Protein AF-0000000070907812 (afdb_homodi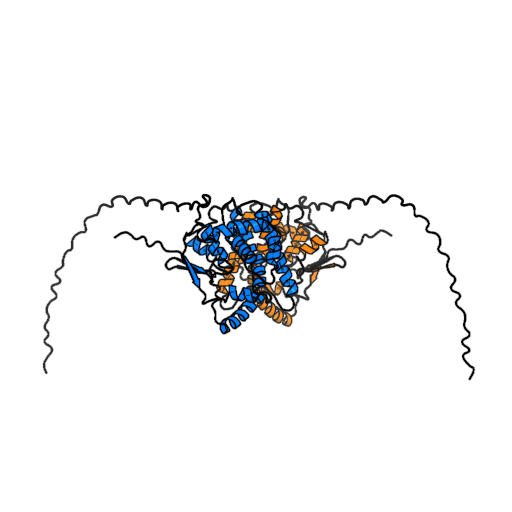mer)

Sequence (586 aa):
MESSGDSVDLVLVTRPAGFGMPTVCPACLPVYLYLRLAAVSFREQVSAVEPDSVDLPCVEYGENVGFSSENGGVIEFLRKEKIADLDADLSDSEKAELETCKAMMESWVADASAFEVWTRDNDRQCKVVYFSELPWGLVQALDWKQRLAVMQRLGITPENTVARSEELFRKASNAYSALSVLLSDRKFFFNNRPTSLDALVLGHLIFHLRVPFEISTLKGEILKYQNLVDYAESWGKQLLDKQAILANPAFRPKAPPSPPLRPTKLGSNEREEPAKKARRYEVDDEDLDVDDDMESSGDSVDLVLVTRPAGFGMPTVCPACLPVYLYLRLAAVSFREQVSAVEPDSVDLPCVEYGENVGFSSENGGVIEFLRKEKIADLDADLSDSEKAELETCKAMMESWVADASAFEVWTRDNDRQCKVVYFSELPWGLVQALDWKQRLAVMQRLGITPENTVARSEELFRKASNAYSALSVLLSDRKFFFNNRPTSLDALVLGHLIFHLRVPFEISTLKGEILKYQNLVDYAESWGKQLLDKQAILANPAFRPKAPPSPPLRPTKLGSNEREEPAKKARRYEVDDEDLDVDDD

Foldseek 3Di:
DPCPVPPFAKEKEAAPDDLLFRALALVRQLVLLQCLLLLAGHHYHYDQPCLPDQFPGWMDTPPDIFTQPDDPGRQVVCVVVVNGAQCVPPDPVRVVVLVVLVVLLVPLVVLLVLCQLLPPQQVVLVCVNRHVPHDPVVSVVVSVVVSVVSCVVLVHDPVCNVVSNVVSLVSNLVSLVVVLVQCPQALDNPPNGHHSSLSSLLSSLLSLCRRDGSDDSNNVSNVVRVSSVCSNVVVVVQSRPPPNNPPPVVSPNPDPPDPPPPPDPDDPDPPDDPDDPPPPPPPDPDDPPPDDD/DPPPVPPFAKEKEAAPDDLLFRALALVRQLVLLQCLLLQAGHHYHYDQPCLPDQFPGWMDTPPDIFTQPDDPGRQVVCVVVVNGAQCVPPDPVRVVVLVVLVVLLVPLVVLLVLCQLLPPQQVVLVCVNRHVPHDPVVSVVVSVVVSVVSCVVLVHDPVCNVVSNVVSLVSNLVSLVVVLVQCPQALDNPPNGHHSSLSSLLSSLLSLCRRDGPDDSNNVSNVVRVSSVCSNVVVVVQSRPPPNRPPPVSSPNPPPPDPPPPPPPPDPDPPCPDDPDPPPPDPPPDDPPPDDD

Solvent-accessible surface area (backbone atoms only — not comparable to full-atom values): 33520 Å² total; per-residue (Å²): 128,79,79,70,74,77,73,69,64,35,33,40,36,27,39,54,57,42,80,91,32,82,34,47,26,76,67,29,32,19,54,53,43,38,37,52,69,59,69,52,81,65,46,81,42,71,54,62,84,60,58,80,43,64,39,56,26,30,35,37,46,76,91,43,72,28,33,33,68,42,88,72,18,39,65,41,39,32,40,76,71,66,72,49,61,60,59,70,85,51,50,70,62,53,47,25,52,48,49,22,44,46,34,21,47,69,34,40,40,41,51,30,49,50,51,52,43,60,32,76,77,18,44,71,58,35,40,54,45,50,38,68,79,48,56,68,75,59,38,55,54,49,50,53,53,50,41,51,51,52,34,39,36,70,64,46,42,94,89,40,40,69,65,48,50,51,50,31,48,47,44,27,46,52,47,51,54,22,48,42,54,61,31,51,92,51,91,28,73,49,92,70,36,69,34,64,61,49,16,48,51,41,27,52,49,41,49,52,70,50,51,84,56,76,64,54,70,63,43,58,54,49,66,74,36,60,59,51,48,50,51,27,53,56,48,44,58,48,66,66,37,84,81,52,67,83,71,54,73,92,57,58,69,71,68,70,76,69,70,73,73,70,74,74,78,71,82,76,79,79,76,79,73,81,79,78,83,78,80,81,80,80,80,80,80,85,83,79,80,78,84,87,126,129,80,79,70,73,77,73,68,62,36,33,40,37,27,40,54,58,43,80,89,33,81,36,45,24,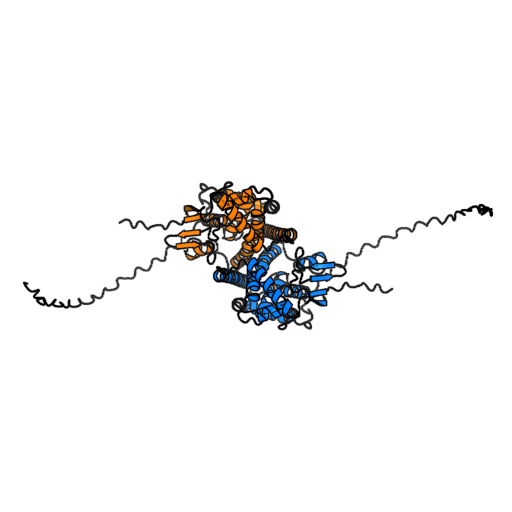76,69,28,32,20,55,54,42,38,36,51,70,58,67,53,78,66,45,80,40,71,54,63,83,62,58,80,44,65,39,57,24,29,36,37,47,76,92,44,71,28,35,34,68,42,86,72,17,40,64,40,40,32,39,76,69,68,73,47,61,58,59,70,86,52,50,69,63,54,47,24,52,48,50,23,44,45,35,20,46,70,34,40,38,41,51,30,50,51,50,50,44,61,31,77,78,20,44,72,59,35,40,56,44,51,37,67,77,49,58,69,73,57,37,56,54,50,50,52,53,50,42,52,51,52,34,40,37,69,66,47,43,94,89,39,39,69,66,47,49,50,49,31,49,48,46,27,44,52,47,52,53,23,48,43,54,63,32,51,92,51,91,29,72,49,93,69,37,69,32,62,61,50,16,48,51,41,25,51,49,42,46,52,70,50,50,84,54,77,63,55,69,62,41,58,55,49,66,74,36,61,59,51,48,50,51,28,52,57,49,44,57,46,65,65,36,82,80,52,67,81,71,56,72,91,57,56,66,73,69,72,75,69,69,72,73,68,73,74,76,69,82,73,77,77,74,79,73,77,80,79,82,81,77,77,80,80,80,78,75,84,79,82,79,82,82,85,128

InterPro domains:
  IPR012336 Thioredoxin-like fold [PF17172] (26-121)
  IPR033468 Metaxin, glutathione S-transferase domain [PF17171] (172-233)
  IPR036282 Glutathione S-transferase, C-terminal domain superfamily [SSF47616] (149-234)
  IPR050931 Mitochondrial Protein Transport Metaxin [PTHR12289] (11-273)

Radius of gyration: 33.55 Å; Cα contacts (8 Å, |Δi|>4): 717; chains: 2; bounding box: 131×90×133 Å

Nearest PDB structures (foldseek):
  3tou-assembly1_B  TM=7.194E-01  e=6.700E-05  Ralstonia solanacearum
  4jed-assembly1_A-2  TM=6.997E-01  e=9.230E-05  Methylobacterium radiotolerans JCM 2831
  4l5l-assembly1_B  TM=6.137E-01  e=8.751E-05  Clonorchis sinensis
  4qq7-assembly1_B  TM=5.730E-01  e=5.412E-05  Burkholderia cenocepacia J2315
  3c8e-assembly1_B  TM=5.508E-01  e=9.105E-03  Escherichia coli

Organism: Physcomitrium patens (NCBI:txid3218)

Secondary structure (DSSP, 8-state):
---------EEEEEPPPBTTBS---TTHHHHHHHHHHTT---EEEE--S-TT-TT-SEEEETTEEEETTSTTHHHHHHHHTTS--TTTT--HHHHHHHHHHHHHIIIIIHHHHHHHHHSGGGHHHHHHHHHTTS-HHHHHHHHHHHHHHHHHHTT--TTTHHHHHHHHHHHHHHHHHHHHHHHTT-SSSBTTB--HHHHHHHHHHHHHHHS--SS-HHHHHHTT-HHHHHHHHHHHHHHH-TTS----TTS------------------------------------------/---------EEEEEPPPBTTBS---TTHHHHHHHHHHTT---EEEE--S-TT-TT-SEEEETTEEEETTSTTHHHHHHHHTTS--TTTT--HHHHHHHHHHHHHIIIIIHHHHHHHHHSGGGHHHHHHHHHTTS-HHHHHHHHHHHHHHHHHHTT--TTTHHHHHHHHHHHHHHHHHHHHHHHTT-SSSBTTB--HHHHHHHHHHHHHHHS--SS-HHHHHHTT-HHHHHHHHHHHHHHH-TTS----TTS------------------------------------------

pLDDT: mean 80.12, std 25.23, range [20.62, 98.81]

Structure (mmCIF, N/CA/C/O backbone):
data_AF-0000000070907812-model_v1
#
loop_
_entity.id
_entity.type
_entity.pdbx_description
1 polymer Metaxin
#
loop_
_atom_site.group_PDB
_atom_site.id
_atom_site.type_symbol
_atom_site.label_atom_id
_atom_site.label_alt_id
_atom_site.label_comp_id
_atom_site.label_asym_id
_atom_site.label_entity_id
_atom_site.label_seq_id
_atom_site.pdbx_PDB_ins_code
_atom_site.Cartn_x
_atom_site.Cartn_y
_atom_site.Cartn_z
_atom_site.occupancy
_atom_site.B_iso_or_equiv
_atom_site.auth_seq_id
_atom_site.auth_comp_id
_atom_site.auth_asym_id
_atom_site.auth_atom_id
_atom_site.pdbx_PDB_model_num
ATOM 1 N N . MET A 1 1 ? -28.078 -40.219 -25.391 1 27.67 1 MET A N 1
ATOM 2 C CA . MET A 1 1 ? -27.172 -39.094 -25.516 1 27.67 1 MET A CA 1
ATOM 3 C C . MET A 1 1 ? -26.625 -38.688 -24.156 1 27.67 1 MET A C 1
ATOM 5 O O . MET A 1 1 ? -27.391 -38.312 -23.25 1 27.67 1 MET A O 1
ATOM 9 N N . GLU A 1 2 ? -25.75 -39.406 -23.547 1 34.62 2 GLU A N 1
ATOM 10 C CA . GLU A 1 2 ? -25.125 -39.188 -22.266 1 34.62 2 GLU A CA 1
ATOM 11 C C . GLU A 1 2 ? -24.766 -37.719 -22.078 1 34.62 2 GLU A C 1
ATOM 13 O O . GLU A 1 2 ? -24.203 -37.094 -22.984 1 34.62 2 GLU A O 1
ATOM 18 N N . SER A 1 3 ? -25.672 -36.906 -21.578 1 35.47 3 SER A N 1
ATOM 19 C CA . SER A 1 3 ? -25.453 -35.5 -21.234 1 35.47 3 SER A CA 1
ATOM 20 C C . SER A 1 3 ? -24.031 -35.281 -20.75 1 35.47 3 SER A C 1
ATOM 22 O O . SER A 1 3 ? -23.672 -35.719 -19.656 1 35.47 3 SER A O 1
ATOM 24 N N . SER A 1 4 ? -23.047 -35.625 -21.5 1 37.47 4 SER A N 1
ATOM 25 C CA . SER A 1 4 ? -21.625 -35.312 -21.328 1 37.47 4 SER A CA 1
ATOM 26 C C . SER A 1 4 ? -21.438 -33.906 -20.734 1 37.47 4 SER A C 1
ATOM 28 O O . SER A 1 4 ? -21.562 -32.906 -21.438 1 37.47 4 SER A O 1
ATOM 30 N N . GLY A 1 5 ? -22.141 -33.531 -19.719 1 39.31 5 GLY A N 1
ATOM 31 C CA . GLY A 1 5 ? -22.016 -32.25 -19.016 1 39.31 5 GLY A CA 1
ATOM 32 C C . GLY A 1 5 ? -20.625 -31.641 -19.156 1 39.31 5 GLY A C 1
ATOM 33 O O . GLY A 1 5 ? -19.641 -32.219 -18.688 1 39.31 5 GLY A O 1
ATOM 34 N N . ASP A 1 6 ? -20.203 -31.062 -20.234 1 42.69 6 ASP A N 1
ATOM 35 C CA . ASP A 1 6 ? -19.016 -30.359 -20.703 1 42.69 6 ASP A CA 1
ATOM 36 C C . ASP A 1 6 ? -18.312 -29.656 -19.547 1 42.69 6 ASP A C 1
ATOM 38 O O . ASP A 1 6 ? -18.781 -28.625 -19.062 1 42.69 6 ASP A O 1
ATOM 42 N N . SER A 1 7 ? -17.938 -30.25 -18.469 1 53.25 7 SER A N 1
ATOM 43 C CA . SER A 1 7 ? -17.188 -29.781 -17.297 1 53.25 7 SER A CA 1
ATOM 44 C C . SER A 1 7 ? -16.156 -28.734 -17.703 1 53.25 7 SER A C 1
ATOM 46 O O . SER A 1 7 ? -15.273 -29 -18.516 1 53.25 7 SER A O 1
ATOM 48 N N . VAL A 1 8 ? -16.484 -27.453 -17.906 1 64.12 8 VAL A N 1
ATOM 49 C CA . VAL A 1 8 ? -15.617 -26.344 -18.281 1 64.12 8 VAL A CA 1
ATOM 50 C C . VAL A 1 8 ? -14.328 -26.391 -17.469 1 64.12 8 VAL A C 1
ATOM 52 O O . VAL A 1 8 ? -14.367 -26.344 -16.234 1 64.12 8 VAL A O 1
ATOM 55 N N . ASP A 1 9 ? -13.297 -26.859 -18.125 1 86.81 9 ASP A N 1
ATOM 56 C CA . ASP A 1 9 ? -11.961 -26.984 -17.547 1 86.81 9 ASP A CA 1
ATOM 57 C C . ASP A 1 9 ? -11.344 -25.609 -17.297 1 86.81 9 ASP A C 1
ATOM 59 O O . ASP A 1 9 ? -11.391 -24.734 -18.172 1 86.81 9 ASP A O 1
ATOM 63 N N . LEU A 1 10 ? -11.086 -25.266 -16.078 1 94.12 10 LEU A N 1
ATOM 64 C CA . LEU A 1 10 ? -10.359 -24.062 -15.711 1 94.12 10 LEU A CA 1
ATOM 65 C C . LEU A 1 10 ? -8.891 -24.156 -16.094 1 94.12 10 LEU A C 1
ATOM 67 O O . LEU A 1 10 ? -8.227 -25.156 -15.789 1 94.12 10 LEU A O 1
ATOM 71 N N . VAL A 1 11 ? -8.453 -23.156 -16.938 1 95.56 11 VAL A N 1
ATOM 72 C CA . VAL A 1 11 ? -7.055 -23.141 -17.344 1 95.56 11 VAL A CA 1
ATOM 73 C C . VAL A 1 11 ? -6.359 -21.922 -16.75 1 95.56 11 VAL A C 1
ATOM 75 O O . VAL A 1 11 ? -6.84 -20.797 -16.875 1 95.56 11 VAL A O 1
ATOM 78 N N . LEU A 1 12 ? -5.305 -22.141 -16.031 1 95.44 12 LEU A N 1
ATOM 79 C CA . LEU A 1 12 ? -4.457 -21.062 -15.516 1 95.44 12 LEU A CA 1
ATOM 80 C C . LEU A 1 12 ? -3.246 -20.844 -16.422 1 95.44 12 LEU A C 1
ATOM 82 O O . LEU A 1 12 ? -2.451 -21.766 -16.625 1 95.44 12 LEU A O 1
ATOM 86 N N . VAL A 1 13 ? -3.158 -19.672 -16.984 1 92.81 13 VAL A N 1
ATOM 87 C CA . VAL A 1 13 ? -2.033 -19.328 -17.844 1 92.81 13 VAL A CA 1
ATOM 88 C C . VAL A 1 13 ? -0.997 -18.531 -17.047 1 92.81 13 VAL A C 1
ATOM 90 O O . VAL A 1 13 ? -1.307 -17.484 -16.484 1 92.81 13 VAL A O 1
ATOM 93 N N . THR A 1 14 ? 0.211 -19.094 -16.938 1 92.81 14 THR A N 1
ATOM 94 C CA . THR A 1 14 ? 1.266 -18.453 -16.156 1 92.81 14 THR A CA 1
ATOM 95 C C . THR A 1 14 ? 2.568 -18.391 -16.953 1 92.81 14 THR A C 1
ATOM 97 O O . THR A 1 14 ? 2.648 -18.922 -18.062 1 92.81 14 THR A O 1
ATOM 100 N N . ARG A 1 15 ? 3.529 -17.719 -16.406 1 90.12 15 ARG A N 1
ATOM 101 C CA . ARG A 1 15 ? 4.895 -17.766 -16.938 1 90.12 15 ARG A CA 1
ATOM 102 C C . ARG A 1 15 ? 5.555 -19.109 -16.609 1 90.12 15 ARG A C 1
ATOM 104 O O . ARG A 1 15 ? 5.027 -19.891 -15.812 1 90.12 15 ARG A O 1
ATOM 111 N N . PRO A 1 16 ? 6.668 -19.391 -17.234 1 89.44 16 PRO A N 1
ATOM 112 C CA . PRO A 1 16 ? 7.273 -20.719 -17.109 1 89.44 16 PRO A CA 1
ATOM 113 C C . PRO A 1 16 ? 7.703 -21.047 -15.68 1 89.44 16 PRO A C 1
ATOM 115 O O . PRO A 1 16 ? 7.848 -20.141 -14.859 1 89.44 16 PRO A O 1
ATOM 118 N N . ALA A 1 17 ? 7.938 -22.328 -15.492 1 90.81 17 ALA A N 1
ATOM 119 C CA . ALA A 1 17 ? 8.414 -22.859 -14.219 1 90.81 17 ALA A CA 1
ATOM 120 C C . ALA A 1 17 ? 9.906 -22.594 -14.039 1 90.81 17 ALA A C 1
ATOM 122 O O . ALA A 1 17 ? 10.602 -22.25 -15 1 90.81 17 ALA A O 1
ATOM 123 N N . GLY A 1 18 ? 10.312 -22.672 -12.766 1 90.06 18 GLY A N 1
ATOM 124 C CA . GLY A 1 18 ? 11.711 -22.516 -12.414 1 90.06 18 GLY A CA 1
ATOM 125 C C . GLY A 1 18 ? 11.969 -22.547 -10.922 1 90.06 18 GLY A C 1
ATOM 126 O O . GLY A 1 18 ? 11.039 -22.359 -10.125 1 90.06 18 GLY A O 1
ATOM 127 N N . PHE A 1 19 ? 13.164 -22.906 -10.539 1 92.31 19 PHE A N 1
ATOM 128 C CA . PHE A 1 19 ? 13.625 -22.891 -9.156 1 92.31 19 PHE A CA 1
ATOM 129 C C . PHE A 1 19 ? 12.727 -23.766 -8.289 1 92.31 19 PHE A C 1
ATOM 131 O O . PHE A 1 19 ? 12.422 -23.406 -7.148 1 92.31 19 PHE A O 1
ATOM 138 N N . GLY A 1 20 ? 12.141 -24.781 -8.898 1 89.25 20 GLY A N 1
ATOM 139 C CA . GLY A 1 20 ? 11.336 -25.734 -8.148 1 89.25 20 GLY A CA 1
ATOM 140 C C . GLY A 1 20 ? 9.898 -25.281 -7.98 1 89.25 20 GLY A C 1
ATOM 141 O O . GLY A 1 20 ? 9.164 -25.844 -7.164 1 89.25 20 GLY A O 1
ATOM 142 N N . MET A 1 21 ? 9.516 -24.281 -8.664 1 93.62 21 MET A N 1
ATOM 143 C CA . MET A 1 21 ? 8.148 -23.781 -8.586 1 93.62 21 MET A CA 1
ATOM 144 C C . MET A 1 21 ? 7.43 -23.938 -9.922 1 93.62 21 MET A C 1
ATOM 146 O O . MET A 1 21 ? 8.07 -23.938 -10.977 1 93.62 21 MET A O 1
ATOM 150 N N . PRO A 1 22 ? 6.145 -24.156 -9.828 1 92.88 22 PRO A N 1
ATOM 151 C CA . PRO A 1 22 ? 5.391 -24.328 -11.078 1 92.88 22 PRO A CA 1
ATOM 152 C C . PRO A 1 22 ? 5.434 -23.078 -11.961 1 92.88 22 PRO A C 1
ATOM 154 O O . PRO A 1 22 ? 5.234 -23.172 -13.172 1 92.88 22 PRO A O 1
ATOM 157 N N . THR A 1 23 ? 5.605 -21.938 -11.383 1 92.06 23 THR A N 1
ATOM 158 C CA . THR A 1 23 ? 5.859 -20.672 -12.07 1 92.06 23 THR A CA 1
ATOM 159 C C . THR A 1 23 ? 6.805 -19.797 -11.25 1 92.06 23 THR A C 1
ATOM 161 O O . THR A 1 23 ? 6.711 -19.766 -10.016 1 92.06 23 THR A O 1
ATOM 164 N N . VAL A 1 24 ? 7.664 -19.125 -11.953 1 90.19 24 VAL A N 1
ATOM 165 C CA . VAL A 1 24 ? 8.609 -18.266 -11.25 1 90.19 24 VAL A CA 1
ATOM 166 C C . VAL A 1 24 ? 8.109 -16.828 -11.297 1 90.19 24 VAL A C 1
ATOM 168 O O . VAL A 1 24 ? 8.836 -15.898 -10.914 1 90.19 24 VAL A O 1
ATOM 171 N N . CYS A 1 25 ? 6.953 -16.594 -11.758 1 89.94 25 CYS A N 1
ATOM 172 C CA . CYS A 1 25 ? 6.32 -15.289 -11.852 1 89.94 25 CYS A CA 1
ATOM 173 C C . CYS A 1 25 ? 5.711 -14.883 -10.516 1 89.94 25 CYS A C 1
ATOM 175 O O . CYS A 1 25 ? 4.793 -15.539 -10.016 1 89.94 25 CYS A O 1
ATOM 177 N N . PRO A 1 26 ? 6.195 -13.758 -9.984 1 93.25 26 PRO A N 1
ATOM 178 C CA . PRO A 1 26 ? 5.699 -13.344 -8.672 1 93.25 26 PRO A CA 1
ATOM 179 C C . PRO A 1 26 ? 4.199 -13.055 -8.672 1 93.25 26 PRO A C 1
ATOM 181 O O . PRO A 1 26 ? 3.529 -13.234 -7.652 1 93.25 26 PRO A O 1
ATOM 184 N N . ALA A 1 27 ? 3.674 -12.656 -9.766 1 92.44 27 ALA A N 1
ATOM 185 C CA . ALA A 1 27 ? 2.25 -12.344 -9.852 1 92.44 27 ALA A CA 1
ATOM 186 C C . ALA A 1 27 ? 1.426 -13.602 -10.094 1 92.44 27 ALA A C 1
ATOM 188 O O . ALA A 1 27 ? 0.235 -13.648 -9.773 1 92.44 27 ALA A O 1
ATOM 189 N N . CYS A 1 28 ? 2.012 -14.617 -10.648 1 94.75 28 CYS A N 1
ATOM 190 C CA . CYS A 1 28 ? 1.291 -15.828 -11.016 1 94.75 28 CYS A CA 1
ATOM 191 C C . CYS A 1 28 ? 1.205 -16.797 -9.836 1 94.75 28 CYS A C 1
ATOM 193 O O . CYS A 1 28 ? 0.198 -17.484 -9.664 1 94.75 28 CYS A O 1
ATOM 195 N N . LEU A 1 29 ? 2.234 -16.781 -9.062 1 96.12 29 LEU A N 1
ATOM 196 C CA . LEU A 1 29 ? 2.359 -17.781 -8 1 96.12 29 LEU A CA 1
ATOM 197 C C . LEU A 1 29 ? 1.226 -17.641 -6.992 1 96.12 29 LEU A C 1
ATOM 199 O O . LEU A 1 29 ? 0.616 -18.641 -6.602 1 96.12 29 LEU A O 1
ATOM 203 N N . PRO A 1 30 ? 0.837 -16.438 -6.57 1 97 30 PRO A N 1
ATOM 204 C CA . PRO A 1 30 ? -0.287 -16.312 -5.641 1 97 30 PRO A CA 1
ATOM 205 C C . PRO A 1 30 ? -1.59 -16.875 -6.207 1 97 30 PRO A C 1
ATOM 207 O O . PRO A 1 30 ? -2.387 -17.453 -5.469 1 97 30 PRO A O 1
ATOM 210 N N . VAL A 1 31 ? -1.771 -16.734 -7.465 1 96.44 31 VAL A N 1
ATOM 211 C CA . VAL A 1 31 ? -2.996 -17.234 -8.086 1 96.44 31 VAL A CA 1
ATOM 212 C C . VAL A 1 31 ? -2.969 -18.766 -8.125 1 96.44 31 VAL A C 1
ATOM 214 O O . VAL A 1 31 ? -3.98 -19.422 -7.855 1 96.44 31 VAL A O 1
ATOM 217 N N . TYR A 1 32 ? -1.85 -19.25 -8.469 1 96.44 32 TYR A N 1
ATOM 218 C CA . TYR A 1 32 ? -1.666 -20.703 -8.422 1 96.44 32 TYR A CA 1
ATOM 219 C C . TYR A 1 32 ? -1.977 -21.25 -7.035 1 96.44 32 TYR A C 1
ATOM 221 O O . TYR A 1 32 ? -2.742 -22.203 -6.898 1 96.44 32 TYR A O 1
ATOM 229 N N . LEU A 1 33 ? -1.439 -20.625 -6.059 1 97.25 33 LEU A N 1
ATOM 230 C CA . LEU A 1 33 ? -1.62 -21.062 -4.68 1 97.25 33 LEU A CA 1
ATOM 231 C C . LEU A 1 33 ? -3.066 -20.875 -4.234 1 97.25 33 LEU A C 1
ATOM 233 O O . LEU A 1 33 ? -3.592 -21.672 -3.459 1 97.25 33 LEU A O 1
ATOM 237 N N . TYR A 1 34 ? -3.689 -19.812 -4.699 1 97.25 34 TYR A N 1
ATOM 238 C CA . TYR A 1 34 ? -5.098 -19.578 -4.398 1 97.25 34 TYR A CA 1
ATOM 239 C C . TYR A 1 34 ? -5.961 -20.734 -4.875 1 97.25 34 TYR A C 1
ATOM 241 O O . TYR A 1 34 ? -6.824 -21.219 -4.141 1 97.25 34 TYR A O 1
ATOM 249 N N . LEU A 1 35 ? -5.719 -21.188 -6.062 1 96.62 35 LEU A N 1
ATOM 250 C CA . LEU A 1 35 ? -6.484 -22.281 -6.641 1 96.62 35 LEU A CA 1
ATOM 251 C C . LEU A 1 35 ? -6.215 -23.578 -5.898 1 96.62 35 LEU A C 1
ATOM 253 O O . LEU A 1 35 ? -7.133 -24.375 -5.668 1 96.62 35 LEU A O 1
ATOM 257 N N . ARG A 1 36 ? -5.012 -23.75 -5.477 1 96.19 36 ARG A N 1
ATOM 258 C CA . ARG A 1 36 ? -4.648 -24.938 -4.715 1 96.19 36 ARG A CA 1
ATOM 259 C C . ARG A 1 36 ? -5.297 -24.922 -3.334 1 96.19 36 ARG A C 1
ATOM 261 O O . ARG A 1 36 ? -5.824 -25.938 -2.879 1 96.19 36 ARG A O 1
ATOM 268 N N . LEU A 1 37 ? -5.234 -23.797 -2.727 1 96.25 37 LEU A N 1
ATOM 269 C CA . LEU A 1 37 ? -5.844 -23.641 -1.408 1 96.25 37 LEU A CA 1
ATOM 270 C C . LEU A 1 37 ? -7.352 -23.859 -1.478 1 96.25 37 LEU A C 1
ATOM 272 O O . LEU A 1 37 ? -7.953 -24.375 -0.528 1 96.25 37 LEU A O 1
ATOM 276 N N . ALA A 1 38 ? -7.918 -23.469 -2.592 1 95.56 38 ALA A N 1
ATOM 277 C CA . ALA A 1 38 ? -9.359 -23.594 -2.789 1 95.56 38 ALA A CA 1
ATOM 278 C C . ALA A 1 38 ? -9.727 -25.016 -3.244 1 95.56 38 ALA A C 1
ATOM 280 O O . ALA A 1 38 ? -10.898 -25.328 -3.416 1 95.56 38 ALA A O 1
ATOM 281 N N . ALA A 1 39 ? -8.773 -25.844 -3.533 1 93.06 39 ALA A N 1
ATOM 282 C CA . ALA A 1 39 ? -8.961 -27.219 -3.998 1 93.06 39 ALA A CA 1
ATOM 283 C C . ALA A 1 39 ? -9.727 -27.25 -5.316 1 93.06 39 ALA A C 1
ATOM 285 O O . ALA A 1 39 ? -10.633 -28.078 -5.496 1 93.06 39 ALA A O 1
ATOM 286 N N . VAL A 1 40 ? -9.414 -26.328 -6.121 1 93.62 40 VAL A N 1
ATOM 287 C CA . VAL A 1 40 ? -10.016 -26.266 -7.453 1 93.62 40 VAL A CA 1
ATOM 288 C C . VAL A 1 40 ? -9.109 -26.984 -8.453 1 93.62 40 VAL A C 1
ATOM 290 O O . VAL A 1 40 ? -7.895 -26.781 -8.453 1 93.62 40 VAL A O 1
ATOM 293 N N . SER A 1 41 ? -9.75 -27.844 -9.227 1 92.25 41 SER A N 1
ATOM 294 C CA . SER A 1 41 ? -9.008 -28.484 -10.305 1 92.25 41 SER A CA 1
ATOM 295 C C . SER A 1 41 ? -8.805 -27.531 -11.477 1 92.25 41 SER A C 1
ATOM 297 O O . SER A 1 41 ? -9.727 -26.828 -11.883 1 92.25 41 SER A O 1
ATOM 299 N N . PHE A 1 42 ? -7.535 -27.453 -11.914 1 94.12 42 PHE A N 1
ATOM 300 C CA . PHE A 1 42 ? -7.23 -26.594 -13.047 1 94.12 42 PHE A CA 1
ATOM 301 C C . PHE A 1 42 ? -6.062 -27.141 -13.852 1 94.12 42 PHE A C 1
ATOM 303 O O . PHE A 1 42 ? -5.258 -27.922 -13.336 1 94.12 42 PHE A O 1
ATOM 310 N N . ARG A 1 43 ? -6.094 -26.781 -15.117 1 93.88 43 ARG A N 1
ATOM 311 C CA . ARG A 1 43 ? -4.961 -27.094 -15.992 1 93.88 43 ARG A CA 1
ATOM 312 C C . ARG A 1 43 ? -4.016 -25.906 -16.094 1 93.88 43 ARG A C 1
ATOM 314 O O . ARG A 1 43 ? -4.457 -24.75 -16.156 1 93.88 43 ARG A O 1
ATOM 321 N N . GLU A 1 44 ? -2.742 -26.156 -16.141 1 92.94 44 GLU A N 1
ATOM 322 C CA . GLU A 1 44 ? -1.731 -25.109 -16.266 1 92.94 44 GLU A CA 1
ATOM 323 C C . GLU A 1 44 ? -1.279 -24.938 -17.703 1 92.94 44 GLU A C 1
ATOM 325 O O . GLU A 1 44 ? -1.073 -25.938 -18.406 1 92.94 44 GLU A O 1
ATOM 330 N N . GLN A 1 45 ? -1.24 -23.781 -18.156 1 91.44 45 GLN A N 1
ATOM 331 C CA . GLN A 1 45 ? -0.69 -23.438 -19.453 1 91.44 45 GLN A CA 1
ATOM 332 C C . GLN A 1 45 ? 0.381 -22.359 -19.344 1 91.44 45 GLN A C 1
ATOM 334 O O . GLN A 1 45 ? 0.235 -21.422 -18.562 1 91.44 45 GLN A O 1
ATOM 339 N N . VAL A 1 46 ? 1.465 -22.562 -20 1 88.88 46 VAL A N 1
ATOM 340 C CA . VAL A 1 46 ? 2.576 -21.625 -19.938 1 88.88 46 VAL A CA 1
ATOM 341 C C . VAL A 1 46 ? 2.539 -20.688 -21.156 1 88.88 46 VAL A C 1
ATOM 343 O O . VAL A 1 46 ? 2.322 -21.141 -22.281 1 88.88 46 VAL A O 1
ATOM 346 N N . SER A 1 47 ? 2.516 -19.438 -20.891 1 81.38 47 SER A N 1
ATOM 347 C CA . SER A 1 47 ? 2.641 -18.438 -21.953 1 81.38 47 SER A CA 1
ATOM 348 C C . SER A 1 47 ? 3.951 -17.672 -21.828 1 81.38 47 SER A C 1
ATOM 350 O O . SER A 1 47 ? 4.207 -17.016 -20.812 1 81.38 47 SER A O 1
ATOM 352 N N . ALA A 1 48 ? 4.836 -17.859 -22.844 1 65.25 48 ALA A N 1
ATOM 353 C CA . ALA A 1 48 ? 6.129 -17.172 -22.844 1 65.25 48 ALA A CA 1
ATOM 354 C C . ALA A 1 48 ? 6.137 -16 -23.828 1 65.25 48 ALA A C 1
ATOM 356 O O . ALA A 1 48 ? 7.082 -15.211 -23.844 1 65.25 48 ALA A O 1
ATOM 357 N N . VAL A 1 49 ? 5.094 -15.789 -24.609 1 59.41 49 VAL A N 1
ATOM 358 C CA . VAL A 1 49 ? 5.172 -14.93 -25.781 1 59.41 49 VAL A CA 1
ATOM 359 C C . VAL A 1 49 ? 5.043 -13.469 -25.359 1 59.41 49 VAL A C 1
ATOM 361 O O . VAL A 1 49 ? 5.641 -12.578 -25.984 1 59.41 49 VAL A O 1
ATOM 364 N N . GLU A 1 50 ? 4.203 -13.227 -24.375 1 64.06 50 GLU A N 1
ATOM 365 C CA . GLU A 1 50 ? 4.098 -11.812 -24.047 1 64.06 50 GLU A CA 1
ATOM 366 C C . GLU A 1 50 ? 4.594 -11.547 -22.625 1 64.06 50 GLU A C 1
ATOM 368 O O . GLU A 1 50 ? 3.793 -11.352 -21.703 1 64.06 50 GLU A O 1
ATOM 373 N N . PRO A 1 51 ? 6.012 -11.531 -22.578 1 53.09 51 PRO A N 1
ATOM 374 C CA . PRO A 1 51 ? 6.625 -11.461 -21.25 1 53.09 51 PRO A CA 1
ATOM 375 C C . PRO A 1 51 ? 6.23 -10.195 -20.484 1 53.09 51 PRO A C 1
ATOM 377 O O . PRO A 1 51 ? 6.258 -10.188 -19.25 1 53.09 51 PRO A O 1
ATOM 380 N N . ASP A 1 52 ? 5.859 -9.227 -21.266 1 56.84 52 ASP A N 1
ATOM 381 C CA . ASP A 1 52 ? 5.582 -7.949 -20.609 1 56.84 52 ASP A CA 1
ATOM 382 C C . ASP A 1 52 ? 4.086 -7.773 -20.375 1 56.84 52 ASP A C 1
ATOM 384 O O . ASP A 1 52 ? 3.631 -6.68 -20.031 1 56.84 52 ASP A O 1
ATOM 388 N N . SER A 1 53 ? 3.576 -8.852 -20.547 1 63.94 53 SER A N 1
ATOM 389 C CA . SER A 1 53 ? 2.127 -8.695 -20.484 1 63.94 53 SER A CA 1
ATOM 390 C C . SER A 1 53 ? 1.663 -8.43 -19.062 1 63.94 53 SER A C 1
ATOM 392 O O . SER A 1 53 ? 1.995 -9.188 -18.141 1 63.94 53 SER A O 1
ATOM 394 N N . VAL A 1 54 ? 1.057 -7.316 -18.891 1 66.25 54 VAL A N 1
ATOM 395 C CA . VAL A 1 54 ? 0.432 -6.98 -17.609 1 66.25 54 VAL A CA 1
ATOM 396 C C . VAL A 1 54 ? -0.823 -7.828 -17.406 1 66.25 54 VAL A C 1
ATOM 398 O O . VAL A 1 54 ? -1.414 -7.824 -16.328 1 66.25 54 VAL A O 1
ATOM 401 N N . ASP A 1 55 ? -0.918 -8.711 -18.328 1 78.5 55 ASP A N 1
ATOM 402 C CA . ASP A 1 55 ? -2.16 -9.477 -18.312 1 78.5 55 ASP A CA 1
ATOM 403 C C . ASP A 1 55 ? -1.977 -10.82 -17.625 1 78.5 55 ASP A C 1
ATOM 405 O O . ASP A 1 55 ? -2.955 -11.484 -17.266 1 78.5 55 ASP A O 1
ATOM 409 N N . LEU A 1 56 ? -0.765 -11.141 -17.422 1 86.25 56 LEU A N 1
ATOM 410 C CA . LEU A 1 56 ? -0.536 -12.406 -16.734 1 86.25 56 LEU A CA 1
ATOM 411 C C . LEU A 1 56 ? -0.44 -12.188 -15.227 1 86.25 56 LEU A C 1
ATOM 413 O O . LEU A 1 56 ? 0.055 -11.156 -14.773 1 86.25 56 LEU A O 1
ATOM 417 N N . PRO A 1 57 ? -0.945 -13.164 -14.477 1 91.75 57 PRO A N 1
ATOM 418 C CA . PRO A 1 57 ? -1.621 -14.406 -14.852 1 91.75 57 PRO A CA 1
ATOM 419 C C . PRO A 1 57 ? -3.025 -14.172 -15.398 1 91.75 57 PRO A C 1
ATOM 421 O O . PRO A 1 57 ? -3.605 -13.109 -15.188 1 91.75 57 PRO A O 1
ATOM 424 N N . CYS A 1 58 ? -3.514 -15.117 -16.172 1 92.81 58 CYS A N 1
ATOM 425 C CA . CYS A 1 58 ? -4.906 -15.086 -16.594 1 92.81 58 CYS A CA 1
ATOM 426 C C . CYS A 1 58 ? -5.535 -16.469 -16.5 1 92.81 58 CYS A C 1
ATOM 428 O O . CYS A 1 58 ? -4.828 -17.469 -16.406 1 92.81 58 CYS A O 1
ATOM 430 N N . VAL A 1 59 ? -6.816 -16.453 -16.391 1 93.94 59 VAL A N 1
ATOM 431 C CA . VAL A 1 59 ? -7.566 -17.703 -16.312 1 93.94 59 VAL A CA 1
ATOM 432 C C . VAL A 1 59 ? -8.578 -17.781 -17.453 1 93.94 59 VAL A C 1
ATOM 434 O O . VAL A 1 59 ? -9.195 -16.781 -17.812 1 93.94 59 VAL A O 1
ATOM 437 N N . GLU A 1 60 ? -8.617 -18.938 -18.016 1 93.44 60 GLU A N 1
ATOM 438 C CA . GLU A 1 60 ? -9.602 -19.219 -19.047 1 93.44 60 GLU A CA 1
ATOM 439 C C . GLU A 1 60 ? -10.656 -20.203 -18.547 1 93.44 60 GLU A C 1
ATOM 441 O O . GLU A 1 60 ? -10.328 -21.234 -17.969 1 93.44 60 GLU A O 1
ATOM 446 N N . TYR A 1 61 ? -11.812 -19.781 -18.719 1 93.88 61 TYR A N 1
ATOM 447 C CA . TYR A 1 61 ? -12.961 -20.578 -18.328 1 93.88 61 TYR A CA 1
ATOM 448 C C . TYR A 1 61 ? -14.055 -20.547 -19.391 1 93.88 61 TYR A C 1
ATOM 450 O O . TYR A 1 61 ? -14.852 -19.594 -19.438 1 93.88 61 TYR A O 1
ATOM 458 N N . GLY A 1 62 ? -14.125 -21.641 -20.156 1 89.25 62 GLY A N 1
ATOM 459 C CA . GLY A 1 62 ? -15.023 -21.594 -21.297 1 89.25 62 GLY A CA 1
ATOM 460 C C . GLY A 1 62 ? -14.672 -20.5 -22.297 1 89.25 62 GLY A C 1
ATOM 461 O O . GLY A 1 62 ? -13.547 -20.469 -22.797 1 89.25 62 GLY A O 1
ATOM 462 N N . GLU A 1 63 ? -15.617 -19.609 -22.5 1 89.25 63 GLU A N 1
ATOM 463 C CA . GLU A 1 63 ? -15.406 -18.516 -23.438 1 89.25 63 GLU A CA 1
ATOM 464 C C . GLU A 1 63 ? -14.922 -17.25 -22.734 1 89.25 63 GLU A C 1
ATOM 466 O O . GLU A 1 63 ? -14.555 -16.281 -23.391 1 89.25 63 GLU A O 1
ATOM 471 N N . ASN A 1 64 ? -14.805 -17.391 -21.516 1 91.31 64 ASN A N 1
ATOM 472 C CA . ASN A 1 64 ? -14.43 -16.203 -20.734 1 91.31 64 ASN A CA 1
ATOM 473 C C . ASN A 1 64 ? -12.969 -16.281 -20.297 1 91.31 64 ASN A C 1
ATOM 475 O O . ASN A 1 64 ? -12.445 -17.359 -20.016 1 91.31 64 ASN A O 1
ATOM 479 N N . VAL A 1 65 ? -12.359 -15.102 -20.328 1 91.62 65 VAL A N 1
ATOM 480 C CA . VAL A 1 65 ? -10.984 -14.992 -19.859 1 91.62 65 VAL A CA 1
ATOM 481 C C . VAL A 1 65 ? -10.875 -13.906 -18.797 1 91.62 65 VAL A C 1
ATOM 483 O O . VAL A 1 65 ? -11.406 -12.805 -18.969 1 91.62 65 VAL A O 1
ATOM 486 N N . GLY A 1 66 ? -10.328 -14.266 -17.688 1 91.12 66 GLY A N 1
ATOM 487 C CA . GLY A 1 66 ? -10.039 -13.297 -16.641 1 91.12 66 GLY A CA 1
ATOM 488 C C . GLY A 1 66 ? -8.578 -12.891 -16.594 1 91.12 66 GLY A C 1
ATOM 489 O O . GLY A 1 66 ? -7.707 -13.695 -16.25 1 91.12 66 GLY A O 1
ATOM 490 N N . PHE A 1 67 ? -8.352 -11.602 -16.844 1 88.25 67 PHE A N 1
ATOM 491 C CA . PHE A 1 67 ? -6.984 -11.094 -16.875 1 88.25 67 PHE A CA 1
ATOM 492 C C . PHE A 1 67 ? -6.617 -10.422 -15.555 1 88.25 67 PHE A C 1
ATOM 494 O O . PHE A 1 67 ? -7.484 -9.867 -14.875 1 88.25 67 PHE A O 1
ATOM 501 N N . SER A 1 68 ? -5.32 -10.453 -15.242 1 87.06 68 SER A N 1
ATOM 502 C CA . SER A 1 68 ? -4.812 -9.812 -14.031 1 87.06 68 SER A CA 1
ATOM 503 C C . SER A 1 68 ? -4.992 -8.297 -14.094 1 87.06 68 SER A C 1
ATOM 505 O O . SER A 1 68 ? -5.148 -7.648 -13.062 1 87.06 68 SER A O 1
ATOM 507 N N . SER A 1 69 ? -5.023 -7.762 -15.242 1 79.38 69 SER A N 1
ATOM 508 C CA . SER A 1 69 ? -5.082 -6.316 -15.445 1 79.38 69 SER A CA 1
ATOM 509 C C . SER A 1 69 ? -6.512 -5.797 -15.336 1 79.38 69 SER A C 1
ATOM 511 O O . SER A 1 69 ? -6.734 -4.59 -15.266 1 79.38 69 SER A O 1
ATOM 513 N N . GLU A 1 70 ? -7.375 -6.703 -15.305 1 79.31 70 GLU A N 1
ATOM 514 C CA . GLU A 1 70 ? -8.773 -6.293 -15.273 1 79.31 70 GLU A CA 1
ATOM 515 C C . GLU A 1 70 ? -9.234 -6.008 -13.844 1 79.31 70 GLU A C 1
ATOM 517 O O . GLU A 1 70 ? -8.469 -6.195 -12.898 1 79.31 70 GLU A O 1
ATOM 522 N N . ASN A 1 71 ? -10.461 -5.562 -13.75 1 74.56 71 ASN A N 1
ATOM 523 C CA . ASN A 1 71 ? -11.016 -5.109 -12.484 1 74.56 71 ASN A CA 1
ATOM 524 C C . ASN A 1 71 ? -10.977 -6.207 -11.43 1 74.56 71 ASN A C 1
ATOM 526 O O . ASN A 1 71 ? -11.688 -7.207 -11.539 1 74.56 71 ASN A O 1
ATOM 530 N N . GLY A 1 72 ? -10.133 -6.039 -10.43 1 79.5 72 GLY A N 1
ATOM 531 C CA . GLY A 1 72 ? -10.047 -6.961 -9.312 1 79.5 72 GLY A CA 1
ATOM 532 C C . GLY A 1 72 ? -9.133 -8.141 -9.578 1 79.5 72 GLY A C 1
ATOM 533 O O . GLY A 1 72 ? -8.914 -8.977 -8.695 1 79.5 72 GLY A O 1
ATOM 534 N N . GLY A 1 73 ? -8.688 -8.266 -10.805 1 87.75 73 GLY A N 1
ATOM 535 C CA . GLY A 1 73 ? -7.719 -9.297 -11.141 1 87.75 73 GLY A CA 1
ATOM 536 C C . GLY A 1 73 ? -8.344 -10.672 -11.305 1 87.75 73 GLY A C 1
ATOM 537 O O . GLY A 1 73 ? -9.562 -10.789 -11.445 1 87.75 73 GLY A O 1
ATOM 538 N N . VAL A 1 74 ? -7.535 -11.656 -11.289 1 93.06 74 VAL A N 1
ATOM 539 C CA . VAL A 1 74 ? -7.926 -13.039 -11.531 1 93.06 74 VAL A CA 1
ATOM 540 C C . VAL A 1 74 ? -8.797 -13.539 -10.383 1 93.06 74 VAL A C 1
ATOM 542 O O . VAL A 1 74 ? -9.773 -14.258 -10.602 1 93.06 74 VAL A O 1
ATOM 545 N N . ILE A 1 75 ? -8.484 -13.148 -9.203 1 93.56 75 ILE A N 1
ATOM 546 C CA . ILE A 1 75 ? -9.211 -13.625 -8.031 1 93.56 75 ILE A CA 1
ATOM 547 C C . ILE A 1 75 ? -10.656 -13.133 -8.086 1 93.56 75 ILE A C 1
ATOM 549 O O . ILE A 1 75 ? -11.578 -13.875 -7.758 1 93.56 75 ILE A O 1
ATOM 553 N N . GLU A 1 76 ? -10.82 -11.961 -8.492 1 91.88 76 GLU A N 1
ATOM 554 C CA . GLU A 1 76 ? -12.18 -11.43 -8.641 1 91.88 76 GLU A CA 1
ATOM 555 C C . GLU A 1 76 ? -12.945 -12.164 -9.734 1 91.88 76 GLU A C 1
ATOM 557 O O . GLU A 1 76 ? -14.141 -12.422 -9.594 1 91.88 76 GLU A O 1
ATOM 562 N N . PHE A 1 77 ? -12.273 -12.453 -10.789 1 93.38 77 PHE A N 1
ATOM 563 C CA . PHE A 1 77 ? -12.875 -13.227 -11.867 1 93.38 77 PHE A CA 1
ATOM 564 C C . PHE A 1 77 ? -13.367 -14.578 -11.359 1 93.38 77 PHE A C 1
ATOM 566 O O . PHE A 1 77 ? -14.484 -14.992 -11.656 1 93.38 77 PHE A O 1
ATOM 573 N N . LEU A 1 78 ? -12.531 -15.195 -10.586 1 95.75 78 LEU A N 1
ATOM 574 C CA . LEU A 1 78 ? -12.875 -16.5 -10.039 1 95.75 78 LEU A CA 1
ATOM 575 C C . LEU A 1 78 ? -14.102 -16.406 -9.141 1 95.75 78 LEU A C 1
ATOM 577 O O . LEU A 1 78 ? -14.953 -17.297 -9.148 1 95.75 78 LEU A O 1
ATOM 581 N N . ARG A 1 79 ? -14.156 -15.367 -8.398 1 94.25 79 ARG A N 1
ATOM 582 C CA . ARG A 1 79 ? -15.305 -15.141 -7.52 1 94.25 79 ARG A CA 1
ATOM 583 C C . ARG A 1 79 ? -16.578 -14.891 -8.328 1 94.25 79 ARG A C 1
ATOM 585 O O . ARG A 1 79 ? -17.625 -15.484 -8.047 1 94.25 79 ARG A O 1
ATOM 592 N N . LYS A 1 80 ? -16.5 -14.062 -9.328 1 92.56 80 LYS A N 1
ATOM 593 C CA . LYS A 1 80 ? -17.656 -13.688 -10.148 1 92.56 80 LYS A CA 1
ATOM 594 C C . LYS A 1 80 ? -18.219 -14.898 -10.883 1 92.56 80 LYS A C 1
ATOM 596 O O . LYS A 1 80 ? -19.438 -15.031 -11.023 1 92.56 80 LYS A O 1
ATOM 601 N N . GLU A 1 81 ? -17.328 -15.734 -11.328 1 92.88 81 GLU A N 1
ATOM 602 C CA . GLU A 1 81 ? -17.734 -16.938 -12.055 1 92.88 81 GLU A CA 1
ATOM 603 C C . GLU A 1 81 ? -18.109 -18.062 -11.102 1 92.88 81 GLU A C 1
ATOM 605 O O . GLU A 1 81 ? -18.391 -19.188 -11.531 1 92.88 81 GLU A O 1
ATOM 610 N N . LYS A 1 82 ? -18.031 -17.797 -9.758 1 93.25 82 LYS A N 1
ATOM 611 C CA . LYS A 1 82 ? -18.422 -18.719 -8.703 1 93.25 82 LYS A CA 1
ATOM 612 C C . LYS A 1 82 ? -17.578 -20 -8.75 1 93.25 82 LYS A C 1
ATOM 614 O O . LYS A 1 82 ? -18.094 -21.094 -8.523 1 93.25 82 LYS A O 1
ATOM 619 N N . ILE A 1 83 ? -16.406 -19.766 -9.117 1 93.88 83 ILE A N 1
ATOM 620 C CA . ILE A 1 83 ? -15.477 -20.906 -9.172 1 93.88 83 ILE A CA 1
ATOM 621 C C . ILE A 1 83 ? -14.867 -21.125 -7.785 1 93.88 83 ILE A C 1
ATOM 623 O O . ILE A 1 83 ? -14.773 -22.266 -7.32 1 93.88 83 ILE A O 1
ATOM 627 N N . ALA A 1 84 ? -14.43 -20.078 -7.176 1 95.25 84 ALA A N 1
ATOM 628 C CA . ALA A 1 84 ? -13.82 -20.172 -5.852 1 95.25 84 ALA A CA 1
ATOM 629 C C . ALA A 1 84 ? -13.883 -18.828 -5.133 1 95.25 84 ALA A C 1
ATOM 631 O O . ALA A 1 84 ? -13.719 -17.766 -5.75 1 95.25 84 ALA A O 1
ATOM 632 N N . ASP A 1 85 ? -14.148 -18.859 -3.891 1 96.38 85 ASP A N 1
ATOM 633 C CA . ASP A 1 85 ? -14.109 -17.688 -3.018 1 96.38 85 ASP A CA 1
ATOM 634 C C . ASP A 1 85 ? -13.641 -18.062 -1.613 1 96.38 85 ASP A C 1
ATOM 636 O O . ASP A 1 85 ? -14.461 -18.375 -0.742 1 96.38 85 ASP A O 1
ATOM 640 N N . LEU A 1 86 ? -12.406 -17.875 -1.413 1 96.69 86 LEU A N 1
ATOM 641 C CA . LEU A 1 86 ? -11.805 -18.281 -0.146 1 96.69 86 LEU A CA 1
ATOM 642 C C . LEU A 1 86 ? -12.203 -17.328 0.974 1 96.69 86 LEU A C 1
ATOM 644 O O . LEU A 1 86 ? -12.039 -17.641 2.154 1 96.69 86 LEU A O 1
ATOM 648 N N . ASP A 1 87 ? -12.742 -16.172 0.587 1 96.5 87 ASP A N 1
ATOM 649 C CA . ASP A 1 87 ? -13.039 -15.148 1.584 1 96.5 87 ASP A CA 1
ATOM 650 C C . ASP A 1 87 ? -14.539 -15.102 1.896 1 96.5 87 ASP A C 1
ATOM 652 O O . ASP A 1 87 ? -15 -14.195 2.596 1 96.5 87 ASP A O 1
ATOM 656 N N . ALA A 1 88 ? -15.305 -15.992 1.424 1 94.31 88 ALA A N 1
ATOM 657 C CA . ALA A 1 88 ? -16.766 -15.938 1.464 1 94.31 88 ALA A CA 1
ATOM 658 C C . ALA A 1 88 ? -17.281 -15.977 2.9 1 94.31 88 ALA A C 1
ATOM 660 O O . ALA A 1 88 ? -18.234 -15.273 3.248 1 94.31 88 ALA A O 1
ATOM 661 N N . ASP A 1 89 ? -16.703 -16.688 3.783 1 93.38 89 ASP A N 1
ATOM 662 C CA . ASP A 1 89 ? -17.25 -16.953 5.109 1 93.38 89 ASP A CA 1
ATOM 663 C C . ASP A 1 89 ? -16.656 -16.016 6.148 1 93.38 89 ASP A C 1
ATOM 665 O O . ASP A 1 89 ? -16.906 -16.156 7.348 1 93.38 89 ASP A O 1
ATOM 669 N N . LEU A 1 90 ? -15.953 -15.094 5.711 1 95.88 90 LEU A N 1
ATOM 670 C CA . LEU A 1 90 ? -15.359 -14.141 6.645 1 95.88 90 LEU A CA 1
ATOM 671 C C . LEU A 1 90 ? -16.406 -13.141 7.137 1 95.88 90 LEU A C 1
ATOM 673 O O . LEU A 1 90 ? -17.281 -12.734 6.383 1 95.88 90 LEU A O 1
ATOM 677 N N . SER A 1 91 ? -16.312 -12.781 8.398 1 96.38 91 SER A N 1
ATOM 678 C CA . SER A 1 91 ? -17.125 -11.688 8.93 1 96.38 91 SER A CA 1
ATOM 679 C C . SER A 1 91 ? -16.75 -10.359 8.297 1 96.38 91 SER A C 1
ATOM 681 O O . SER A 1 91 ? -15.695 -10.25 7.66 1 96.38 91 SER A O 1
ATOM 683 N N . ASP A 1 92 ? -17.594 -9.383 8.445 1 96.31 92 ASP A N 1
ATOM 684 C CA . ASP A 1 92 ? -17.297 -8.055 7.906 1 96.31 92 ASP A CA 1
ATOM 685 C C . ASP A 1 92 ? -16 -7.5 8.484 1 96.31 92 ASP A C 1
ATOM 687 O O . ASP A 1 92 ? -15.203 -6.887 7.766 1 96.31 92 ASP A O 1
ATOM 691 N N . SER A 1 93 ? -15.82 -7.738 9.727 1 95.88 93 SER A N 1
ATOM 692 C CA . SER A 1 93 ? -14.609 -7.262 10.383 1 95.88 93 SER A CA 1
ATOM 693 C C . SER A 1 93 ? -13.375 -7.973 9.836 1 95.88 93 SER A C 1
ATOM 695 O O . SER A 1 93 ? -12.336 -7.344 9.609 1 95.88 93 SER A O 1
ATOM 697 N N . GLU A 1 94 ? -13.5 -9.266 9.641 1 96.62 94 GLU A N 1
ATOM 698 C CA . GLU A 1 94 ? -12.391 -10.031 9.094 1 96.62 94 GLU A CA 1
ATOM 699 C C . GLU A 1 94 ? -12.078 -9.609 7.66 1 96.62 94 GLU A C 1
ATOM 701 O O . GLU A 1 94 ? -10.914 -9.547 7.262 1 96.62 94 GLU A O 1
ATOM 706 N N . LYS A 1 95 ? -13.094 -9.359 6.922 1 97.31 95 LYS A N 1
ATOM 707 C CA . LYS A 1 95 ? -12.906 -8.898 5.551 1 97.31 95 LYS A CA 1
ATOM 708 C C . LYS A 1 95 ? -12.211 -7.539 5.52 1 97.31 95 LYS A C 1
ATOM 710 O O . LYS A 1 95 ? -11.383 -7.281 4.645 1 97.31 95 LYS A O 1
ATOM 715 N N . ALA A 1 96 ? -12.602 -6.684 6.414 1 97.94 96 ALA A N 1
ATOM 716 C CA . ALA A 1 96 ? -11.953 -5.379 6.504 1 97.94 96 ALA A CA 1
ATOM 717 C C . ALA A 1 96 ? -10.469 -5.527 6.824 1 97.94 96 ALA A C 1
ATOM 719 O O . ALA A 1 96 ? -9.625 -4.852 6.223 1 97.94 96 ALA A O 1
ATOM 720 N N . GLU A 1 97 ? -10.18 -6.402 7.738 1 97.25 97 GLU A N 1
ATOM 721 C CA . GLU A 1 97 ? -8.789 -6.664 8.094 1 97.25 97 GLU A CA 1
ATOM 722 C C . GLU A 1 97 ? -8.023 -7.258 6.918 1 97.25 97 GLU A C 1
ATOM 724 O O . GLU A 1 97 ? -6.871 -6.898 6.672 1 97.25 97 GLU A O 1
ATOM 729 N N . LEU A 1 98 ? -8.656 -8.156 6.258 1 97.88 98 LEU A N 1
ATOM 730 C CA . LEU A 1 98 ? -8.055 -8.766 5.074 1 97.88 98 LEU A CA 1
ATOM 731 C C . LEU A 1 98 ? -7.703 -7.703 4.035 1 97.88 98 LEU A C 1
ATOM 733 O O . LEU A 1 98 ? -6.629 -7.75 3.432 1 97.88 98 LEU A O 1
ATOM 737 N N . GLU A 1 99 ? -8.562 -6.723 3.863 1 97.88 99 GLU A N 1
ATOM 738 C CA . GLU A 1 99 ? -8.336 -5.668 2.881 1 97.88 99 GLU A CA 1
ATOM 739 C C . GLU A 1 99 ? -7.105 -4.836 3.232 1 97.88 99 GLU A C 1
ATOM 741 O O . GLU A 1 99 ? -6.344 -4.441 2.346 1 97.88 99 GLU A O 1
ATOM 746 N N . THR A 1 100 ? -6.941 -4.52 4.492 1 98.5 100 THR A N 1
ATOM 747 C CA . THR A 1 100 ? -5.781 -3.73 4.895 1 98.5 100 THR A CA 1
ATOM 748 C C . THR A 1 100 ? -4.492 -4.512 4.672 1 98.5 100 THR A C 1
ATOM 750 O O . THR A 1 100 ? -3.496 -3.959 4.199 1 98.5 100 THR A O 1
ATOM 753 N N . CYS A 1 101 ? -4.512 -5.797 4.953 1 98.56 101 CYS A N 1
ATOM 754 C CA . CYS A 1 101 ? -3.352 -6.645 4.715 1 98.56 101 CYS A CA 1
ATOM 755 C C . CYS A 1 101 ? -3.049 -6.75 3.227 1 98.56 101 CYS A C 1
ATOM 757 O O . CYS A 1 101 ? -1.885 -6.711 2.82 1 98.56 101 CYS A O 1
ATOM 759 N N . LYS A 1 102 ? -4.109 -6.902 2.541 1 98 102 LYS A N 1
ATOM 760 C CA . LYS A 1 102 ? -3.963 -6.988 1.091 1 98 102 LYS A CA 1
ATOM 761 C C . LYS A 1 102 ? -3.305 -5.73 0.53 1 98 102 LYS A C 1
ATOM 763 O O . LYS A 1 102 ? -2.43 -5.812 -0.334 1 98 102 LYS A O 1
ATOM 768 N N . ALA A 1 103 ? -3.723 -4.625 0.984 1 98.25 103 ALA A N 1
ATOM 769 C CA . ALA A 1 103 ? -3.135 -3.359 0.552 1 98.25 103 ALA A CA 1
ATOM 770 C C . ALA A 1 103 ? -1.644 -3.312 0.868 1 98.25 103 ALA A C 1
ATOM 772 O O . ALA A 1 103 ? -0.843 -2.857 0.047 1 98.25 103 ALA A O 1
ATOM 773 N N . MET A 1 104 ? -1.321 -3.762 2 1 98.62 104 MET A N 1
ATOM 774 C CA . MET A 1 104 ? 0.079 -3.789 2.412 1 98.62 104 MET A CA 1
ATOM 775 C C . MET A 1 104 ? 0.895 -4.711 1.512 1 98.62 104 MET A C 1
ATOM 777 O O . MET A 1 104 ? 1.974 -4.336 1.049 1 98.62 104 MET A O 1
ATOM 781 N N . MET A 1 105 ? 0.349 -5.82 1.229 1 98.56 105 MET A N 1
ATOM 782 C CA . MET A 1 105 ? 1.031 -6.793 0.379 1 98.56 105 MET A CA 1
ATOM 783 C C . MET A 1 105 ? 1.196 -6.258 -1.038 1 98.56 105 MET A C 1
ATOM 785 O O . MET A 1 105 ? 2.27 -6.375 -1.632 1 98.56 105 MET A O 1
ATOM 789 N 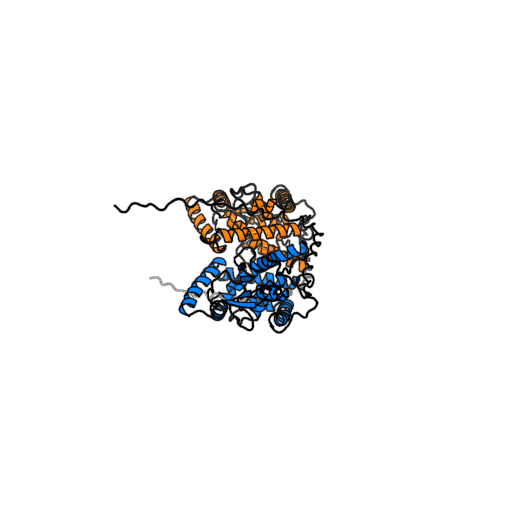N . GLU A 1 106 ? 0.177 -5.637 -1.507 1 96.81 106 GLU A N 1
ATOM 790 C CA . GLU A 1 106 ? 0.138 -5.211 -2.902 1 96.81 106 GLU A CA 1
ATOM 791 C C . GLU A 1 106 ? 0.903 -3.906 -3.105 1 96.81 106 GLU A C 1
ATOM 793 O O . GLU A 1 106 ? 1.104 -3.467 -4.238 1 96.81 106 GLU A O 1
ATOM 798 N N . SER A 1 107 ? 1.327 -3.324 -1.994 1 97.31 107 SER A N 1
ATOM 799 C CA . SER A 1 107 ? 2.008 -2.039 -2.113 1 97.31 107 SER A CA 1
ATOM 800 C C . SER A 1 107 ? 3.408 -2.098 -1.51 1 97.31 107 SER A C 1
ATOM 802 O O . SER A 1 107 ? 4.383 -2.373 -2.213 1 97.31 107 SER A O 1
ATOM 804 N N . TRP A 1 108 ? 3.479 -2.158 -0.168 1 98 108 TRP A N 1
ATOM 805 C CA . TRP A 1 108 ? 4.773 -2.127 0.499 1 98 108 TRP A CA 1
ATOM 806 C C . TRP A 1 108 ? 5.625 -3.326 0.092 1 98 108 TRP A C 1
ATOM 808 O O . TRP A 1 108 ? 6.762 -3.164 -0.359 1 98 108 TRP A O 1
ATOM 818 N N . VAL A 1 109 ? 5.043 -4.461 0.196 1 98.69 109 VAL A N 1
ATOM 819 C CA . VAL A 1 109 ? 5.781 -5.695 -0.046 1 98.69 109 VAL A CA 1
ATOM 820 C C . VAL A 1 109 ? 6.035 -5.863 -1.543 1 98.69 109 VAL A C 1
ATOM 822 O O . VAL A 1 109 ? 7.152 -6.191 -1.957 1 98.69 109 VAL A O 1
ATOM 825 N N . ALA A 1 110 ? 5.043 -5.605 -2.309 1 97.69 110 ALA A N 1
ATOM 826 C CA . ALA A 1 110 ? 5.164 -5.75 -3.756 1 97.69 110 ALA A CA 1
ATOM 827 C C . ALA A 1 110 ? 6.203 -4.785 -4.32 1 97.69 110 ALA A C 1
ATOM 829 O O . ALA A 1 110 ? 6.969 -5.141 -5.219 1 97.69 110 ALA A O 1
ATOM 830 N N . ASP A 1 111 ? 6.215 -3.564 -3.846 1 97.69 111 ASP A N 1
ATOM 831 C CA . ASP A 1 111 ? 7.16 -2.564 -4.328 1 97.69 111 ASP A CA 1
ATOM 832 C C . ASP A 1 111 ? 8.602 -2.973 -4.016 1 97.69 111 ASP A C 1
ATOM 834 O O . ASP A 1 111 ? 9.484 -2.863 -4.867 1 97.69 111 ASP A O 1
ATOM 838 N N . ALA A 1 112 ? 8.805 -3.396 -2.807 1 98.06 112 ALA A N 1
ATOM 839 C CA . ALA A 1 112 ? 10.148 -3.832 -2.424 1 98.06 112 ALA A CA 1
ATOM 840 C C . ALA A 1 112 ? 10.586 -5.039 -3.246 1 98.06 112 ALA A C 1
ATOM 842 O O . ALA A 1 112 ? 11.742 -5.125 -3.668 1 98.06 112 ALA A O 1
ATOM 843 N N . SER A 1 113 ? 9.719 -5.957 -3.451 1 97.62 113 SER A N 1
ATOM 844 C CA . SER A 1 113 ? 9.984 -7.137 -4.266 1 97.62 113 SER A CA 1
ATOM 845 C C . SER A 1 113 ? 10.359 -6.75 -5.695 1 97.62 113 SER A C 1
ATOM 847 O O . SER A 1 113 ? 11.336 -7.262 -6.246 1 97.62 113 SER A O 1
ATOM 849 N N . ALA A 1 114 ? 9.57 -5.863 -6.273 1 95.88 114 ALA A N 1
ATOM 850 C CA . ALA A 1 114 ? 9.852 -5.406 -7.633 1 95.88 114 ALA A CA 1
ATOM 851 C C . ALA A 1 114 ? 11.242 -4.781 -7.727 1 95.88 114 ALA A C 1
ATOM 853 O O . ALA A 1 114 ? 12 -5.074 -8.656 1 95.88 114 ALA A O 1
ATOM 854 N N . PHE A 1 115 ? 11.531 -3.91 -6.75 1 96.88 115 PHE A N 1
ATOM 855 C CA . PHE A 1 115 ? 12.844 -3.271 -6.754 1 96.88 115 PHE A CA 1
ATOM 856 C C . PHE A 1 115 ? 13.953 -4.312 -6.711 1 96.88 115 PHE A C 1
ATOM 858 O O . PHE A 1 115 ? 14.922 -4.23 -7.469 1 96.88 115 PHE A O 1
ATOM 865 N N . GLU A 1 116 ? 13.82 -5.285 -5.859 1 96.25 116 GLU A N 1
ATOM 866 C CA . GLU A 1 116 ? 14.859 -6.293 -5.68 1 96.25 116 GLU A CA 1
ATOM 867 C C . GLU A 1 116 ? 15.031 -7.137 -6.941 1 96.25 116 GLU A C 1
ATOM 869 O O . GLU A 1 116 ? 16.156 -7.438 -7.344 1 96.25 116 GLU A O 1
ATOM 874 N N . VAL A 1 117 ? 13.961 -7.52 -7.578 1 95.12 117 VAL A N 1
ATOM 875 C CA . VAL A 1 117 ? 14 -8.367 -8.766 1 95.12 117 VAL A CA 1
ATOM 876 C C . VAL A 1 117 ? 14.641 -7.605 -9.922 1 95.12 117 VAL A C 1
ATOM 878 O O . VAL A 1 117 ? 15.461 -8.156 -10.656 1 95.12 117 VAL A O 1
ATOM 881 N N . TRP A 1 118 ? 14.352 -6.312 -10.008 1 93.81 118 TRP A N 1
ATOM 882 C CA . TRP A 1 118 ? 14.719 -5.578 -11.211 1 93.81 118 TRP A CA 1
ATOM 883 C C . TRP A 1 118 ? 16.016 -4.789 -10.992 1 93.81 118 TRP A C 1
ATOM 885 O O . TRP A 1 118 ? 16.5 -4.121 -11.906 1 93.81 118 TRP A O 1
ATOM 895 N N . THR A 1 119 ? 16.516 -4.875 -9.773 1 91.5 119 THR A N 1
ATOM 896 C CA . THR A 1 119 ? 17.828 -4.27 -9.562 1 91.5 119 THR A CA 1
ATOM 897 C C . THR A 1 119 ? 18.891 -4.992 -10.375 1 91.5 119 THR A C 1
ATOM 899 O O . THR A 1 119 ? 18.797 -6.199 -10.609 1 91.5 119 THR A O 1
ATOM 902 N N . ARG A 1 120 ? 19.969 -4.297 -10.719 1 87.56 120 ARG A N 1
ATOM 903 C CA . ARG A 1 120 ? 20.969 -4.816 -11.648 1 87.56 120 ARG A CA 1
ATOM 904 C C . ARG A 1 120 ? 21.781 -5.934 -11 1 87.56 120 ARG A C 1
ATOM 906 O O . ARG A 1 120 ? 22.25 -6.848 -11.688 1 87.56 120 ARG A O 1
ATOM 913 N N . ASP A 1 121 ? 21.844 -5.938 -9.703 1 90.5 121 ASP A N 1
ATOM 914 C CA . ASP A 1 121 ? 22.578 -6.98 -9 1 90.5 121 ASP A CA 1
ATOM 915 C C . ASP A 1 121 ? 21.922 -8.344 -9.195 1 90.5 121 ASP A C 1
ATOM 917 O O . ASP A 1 121 ? 22.578 -9.383 -9.055 1 90.5 121 ASP A O 1
ATOM 921 N N . ASN A 1 122 ? 20.656 -8.367 -9.555 1 93.62 122 ASN A N 1
ATOM 922 C CA . ASN A 1 122 ? 19.922 -9.609 -9.711 1 93.62 122 ASN A CA 1
ATOM 923 C C . ASN A 1 122 ? 19.469 -9.812 -11.156 1 93.62 122 ASN A C 1
ATOM 925 O O . ASN A 1 122 ? 18.406 -10.391 -11.398 1 93.62 122 ASN A O 1
ATOM 929 N N . ASP A 1 123 ? 20.266 -9.422 -12.07 1 91.56 123 ASP A N 1
ATOM 930 C CA . ASP A 1 123 ? 19.938 -9.406 -13.492 1 91.56 123 ASP A CA 1
ATOM 931 C C . ASP A 1 123 ? 19.703 -10.82 -14.008 1 91.56 123 ASP A C 1
ATOM 933 O O . ASP A 1 123 ? 18.766 -11.055 -14.781 1 91.56 123 ASP A O 1
ATOM 937 N N . ARG A 1 124 ? 20.516 -11.734 -13.695 1 90.62 124 ARG A N 1
ATOM 938 C CA . ARG A 1 124 ? 20.391 -13.109 -14.172 1 90.62 124 ARG A CA 1
ATOM 939 C C . ARG A 1 124 ? 19.047 -13.719 -13.758 1 90.62 124 ARG A C 1
ATOM 941 O O . ARG A 1 124 ? 18.344 -14.305 -14.578 1 90.62 124 ARG A O 1
ATOM 948 N N . GLN A 1 125 ? 18.703 -13.586 -12.508 1 91.38 125 GLN A N 1
ATOM 949 C CA . GLN A 1 125 ? 17.453 -14.125 -12 1 91.38 125 GLN A CA 1
ATOM 950 C C . GLN A 1 125 ? 16.25 -13.422 -12.625 1 91.38 125 GLN A C 1
ATOM 952 O O . GLN A 1 125 ? 15.25 -14.062 -12.938 1 91.38 125 GLN A O 1
ATOM 957 N N . CYS A 1 126 ? 16.375 -12.148 -12.773 1 90.81 126 CYS A N 1
ATOM 958 C CA . CYS A 1 126 ? 15.297 -11.375 -13.398 1 90.81 126 CYS A CA 1
ATOM 959 C C . CYS A 1 126 ? 15 -11.898 -14.805 1 90.81 126 CYS A C 1
ATOM 961 O O . CYS A 1 126 ? 13.836 -12.039 -15.18 1 90.81 126 CYS A O 1
ATOM 963 N N . LYS A 1 127 ? 16.047 -12.195 -15.539 1 88.94 127 LYS A N 1
ATOM 964 C CA . LYS A 1 127 ? 15.875 -12.68 -16.906 1 88.94 127 LYS A CA 1
ATOM 965 C C . LYS A 1 127 ? 15.219 -14.062 -16.922 1 88.94 127 LYS A C 1
ATOM 967 O O . LYS A 1 127 ? 14.438 -14.375 -17.812 1 88.94 127 LYS A O 1
ATOM 972 N N . VAL A 1 128 ? 15.477 -14.852 -15.984 1 86.44 128 VAL A N 1
ATOM 973 C CA . VAL A 1 128 ? 14.844 -16.156 -15.875 1 86.44 128 VAL A CA 1
ATOM 974 C C . VAL A 1 128 ? 13.367 -16 -15.531 1 86.44 128 VAL A C 1
ATOM 976 O O . VAL A 1 128 ? 12.516 -16.703 -16.078 1 86.44 128 VAL A O 1
ATOM 979 N N . VAL A 1 129 ? 13.047 -15.07 -14.742 1 85.25 129 VAL A N 1
ATOM 980 C CA . VAL A 1 129 ? 11.695 -14.859 -14.242 1 85.25 129 VAL A CA 1
ATOM 981 C C . VAL A 1 129 ? 10.812 -14.305 -15.359 1 85.25 129 VAL A C 1
ATOM 983 O O . VAL A 1 129 ? 9.672 -14.742 -15.531 1 85.25 129 VAL A O 1
ATOM 986 N N . TYR A 1 130 ? 11.398 -13.453 -16.219 1 86.25 130 TYR A N 1
ATOM 987 C CA . TYR A 1 130 ? 10.5 -12.695 -17.078 1 86.25 130 TYR A CA 1
ATOM 988 C C . TYR A 1 130 ? 10.773 -13 -18.547 1 86.25 130 TYR A C 1
ATOM 990 O O . TYR A 1 130 ? 9.906 -12.812 -19.391 1 86.25 130 TYR A O 1
ATOM 998 N N . PHE A 1 131 ? 12.008 -13.547 -18.875 1 84.31 131 PHE A N 1
ATOM 999 C CA . PHE A 1 131 ? 12.359 -13.57 -20.281 1 84.31 131 PHE A CA 1
ATOM 1000 C C . PHE A 1 131 ? 12.93 -14.93 -20.672 1 84.31 131 PHE A C 1
ATOM 1002 O O . PHE A 1 131 ? 13.641 -15.039 -21.672 1 84.31 131 PHE A O 1
ATOM 1009 N N . SER A 1 132 ? 12.781 -15.945 -19.953 1 78.88 132 SER A N 1
ATOM 1010 C CA . SER A 1 132 ? 13.469 -17.219 -20.109 1 78.88 132 SER A CA 1
ATOM 1011 C C . SER A 1 132 ? 13.25 -17.797 -21.516 1 78.88 132 SER A C 1
ATOM 1013 O O . SER A 1 132 ? 14.102 -18.516 -22.031 1 78.88 132 SER A O 1
ATOM 1015 N N . GLU A 1 133 ? 12.234 -17.484 -22.172 1 78.69 133 GLU A N 1
ATOM 1016 C CA . GLU A 1 133 ? 11.961 -18.156 -23.438 1 78.69 133 GLU A CA 1
ATOM 1017 C C . GLU A 1 133 ? 12.031 -17.172 -24.609 1 78.69 133 GLU A C 1
ATOM 1019 O O . GLU A 1 133 ? 11.586 -17.484 -25.719 1 78.69 133 GLU A O 1
ATOM 1024 N N . LEU A 1 134 ? 12.711 -16.109 -24.422 1 82 134 LEU A N 1
ATOM 1025 C CA . LEU A 1 134 ? 12.75 -15.109 -25.469 1 82 134 LEU A CA 1
ATOM 1026 C C . LEU A 1 134 ? 14.148 -15.008 -26.078 1 82 134 LEU A C 1
ATOM 1028 O O . LEU A 1 134 ? 15.141 -15.266 -25.391 1 82 134 LEU A O 1
ATOM 1032 N N . PRO A 1 135 ? 14.148 -14.734 -27.359 1 84.81 135 PRO A N 1
ATOM 1033 C CA . PRO A 1 135 ? 15.461 -14.523 -27.984 1 84.81 135 PRO A CA 1
ATOM 1034 C C . PRO A 1 135 ? 16.219 -13.352 -27.359 1 84.81 135 PRO A C 1
ATOM 1036 O O . PRO A 1 135 ? 15.602 -12.406 -26.859 1 84.81 135 PRO A O 1
ATOM 1039 N N . TRP A 1 136 ? 17.562 -13.438 -27.516 1 84.06 136 TRP A N 1
ATOM 1040 C CA . TRP A 1 136 ? 18.453 -12.531 -26.812 1 84.06 136 TRP A CA 1
ATOM 1041 C C . TRP A 1 136 ? 18.188 -11.086 -27.203 1 84.06 136 TRP A C 1
ATOM 1043 O O . TRP A 1 136 ? 18.141 -10.203 -26.344 1 84.06 136 TRP A O 1
AT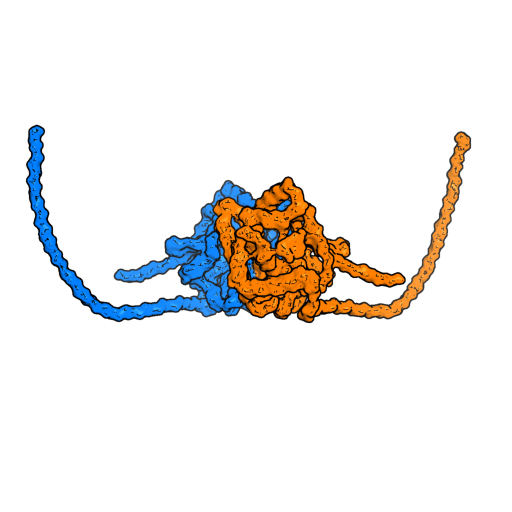OM 1053 N N . GLY A 1 137 ? 18.031 -10.789 -28.484 1 84.25 137 GLY A N 1
ATOM 1054 C CA . GLY A 1 137 ? 17.75 -9.43 -28.922 1 84.25 137 GLY A CA 1
ATOM 1055 C C . GLY A 1 137 ? 16.5 -8.844 -28.328 1 84.25 137 GLY A C 1
ATOM 1056 O O . GLY A 1 137 ? 16.484 -7.688 -27.891 1 84.25 137 GLY A O 1
ATOM 1057 N N . LEU A 1 138 ? 15.5 -9.617 -28.188 1 84.69 138 LEU A N 1
ATOM 1058 C CA . LEU A 1 138 ? 14.234 -9.18 -27.609 1 84.69 138 LEU A CA 1
ATOM 1059 C C . LEU A 1 138 ? 14.352 -9.016 -26.094 1 84.69 138 LEU A C 1
ATOM 1061 O O . LEU A 1 138 ? 13.773 -8.094 -25.516 1 84.69 138 LEU A O 1
ATOM 1065 N N . VAL A 1 139 ? 15.156 -9.891 -25.531 1 86 139 VAL A N 1
ATOM 1066 C CA . VAL A 1 139 ? 15.359 -9.852 -24.094 1 86 139 VAL A CA 1
ATOM 1067 C C . VAL A 1 139 ? 16.016 -8.523 -23.703 1 86 139 VAL A C 1
ATOM 1069 O O . VAL A 1 139 ? 15.578 -7.871 -22.75 1 86 139 VAL A O 1
ATOM 1072 N N . GLN A 1 140 ? 16.953 -8.117 -24.484 1 88.12 140 GLN A N 1
ATOM 1073 C CA . GLN A 1 140 ? 17.688 -6.895 -24.156 1 88.12 140 GLN A CA 1
ATOM 1074 C C . GLN A 1 140 ? 16.781 -5.676 -24.219 1 88.12 140 GLN A C 1
ATOM 1076 O O . GLN A 1 140 ? 16.797 -4.828 -23.328 1 88.12 140 GLN A O 1
ATOM 1081 N N . ALA A 1 141 ? 15.969 -5.648 -25.203 1 87.62 141 ALA A N 1
ATOM 1082 C CA . ALA A 1 141 ? 15.062 -4.516 -25.391 1 87.62 141 ALA A CA 1
ATOM 1083 C C . ALA A 1 141 ? 13.992 -4.488 -24.312 1 87.62 141 ALA A C 1
ATOM 1085 O O . ALA A 1 141 ? 13.727 -3.438 -23.719 1 87.62 141 ALA A O 1
ATOM 1086 N N . LEU A 1 142 ? 13.477 -5.613 -24.047 1 87.06 142 LEU A N 1
ATOM 1087 C CA . LEU A 1 142 ? 12.375 -5.699 -23.094 1 87.06 142 LEU A CA 1
ATOM 1088 C C . LEU A 1 142 ? 12.883 -5.484 -21.672 1 87.06 142 LEU A C 1
ATOM 1090 O O . LEU A 1 142 ? 12.195 -4.875 -20.844 1 87.06 142 LEU A O 1
ATOM 1094 N N . ASP A 1 143 ? 14.023 -6.035 -21.453 1 89.31 143 ASP A N 1
ATOM 1095 C CA . ASP A 1 143 ? 14.641 -5.855 -20.156 1 89.31 143 ASP A CA 1
ATOM 1096 C C . ASP A 1 143 ? 14.836 -4.375 -19.828 1 89.31 143 ASP A C 1
ATOM 1098 O O . ASP A 1 143 ? 14.492 -3.918 -18.734 1 89.31 143 ASP A O 1
ATOM 1102 N N . TRP A 1 144 ? 15.352 -3.666 -20.781 1 89.56 144 TRP A N 1
ATOM 1103 C CA . TRP A 1 144 ? 15.594 -2.238 -20.609 1 89.56 144 TRP A CA 1
ATOM 1104 C C . TRP A 1 144 ? 14.289 -1.485 -20.375 1 89.56 144 TRP A C 1
ATOM 1106 O O . TRP A 1 144 ? 14.18 -0.702 -19.438 1 89.56 144 TRP A O 1
ATOM 1116 N N . LYS A 1 145 ? 13.375 -1.741 -21.156 1 88.88 145 LYS A N 1
ATOM 1117 C CA . LYS A 1 145 ? 12.094 -1.048 -21.094 1 88.88 145 LYS A CA 1
ATOM 1118 C C . LYS A 1 145 ? 11.383 -1.312 -19.766 1 88.88 145 LYS A C 1
ATOM 1120 O O . LYS A 1 145 ? 10.898 -0.381 -19.125 1 88.88 145 LYS A O 1
ATOM 1125 N N . GLN A 1 146 ? 11.336 -2.521 -19.391 1 89.31 146 GLN A N 1
ATOM 1126 C CA . GLN A 1 146 ? 10.617 -2.896 -18.172 1 89.31 146 GLN A CA 1
ATOM 1127 C C . GLN A 1 146 ? 11.336 -2.383 -16.922 1 89.31 146 GLN A C 1
ATOM 1129 O O . GLN A 1 146 ? 10.703 -1.952 -15.969 1 89.31 146 GLN A O 1
ATOM 1134 N N . ARG A 1 147 ? 12.594 -2.469 -16.969 1 91.38 147 ARG A N 1
ATOM 1135 C CA . ARG A 1 147 ? 13.367 -1.948 -15.852 1 91.38 147 ARG A CA 1
ATOM 1136 C C . ARG A 1 147 ? 13.117 -0.457 -15.656 1 91.38 147 ARG A C 1
ATOM 1138 O O . ARG A 1 147 ? 12.914 0.004 -14.531 1 91.38 147 ARG A O 1
ATOM 1145 N N . LEU A 1 148 ? 13.141 0.226 -16.734 1 89.38 148 LEU A N 1
ATOM 1146 C CA . LEU A 1 148 ? 12.859 1.658 -16.672 1 89.38 148 LEU A CA 1
ATOM 1147 C C . LEU A 1 148 ? 11.461 1.919 -16.125 1 89.38 148 LEU A C 1
ATOM 1149 O O . LEU A 1 148 ? 11.273 2.785 -15.266 1 89.38 148 LEU A O 1
ATOM 1153 N N . ALA A 1 149 ? 10.547 1.189 -16.594 1 88.25 149 ALA A N 1
ATOM 1154 C CA . ALA A 1 149 ? 9.164 1.358 -16.172 1 88.25 149 ALA A CA 1
ATOM 1155 C C . ALA A 1 149 ? 9 1.075 -14.68 1 88.25 149 ALA A C 1
ATOM 1157 O O . ALA A 1 149 ? 8.305 1.807 -13.969 1 88.25 149 ALA A O 1
ATOM 1158 N N . VAL A 1 150 ? 9.633 0.033 -14.227 1 91.88 150 VAL A N 1
ATOM 1159 C CA . VAL A 1 150 ? 9.547 -0.359 -12.828 1 91.88 150 VAL A CA 1
ATOM 1160 C C . VAL A 1 150 ? 10.188 0.712 -11.945 1 91.88 150 VAL A C 1
ATOM 1162 O O . VAL A 1 150 ? 9.609 1.129 -10.945 1 91.88 150 VAL A O 1
ATOM 1165 N N . MET A 1 151 ? 11.344 1.204 -12.328 1 93.06 151 MET A N 1
ATOM 1166 C CA . MET A 1 151 ? 12.047 2.217 -11.547 1 93.06 151 MET A CA 1
ATOM 1167 C C . MET A 1 151 ? 11.242 3.514 -11.492 1 93.06 151 MET A C 1
ATOM 1169 O O . MET A 1 151 ? 11.148 4.148 -10.445 1 93.06 151 MET A O 1
ATOM 1173 N N . GLN A 1 152 ? 10.633 3.834 -12.555 1 89.88 152 GLN A N 1
ATOM 1174 C CA . GLN A 1 152 ? 9.797 5.031 -12.594 1 89.88 152 GLN A CA 1
ATOM 1175 C C . GLN A 1 152 ? 8.578 4.879 -11.695 1 89.88 152 GLN A C 1
ATOM 1177 O O . GLN A 1 152 ? 8.234 5.801 -10.945 1 89.88 152 GLN A O 1
ATOM 1182 N N . ARG A 1 153 ? 8.016 3.785 -11.781 1 91.5 153 ARG A N 1
ATOM 1183 C CA . ARG A 1 153 ? 6.832 3.523 -10.969 1 91.5 153 ARG A CA 1
ATOM 1184 C C . ARG A 1 153 ? 7.168 3.568 -9.484 1 91.5 153 ARG A C 1
ATOM 1186 O O . ARG A 1 153 ? 6.363 4.031 -8.672 1 91.5 153 ARG A O 1
ATOM 1193 N N . LEU A 1 154 ? 8.336 3.139 -9.172 1 94.38 154 LEU A N 1
ATOM 1194 C CA . LEU A 1 154 ? 8.766 3.092 -7.777 1 94.38 154 LEU A CA 1
ATOM 1195 C C . LEU A 1 154 ? 9.32 4.441 -7.336 1 94.38 154 LEU A C 1
ATOM 1197 O O . LEU A 1 154 ? 9.672 4.621 -6.168 1 94.38 154 LEU A O 1
ATOM 1201 N N . GLY A 1 155 ? 9.422 5.359 -8.227 1 89.5 155 GLY A N 1
ATOM 1202 C CA . GLY A 1 155 ? 9.945 6.68 -7.914 1 89.5 155 GLY A CA 1
ATOM 1203 C C . GLY A 1 155 ? 11.445 6.695 -7.691 1 89.5 155 GLY A C 1
ATOM 1204 O O . GLY A 1 155 ? 11.953 7.492 -6.902 1 89.5 155 GLY A O 1
ATOM 1205 N N . ILE A 1 156 ? 12.07 5.824 -8.281 1 90.81 156 ILE A N 1
ATOM 1206 C CA . ILE A 1 156 ? 13.516 5.719 -8.117 1 90.81 156 ILE A CA 1
ATOM 1207 C C . ILE A 1 156 ? 14.219 6.512 -9.219 1 90.81 156 ILE A C 1
ATOM 1209 O O . ILE A 1 156 ? 13.922 6.34 -10.406 1 90.81 156 ILE A O 1
ATOM 1213 N N . THR A 1 157 ? 15.07 7.383 -8.805 1 86.88 157 THR A N 1
ATOM 1214 C CA . THR A 1 157 ? 15.953 8.148 -9.68 1 86.88 157 THR A CA 1
ATOM 1215 C C . THR A 1 157 ? 17.422 7.938 -9.289 1 86.88 157 THR A C 1
ATOM 1217 O O . THR A 1 157 ? 17.703 7.445 -8.195 1 86.88 157 THR A O 1
ATOM 1220 N N . PRO A 1 158 ? 18.312 8.258 -10.242 1 86.94 158 PRO A N 1
ATOM 1221 C CA . PRO A 1 158 ? 19.734 8.109 -9.914 1 86.94 158 PRO A CA 1
ATOM 1222 C C . PRO A 1 158 ? 20.125 8.883 -8.664 1 86.94 158 PRO A C 1
ATOM 1224 O O . PRO A 1 158 ? 21 8.445 -7.91 1 86.94 158 PRO A O 1
ATOM 1227 N N . GLU A 1 159 ? 19.453 9.977 -8.344 1 85 159 GLU A N 1
ATOM 1228 C CA . GLU A 1 159 ? 19.828 10.852 -7.234 1 85 159 GLU A CA 1
ATOM 1229 C C . GLU A 1 159 ? 19.266 10.344 -5.91 1 85 159 GLU A C 1
ATOM 1231 O O . GLU A 1 159 ? 19.812 10.641 -4.844 1 85 159 GLU A O 1
ATOM 1236 N N . ASN A 1 160 ? 18.219 9.531 -6.004 1 87.56 160 ASN A N 1
ATOM 1237 C CA . ASN A 1 160 ? 17.578 9.18 -4.746 1 87.56 160 ASN A CA 1
ATOM 1238 C C . ASN A 1 160 ? 17.516 7.664 -4.555 1 87.56 160 ASN A C 1
ATOM 1240 O O . ASN A 1 160 ? 16.75 7.172 -3.723 1 87.56 160 ASN A O 1
ATOM 1244 N N . THR A 1 161 ? 18.266 6.973 -5.293 1 89.38 161 THR A N 1
ATOM 1245 C CA . THR A 1 161 ? 18.188 5.516 -5.328 1 89.38 161 THR A CA 1
ATOM 1246 C C . THR A 1 161 ? 18.438 4.93 -3.939 1 89.38 161 THR A C 1
ATOM 1248 O O . THR A 1 161 ? 17.703 4.051 -3.49 1 89.38 161 THR A O 1
ATOM 1251 N N . VAL A 1 162 ? 19.422 5.398 -3.26 1 89 162 VAL A N 1
ATOM 1252 C CA . VAL A 1 162 ? 19.797 4.855 -1.956 1 89 162 VAL A CA 1
ATOM 1253 C C . VAL A 1 162 ? 18.688 5.141 -0.944 1 89 162 VAL A C 1
ATOM 1255 O O . VAL A 1 162 ? 18.188 4.227 -0.291 1 89 162 VAL A O 1
ATOM 1258 N N . ALA A 1 163 ? 18.25 6.352 -0.853 1 88.25 163 ALA A N 1
ATOM 1259 C CA . ALA A 1 163 ? 17.219 6.75 0.105 1 88.25 163 ALA A CA 1
ATOM 1260 C C . ALA A 1 163 ? 15.898 6.035 -0.179 1 88.25 163 ALA A C 1
ATOM 1262 O O . ALA A 1 163 ? 15.242 5.543 0.741 1 88.25 163 ALA A O 1
ATOM 1263 N N . ARG A 1 164 ? 15.539 5.93 -1.426 1 91.5 164 ARG A N 1
ATOM 1264 C CA . ARG A 1 164 ? 14.266 5.312 -1.806 1 91.5 164 ARG A CA 1
ATOM 1265 C C . ARG A 1 164 ? 14.305 3.803 -1.588 1 91.5 164 ARG A C 1
ATOM 1267 O O . ARG A 1 164 ? 13.328 3.213 -1.126 1 91.5 164 ARG A O 1
ATOM 1274 N N . SER A 1 165 ? 15.414 3.189 -1.946 1 93.12 165 SER A N 1
ATOM 1275 C CA . SER A 1 165 ? 15.516 1.75 -1.729 1 93.12 165 SER A CA 1
ATOM 1276 C C . SER A 1 165 ? 15.453 1.409 -0.245 1 93.12 165 SER A C 1
ATOM 1278 O O . SER A 1 165 ? 14.844 0.415 0.145 1 93.12 165 SER A O 1
ATOM 1280 N N . GLU A 1 166 ? 16.062 2.229 0.546 1 93.06 166 GLU A N 1
ATOM 1281 C CA . GLU A 1 166 ? 16.016 2.02 1.99 1 93.06 166 GLU A CA 1
ATOM 1282 C C . GLU A 1 166 ? 14.586 2.131 2.516 1 93.06 166 GLU A C 1
ATOM 1284 O O . GLU A 1 166 ? 14.18 1.36 3.387 1 93.06 166 GLU A O 1
ATOM 1289 N N . GLU A 1 167 ? 13.906 3.045 2.012 1 93.62 167 GLU A N 1
ATOM 1290 C CA . GLU A 1 167 ? 12.516 3.217 2.402 1 93.62 167 GLU A CA 1
ATOM 1291 C C . GLU A 1 167 ? 11.672 2.01 1.998 1 93.62 167 GLU A C 1
ATOM 1293 O O . GLU A 1 167 ? 10.844 1.531 2.779 1 93.62 167 GLU A O 1
ATOM 1298 N N . LEU A 1 168 ? 11.883 1.567 0.781 1 96.12 168 LEU A N 1
ATOM 1299 C CA . LEU A 1 168 ? 11.148 0.411 0.281 1 96.12 168 LEU A CA 1
ATOM 1300 C C . LEU A 1 168 ? 11.391 -0.81 1.162 1 96.12 168 LEU A C 1
ATOM 1302 O O . LEU A 1 168 ? 10.445 -1.491 1.561 1 96.12 168 LEU A O 1
ATOM 1306 N N . PHE A 1 169 ? 12.625 -1.061 1.539 1 96.88 169 PHE A N 1
ATOM 1307 C CA . PHE A 1 169 ? 12.961 -2.24 2.328 1 96.88 169 PHE A CA 1
ATOM 1308 C C . PHE A 1 169 ? 12.508 -2.074 3.771 1 96.88 169 PHE A C 1
ATOM 1310 O O . PHE A 1 169 ? 12.125 -3.047 4.422 1 96.88 169 PHE A O 1
ATOM 1317 N N . ARG A 1 170 ? 12.508 -0.882 4.246 1 95.81 170 ARG A N 1
ATOM 1318 C CA . ARG A 1 170 ? 12 -0.628 5.59 1 95.81 170 ARG A CA 1
ATOM 1319 C C . ARG A 1 170 ? 10.508 -0.932 5.672 1 95.81 170 ARG A C 1
ATOM 1321 O O . ARG A 1 170 ? 10.047 -1.566 6.625 1 95.81 170 ARG A O 1
ATOM 1328 N N . LYS A 1 171 ? 9.812 -0.45 4.719 1 97.06 171 LYS A N 1
ATOM 1329 C CA . LYS A 1 171 ? 8.375 -0.711 4.68 1 97.06 171 LYS A CA 1
ATOM 1330 C C . LYS A 1 171 ? 8.094 -2.209 4.582 1 97.06 171 LYS A C 1
ATOM 1332 O O . LYS A 1 171 ? 7.184 -2.715 5.242 1 97.06 171 LYS A O 1
ATOM 1337 N N . ALA A 1 172 ? 8.859 -2.91 3.791 1 98.38 172 ALA A N 1
ATOM 1338 C CA . ALA A 1 172 ? 8.703 -4.359 3.695 1 98.38 172 ALA A CA 1
ATOM 1339 C C . ALA A 1 172 ? 9.031 -5.035 5.023 1 98.38 172 ALA A C 1
ATOM 1341 O O . ALA A 1 172 ? 8.344 -5.977 5.434 1 98.38 172 ALA A O 1
ATOM 1342 N N . SER A 1 173 ? 10.062 -4.555 5.637 1 98.06 173 SER A N 1
ATOM 1343 C CA . SER A 1 173 ? 10.43 -5.094 6.941 1 98.06 173 SER A CA 1
ATOM 1344 C C . SER A 1 173 ? 9.312 -4.906 7.957 1 98.06 173 SER A C 1
ATOM 1346 O O . SER A 1 173 ? 9 -5.816 8.734 1 98.06 173 SER A O 1
ATOM 1348 N N . ASN A 1 174 ? 8.758 -3.721 7.953 1 97.38 174 ASN A N 1
ATOM 1349 C CA . ASN A 1 174 ? 7.609 -3.461 8.812 1 97.38 174 ASN A CA 1
ATOM 1350 C C . ASN A 1 174 ? 6.453 -4.41 8.508 1 97.38 174 ASN A C 1
ATOM 1352 O O . ASN A 1 174 ? 5.766 -4.875 9.414 1 97.38 174 ASN A O 1
ATOM 1356 N N . ALA A 1 175 ? 6.27 -4.656 7.266 1 98.75 175 ALA A N 1
ATOM 1357 C CA . ALA A 1 175 ? 5.199 -5.559 6.84 1 98.75 175 ALA A CA 1
ATOM 1358 C C . ALA A 1 175 ? 5.445 -6.977 7.348 1 98.75 175 ALA A C 1
ATOM 1360 O O . ALA A 1 175 ? 4.527 -7.629 7.848 1 98.75 175 ALA A O 1
ATOM 1361 N N . TYR A 1 176 ? 6.691 -7.465 7.227 1 98.81 176 TYR A N 1
ATOM 1362 C CA . TYR A 1 176 ? 7.012 -8.805 7.699 1 98.81 176 TYR A CA 1
ATOM 1363 C C . TYR A 1 176 ? 6.812 -8.914 9.203 1 98.81 176 TYR A C 1
ATOM 1365 O O . TYR A 1 176 ? 6.309 -9.93 9.695 1 98.81 176 TYR A O 1
ATOM 1373 N N . SER A 1 177 ? 7.215 -7.879 9.867 1 98.62 177 SER A N 1
ATOM 1374 C CA . SER A 1 177 ? 6.996 -7.855 11.312 1 98.62 177 SER A CA 1
ATOM 1375 C C . SER A 1 177 ? 5.508 -7.941 11.641 1 98.62 177 SER A C 1
ATOM 1377 O O . SER A 1 177 ? 5.105 -8.711 12.516 1 98.62 177 SER A O 1
ATOM 1379 N N . ALA A 1 178 ? 4.75 -7.184 10.969 1 98.62 178 ALA A N 1
ATOM 1380 C CA . ALA A 1 178 ? 3.305 -7.195 11.188 1 98.62 178 ALA A CA 1
ATOM 1381 C C . ALA A 1 178 ? 2.711 -8.562 10.859 1 98.62 178 ALA A C 1
ATOM 1383 O O . ALA A 1 178 ? 1.902 -9.094 11.617 1 98.62 178 ALA A O 1
ATOM 1384 N N . LEU A 1 179 ? 3.115 -9.133 9.75 1 98.75 179 LEU A N 1
ATOM 1385 C CA . LEU A 1 179 ? 2.602 -10.43 9.328 1 98.75 179 LEU A CA 1
ATOM 1386 C C . LEU A 1 179 ? 2.947 -11.508 10.344 1 98.75 179 LEU A C 1
ATOM 1388 O O . LEU A 1 179 ? 2.131 -12.391 10.625 1 98.75 179 LEU A O 1
ATOM 1392 N N . SER A 1 180 ? 4.172 -11.414 10.828 1 98.75 180 SER A N 1
ATOM 1393 C CA . SER A 1 180 ? 4.609 -12.383 11.828 1 98.75 180 SER A CA 1
ATOM 1394 C C . SER A 1 180 ? 3.717 -12.344 13.062 1 98.75 180 SER A C 1
ATOM 1396 O O . SER A 1 180 ? 3.307 -13.391 13.562 1 98.75 180 SER A O 1
ATOM 1398 N N . VAL A 1 181 ? 3.383 -11.188 13.531 1 98.44 181 VAL A N 1
ATOM 1399 C CA . VAL A 1 181 ? 2.551 -11.016 14.719 1 98.44 181 VAL A CA 1
ATOM 1400 C C . VAL A 1 181 ? 1.127 -11.484 14.422 1 98.44 181 VAL A C 1
ATOM 1402 O O . VAL A 1 181 ? 0.516 -12.18 15.234 1 98.44 181 VAL A O 1
ATOM 1405 N N . LEU A 1 182 ? 0.622 -11.18 13.273 1 97.5 182 LEU A N 1
ATOM 1406 C CA . LEU A 1 182 ? -0.752 -11.516 12.914 1 97.5 182 LEU A CA 1
ATOM 1407 C C . LEU A 1 182 ? -0.913 -13.023 12.719 1 97.5 182 LEU A C 1
ATOM 1409 O O . LEU A 1 182 ? -1.957 -13.586 13.055 1 97.5 182 LEU A O 1
ATOM 1413 N N . LEU A 1 183 ? 0.083 -13.586 12.102 1 97.5 183 LEU A N 1
ATOM 1414 C CA . LEU A 1 183 ? 0.037 -15.031 11.906 1 97.5 183 LEU A CA 1
ATOM 1415 C C . LEU A 1 183 ? 0.194 -15.766 13.234 1 97.5 183 LEU A C 1
ATOM 1417 O O . LEU A 1 183 ? -0.496 -16.75 13.492 1 97.5 183 LEU A O 1
ATOM 1421 N N . SER A 1 184 ? 1.156 -15.219 14.047 1 96.12 184 SER A N 1
ATOM 1422 C CA . SER A 1 184 ? 1.451 -15.82 15.344 1 96.12 184 SER A CA 1
ATOM 1423 C C . SER A 1 184 ? 1.778 -17.297 15.203 1 96.12 184 SER A C 1
ATOM 1425 O O . SER A 1 184 ? 2.656 -17.672 14.422 1 96.12 184 SER A O 1
ATOM 1427 N N . ASP A 1 185 ? 0.992 -18.219 15.859 1 93.38 185 ASP A N 1
ATOM 1428 C CA . ASP A 1 185 ? 1.236 -19.656 15.789 1 93.38 185 ASP A CA 1
ATOM 1429 C C . ASP A 1 185 ? 0.124 -20.359 15.023 1 93.38 185 ASP A C 1
ATOM 1431 O O . ASP A 1 185 ? -0.007 -21.578 15.094 1 93.38 185 ASP A O 1
ATOM 1435 N N . ARG A 1 186 ? -0.563 -19.609 14.242 1 94.31 186 ARG A N 1
ATOM 1436 C CA . ARG A 1 186 ? -1.705 -20.156 13.523 1 94.31 186 ARG A CA 1
ATOM 1437 C C . ARG A 1 186 ? -1.272 -20.75 12.188 1 94.31 186 ARG A C 1
ATOM 1439 O O . ARG A 1 186 ? -0.217 -20.406 11.656 1 94.31 186 ARG A O 1
ATOM 1446 N N . LYS A 1 187 ? -2.148 -21.578 11.68 1 94.69 187 LYS A N 1
ATOM 1447 C CA . LYS A 1 187 ? -1.893 -22.188 10.383 1 94.69 187 LYS A CA 1
ATOM 1448 C C . LYS A 1 187 ? -2.209 -21.219 9.242 1 94.69 187 LYS A C 1
ATOM 1450 O O . LYS A 1 187 ? -1.59 -21.281 8.18 1 94.69 187 LYS A O 1
ATOM 1455 N N . PHE A 1 188 ? -3.248 -20.469 9.477 1 96.94 188 PHE A N 1
ATOM 1456 C CA . PHE A 1 188 ? -3.678 -19.453 8.531 1 96.94 188 PHE A CA 1
ATOM 1457 C C . PHE A 1 188 ? -3.969 -18.141 9.25 1 96.94 188 PHE A C 1
ATOM 1459 O O . PHE A 1 188 ? -4.031 -18.094 10.484 1 96.94 188 PHE A O 1
ATOM 1466 N N . PHE A 1 189 ? -4.078 -17.078 8.508 1 96.81 189 PHE A N 1
ATOM 1467 C CA . PHE A 1 189 ? -4.219 -15.75 9.086 1 96.81 189 PHE A CA 1
ATOM 1468 C C . PHE A 1 189 ? -5.594 -15.586 9.734 1 96.81 189 PHE A C 1
ATOM 1470 O O . PHE A 1 189 ? -5.742 -14.852 10.711 1 96.81 189 PHE A O 1
ATOM 1477 N N . PHE A 1 190 ? -6.582 -16.25 9.062 1 93.69 190 PHE A N 1
ATOM 1478 C CA . PHE A 1 190 ? -7.93 -16.078 9.594 1 93.69 190 PHE A CA 1
ATOM 1479 C C . PHE A 1 190 ? -8.555 -17.422 9.93 1 93.69 190 PHE A C 1
ATOM 1481 O O . PHE A 1 190 ? -8.773 -18.25 9.039 1 93.69 190 PHE A O 1
ATOM 1488 N N . ASN A 1 191 ? -9.039 -17.625 11.133 1 83.81 191 ASN A N 1
ATOM 1489 C CA . ASN A 1 191 ? -9.875 -18.703 11.664 1 83.81 191 ASN A CA 1
ATOM 1490 C C . ASN A 1 191 ? -9.391 -20.078 11.195 1 83.81 191 ASN A C 1
ATOM 1492 O O . ASN A 1 191 ? -10.195 -20.938 10.867 1 83.81 191 ASN A O 1
ATOM 1496 N N . ASN A 1 192 ? -8.164 -20.219 10.969 1 82.5 192 ASN A N 1
ATOM 1497 C CA . ASN A 1 192 ? -7.559 -21.484 10.562 1 82.5 192 ASN A CA 1
ATOM 1498 C C . ASN A 1 192 ? -8.094 -21.953 9.211 1 82.5 192 ASN A C 1
ATOM 1500 O O . ASN A 1 192 ? -8.234 -23.156 8.984 1 82.5 192 ASN A O 1
ATOM 1504 N N . ARG A 1 193 ? -8.609 -21.062 8.5 1 92.25 193 ARG A N 1
ATOM 1505 C CA . ARG A 1 193 ? -8.977 -21.344 7.113 1 92.25 193 ARG A CA 1
ATOM 1506 C C . ARG A 1 193 ? -8.148 -20.5 6.148 1 92.25 193 ARG A C 1
ATOM 1508 O O . ARG A 1 193 ? -7.836 -19.344 6.441 1 92.25 193 ARG A O 1
ATOM 1515 N N . PRO A 1 194 ? -7.91 -21.141 5.039 1 96.31 194 PRO A N 1
ATOM 1516 C CA . PRO A 1 194 ? -7.145 -20.359 4.051 1 96.31 194 PRO A CA 1
ATOM 1517 C C . PRO A 1 194 ? -7.965 -19.25 3.418 1 96.31 194 PRO A C 1
ATOM 1519 O O . PRO A 1 194 ? -9.156 -19.406 3.166 1 96.31 194 PRO A O 1
ATOM 1522 N N . THR A 1 195 ? -7.422 -18.172 3.193 1 97.69 195 THR A N 1
ATOM 1523 C CA . THR A 1 195 ? -8.031 -17.016 2.545 1 97.69 195 THR A CA 1
ATOM 1524 C C . THR A 1 195 ? -7.148 -16.516 1.402 1 97.69 195 THR A C 1
ATOM 1526 O O . THR A 1 195 ? -6.062 -17.047 1.167 1 97.69 195 THR A O 1
ATOM 1529 N N . SER A 1 196 ? -7.648 -15.531 0.658 1 97.44 196 SER A N 1
ATOM 1530 C CA . SER A 1 196 ? -6.875 -14.922 -0.416 1 97.44 196 SER A CA 1
ATOM 1531 C C . SER A 1 196 ? -5.586 -14.297 0.117 1 97.44 196 SER A C 1
ATOM 1533 O O . SER A 1 196 ? -4.578 -14.25 -0.59 1 97.44 196 SER A O 1
ATOM 1535 N N . LEU A 1 197 ? -5.625 -13.883 1.343 1 98.06 197 LEU A N 1
ATOM 1536 C CA . LEU A 1 197 ? -4.418 -13.32 1.949 1 98.06 197 LEU A CA 1
ATOM 1537 C C . LEU A 1 197 ? -3.326 -14.375 2.064 1 98.06 197 LEU A C 1
ATOM 1539 O O . LEU A 1 197 ? -2.152 -14.094 1.816 1 98.06 197 LEU A O 1
ATOM 1543 N N . ASP A 1 198 ? -3.707 -15.5 2.482 1 98.38 198 ASP A N 1
ATOM 1544 C CA . ASP A 1 198 ? -2.734 -16.578 2.592 1 98.38 198 ASP A CA 1
ATOM 1545 C C . ASP A 1 198 ? -2.057 -16.844 1.249 1 98.38 198 ASP A C 1
ATOM 1547 O O . ASP A 1 198 ? -0.846 -17.078 1.192 1 98.38 198 ASP A O 1
ATOM 1551 N N . ALA A 1 199 ? -2.84 -16.844 0.211 1 98 199 ALA A N 1
ATOM 1552 C CA . ALA A 1 199 ? -2.285 -17.062 -1.122 1 98 199 ALA A CA 1
ATOM 1553 C C . ALA A 1 199 ? -1.27 -15.984 -1.476 1 98 199 ALA A C 1
ATOM 1555 O O . ALA A 1 199 ? -0.196 -16.281 -2.006 1 98 199 ALA A O 1
ATOM 1556 N N . LEU A 1 200 ? -1.6 -14.797 -1.152 1 98.06 200 LEU A N 1
ATOM 1557 C CA . LEU A 1 200 ? -0.739 -13.656 -1.448 1 98.06 200 LEU A CA 1
ATOM 1558 C C . LEU A 1 200 ? 0.557 -13.734 -0.647 1 98.06 200 LEU A C 1
ATOM 1560 O O . LEU A 1 200 ? 1.646 -13.562 -1.202 1 98.06 200 LEU A O 1
ATOM 1564 N N . VAL A 1 201 ? 0.428 -13.992 0.628 1 98.75 201 VAL A N 1
ATOM 1565 C CA . VAL A 1 201 ? 1.585 -14.016 1.518 1 98.75 201 VAL A CA 1
ATOM 1566 C C . VAL A 1 201 ? 2.477 -15.203 1.182 1 98.75 201 VAL A C 1
ATOM 1568 O O . VAL A 1 201 ? 3.695 -15.062 1.055 1 98.75 201 VAL A O 1
ATOM 1571 N N . LEU A 1 202 ? 1.881 -16.344 1.017 1 98.5 202 LEU A N 1
ATOM 1572 C CA . LEU A 1 202 ? 2.645 -17.531 0.679 1 98.5 202 LEU A CA 1
ATOM 1573 C C . LEU A 1 202 ? 3.381 -17.359 -0.644 1 98.5 202 LEU A C 1
ATOM 1575 O O . LEU A 1 202 ? 4.555 -17.719 -0.761 1 98.5 202 LEU A O 1
ATOM 1579 N N . GLY A 1 203 ? 2.645 -16.828 -1.629 1 98.31 203 GLY A N 1
ATOM 1580 C CA . GLY A 1 203 ? 3.287 -16.578 -2.91 1 98.31 203 GLY A CA 1
ATOM 1581 C C . GLY A 1 203 ? 4.539 -15.734 -2.801 1 98.31 203 GLY A C 1
ATOM 1582 O O . GLY A 1 203 ? 5.566 -16.047 -3.4 1 98.31 203 GLY A O 1
ATOM 1583 N N . HIS A 1 204 ? 4.469 -14.727 -2.027 1 98.62 204 HIS A N 1
ATOM 1584 C CA . HIS A 1 204 ? 5.594 -13.82 -1.844 1 98.62 204 HIS A CA 1
ATOM 1585 C C . HIS A 1 204 ? 6.73 -14.492 -1.085 1 98.62 204 HIS A C 1
ATOM 1587 O O . HIS A 1 204 ? 7.891 -14.414 -1.494 1 98.62 204 HIS A O 1
ATOM 1593 N N . LEU A 1 205 ? 6.406 -15.117 0.036 1 98.75 205 LEU A N 1
ATOM 1594 C CA . LEU A 1 205 ? 7.426 -15.727 0.886 1 98.75 205 LEU A CA 1
ATOM 1595 C C . LEU A 1 205 ? 8.156 -16.844 0.145 1 98.75 205 LEU A C 1
ATOM 1597 O O . LEU A 1 205 ? 9.383 -16.906 0.153 1 98.75 205 LEU A O 1
ATOM 1601 N N . ILE A 1 206 ? 7.418 -17.672 -0.492 1 98.19 206 ILE A N 1
ATOM 1602 C CA . ILE A 1 206 ? 8 -18.812 -1.202 1 98.19 206 ILE A CA 1
ATOM 1603 C C . ILE A 1 206 ? 8.906 -18.297 -2.326 1 98.19 206 ILE A C 1
ATOM 1605 O O . ILE A 1 206 ? 10.023 -18.781 -2.498 1 98.19 206 ILE A O 1
ATOM 1609 N N . PHE A 1 207 ? 8.461 -17.344 -3.025 1 97.94 207 PHE A N 1
ATOM 1610 C CA . PHE A 1 207 ? 9.234 -16.781 -4.129 1 97.94 207 PHE A CA 1
ATOM 1611 C C . PHE A 1 207 ? 10.594 -16.297 -3.643 1 97.94 207 PHE A C 1
ATOM 1613 O O . PHE A 1 207 ? 11.633 -16.672 -4.195 1 97.94 207 PHE A O 1
ATOM 1620 N N . HIS A 1 208 ? 10.641 -15.492 -2.619 1 98 208 HIS A N 1
ATOM 1621 C CA . HIS A 1 208 ? 11.875 -14.859 -2.176 1 98 208 HIS A CA 1
ATOM 1622 C C . HIS A 1 208 ? 12.758 -15.844 -1.412 1 98 208 HIS A C 1
ATOM 1624 O O . HIS A 1 208 ? 13.969 -15.656 -1.32 1 98 208 HIS A O 1
ATOM 1630 N N . LEU A 1 209 ? 12.18 -16.891 -0.868 1 97.56 209 LEU A N 1
ATOM 1631 C CA . LEU A 1 209 ? 12.969 -17.891 -0.16 1 97.56 209 LEU A CA 1
ATOM 1632 C C . LEU A 1 209 ? 13.586 -18.875 -1.138 1 97.56 209 LEU A C 1
ATOM 1634 O O . LEU A 1 209 ? 14.633 -19.469 -0.859 1 97.56 209 LEU A O 1
ATOM 1638 N N . ARG A 1 210 ? 12.992 -19.016 -2.291 1 95.94 210 ARG A N 1
ATOM 1639 C CA . ARG A 1 210 ? 13.43 -20.078 -3.188 1 95.94 210 ARG A CA 1
ATOM 1640 C C . ARG A 1 210 ? 14.289 -19.531 -4.32 1 95.94 210 ARG A C 1
ATOM 1642 O O . ARG A 1 210 ? 15.211 -20.188 -4.785 1 95.94 210 ARG A O 1
ATOM 1649 N N . VAL A 1 211 ? 13.938 -18.391 -4.855 1 96.25 211 VAL A N 1
ATOM 1650 C CA . VAL A 1 211 ? 14.734 -17.828 -5.938 1 96.25 211 VAL A CA 1
ATOM 1651 C C . VAL A 1 211 ? 16.125 -17.484 -5.434 1 96.25 211 VAL A C 1
ATOM 1653 O O . VAL A 1 211 ? 16.281 -16.797 -4.422 1 96.25 211 VAL A O 1
ATOM 1656 N N . PRO A 1 212 ? 17.141 -17.953 -6.098 1 96.25 212 PRO A N 1
ATOM 1657 C CA . PRO A 1 212 ? 18.5 -17.703 -5.652 1 96.25 212 PRO A CA 1
ATOM 1658 C C . PRO A 1 212 ? 19.031 -16.344 -6.098 1 96.25 212 PRO A C 1
ATOM 1660 O O . PRO A 1 212 ? 19.984 -16.266 -6.879 1 96.25 212 PRO A O 1
ATOM 1663 N N . PHE A 1 213 ? 18.562 -15.336 -5.484 1 95.38 213 PHE A N 1
ATOM 1664 C CA . PHE A 1 213 ? 19.031 -13.992 -5.793 1 95.38 213 PHE A CA 1
ATOM 1665 C C . PHE A 1 213 ? 20.484 -13.82 -5.363 1 95.38 213 PHE A C 1
ATOM 1667 O O . PHE A 1 213 ? 20.906 -14.344 -4.328 1 95.38 213 PHE A O 1
ATOM 1674 N N . GLU A 1 214 ? 21.266 -13.109 -6.148 1 93.75 214 GLU A N 1
ATOM 1675 C CA . GLU A 1 214 ? 22.641 -12.797 -5.773 1 93.75 214 GLU A CA 1
ATOM 1676 C C . GLU A 1 214 ? 22.688 -11.961 -4.496 1 93.75 214 GLU A C 1
ATOM 1678 O O . GLU A 1 214 ? 23.469 -12.25 -3.588 1 93.75 214 GLU A O 1
ATOM 1683 N N . ILE A 1 215 ? 21.922 -10.93 -4.496 1 91.81 215 ILE A N 1
ATOM 1684 C CA . ILE A 1 215 ? 21.734 -10.086 -3.318 1 91.81 215 ILE A CA 1
ATOM 1685 C C . ILE A 1 215 ? 20.234 -9.984 -2.996 1 91.81 215 ILE A C 1
ATOM 1687 O O . ILE A 1 215 ? 19.438 -9.609 -3.854 1 91.81 215 ILE A O 1
ATOM 1691 N N . SER A 1 216 ? 19.984 -10.422 -1.77 1 94.75 216 SER A N 1
ATOM 1692 C CA . SER A 1 216 ? 18.578 -10.328 -1.398 1 94.75 216 SER A CA 1
ATOM 1693 C C . SER A 1 216 ? 18.406 -9.727 -0.007 1 94.75 216 SER A C 1
ATOM 1695 O O . SER A 1 216 ? 18.719 -10.375 0.996 1 94.75 216 SER A O 1
ATOM 1697 N N . THR A 1 217 ? 17.953 -8.555 0.062 1 96.88 217 THR A N 1
ATOM 1698 C CA . THR A 1 217 ? 17.609 -7.902 1.318 1 96.88 217 THR A CA 1
ATOM 1699 C C . THR A 1 217 ? 16.328 -8.492 1.9 1 96.88 217 THR A C 1
ATOM 1701 O O . THR A 1 217 ? 16.219 -8.695 3.113 1 96.88 217 THR A O 1
ATOM 1704 N N . LEU A 1 218 ? 15.43 -8.867 1.052 1 98.31 218 LEU A N 1
ATOM 1705 C CA . LEU A 1 218 ? 14.125 -9.352 1.49 1 98.31 218 LEU A CA 1
ATOM 1706 C C . LEU A 1 218 ? 14.25 -10.727 2.133 1 98.31 218 LEU A C 1
ATOM 1708 O O . LEU A 1 218 ? 13.625 -11 3.162 1 98.31 218 LEU A O 1
ATOM 1712 N N . LYS A 1 219 ? 15.016 -11.555 1.53 1 98.19 219 LYS A N 1
ATOM 1713 C CA . LYS A 1 219 ? 15.234 -12.867 2.133 1 98.19 219 LYS A CA 1
ATOM 1714 C C . LYS A 1 219 ? 15.812 -12.742 3.539 1 98.19 219 LYS A C 1
ATOM 1716 O O . LYS A 1 219 ? 15.375 -13.43 4.461 1 98.19 219 LYS A O 1
ATOM 1721 N N . GLY A 1 220 ? 16.797 -11.891 3.639 1 98.19 220 GLY A N 1
ATOM 1722 C CA . GLY A 1 220 ? 17.359 -11.633 4.953 1 98.19 220 GLY A CA 1
ATOM 1723 C C . GLY A 1 220 ? 16.328 -11.156 5.961 1 98.19 220 GLY A C 1
ATOM 1724 O O . GLY A 1 220 ? 16.344 -11.586 7.117 1 98.19 220 GLY A O 1
ATOM 1725 N N . GLU A 1 221 ? 15.438 -10.305 5.586 1 98.56 221 GLU A N 1
ATOM 1726 C CA . GLU A 1 221 ? 14.391 -9.781 6.461 1 98.56 221 GLU A CA 1
ATOM 1727 C C . GLU A 1 221 ? 13.383 -10.867 6.832 1 98.56 221 GLU A C 1
ATOM 1729 O O . GLU A 1 221 ? 12.93 -10.93 7.977 1 98.56 221 GLU A O 1
ATOM 1734 N N . ILE A 1 222 ? 13.031 -11.711 5.871 1 98.69 222 ILE A N 1
ATOM 1735 C CA . ILE A 1 222 ? 12.07 -12.789 6.102 1 98.69 222 ILE A CA 1
ATOM 1736 C C . ILE A 1 222 ? 12.633 -13.773 7.117 1 98.69 222 ILE A C 1
ATOM 1738 O O . ILE A 1 222 ? 11.914 -14.242 8.008 1 98.69 222 ILE A O 1
ATOM 1742 N N . LEU A 1 223 ? 13.883 -14.039 7.055 1 98.56 223 LEU A N 1
ATOM 1743 C CA . LEU A 1 223 ? 14.539 -15.055 7.871 1 98.56 223 LEU A CA 1
ATOM 1744 C C . LEU A 1 223 ? 14.578 -14.633 9.336 1 98.56 223 LEU A C 1
ATOM 1746 O O . LEU A 1 223 ? 14.836 -15.453 10.219 1 98.56 223 LEU A O 1
ATOM 1750 N N . LYS A 1 224 ? 14.32 -13.367 9.594 1 98.38 224 LYS A N 1
ATOM 1751 C CA . LYS A 1 224 ? 14.266 -12.883 10.969 1 98.38 224 LYS A CA 1
ATOM 1752 C C . LYS A 1 224 ? 13.039 -13.43 11.695 1 98.38 224 LYS A C 1
ATOM 1754 O O . LYS A 1 224 ? 12.961 -13.375 12.93 1 98.38 224 LYS A O 1
ATOM 1759 N N . TYR A 1 225 ? 12.102 -13.938 10.977 1 98.62 225 TYR A N 1
ATOM 1760 C CA . TYR A 1 225 ? 10.852 -14.406 11.555 1 98.62 225 TYR A CA 1
ATOM 1761 C C . TYR A 1 225 ? 10.633 -15.883 11.266 1 98.62 225 TYR A C 1
ATOM 1763 O O . TYR A 1 225 ? 10.078 -16.25 10.227 1 98.62 225 TYR A O 1
ATOM 1771 N N . GLN A 1 226 ? 10.906 -16.688 12.203 1 98.31 226 GLN A N 1
ATOM 1772 C CA . GLN A 1 226 ? 10.883 -18.141 12.031 1 98.31 226 GLN A CA 1
ATOM 1773 C C . GLN A 1 226 ? 9.477 -18.641 11.734 1 98.31 226 GLN A C 1
ATOM 1775 O O . GLN A 1 226 ? 9.289 -19.594 10.984 1 98.31 226 GLN A O 1
ATOM 1780 N N . ASN A 1 227 ? 8.492 -18.047 12.352 1 98.12 227 ASN A N 1
ATOM 1781 C CA . ASN A 1 227 ? 7.129 -18.5 12.109 1 98.12 227 ASN A CA 1
ATOM 1782 C C . ASN A 1 227 ? 6.711 -18.281 10.656 1 98.12 227 ASN A C 1
ATOM 1784 O O . ASN A 1 227 ? 5.984 -19.109 10.094 1 98.12 227 ASN A O 1
ATOM 1788 N N . LEU A 1 228 ? 7.172 -17.234 10.047 1 98.56 228 LEU A N 1
ATOM 1789 C CA . LEU A 1 228 ? 6.891 -17 8.633 1 98.56 228 LEU A CA 1
ATOM 1790 C C . LEU A 1 228 ? 7.633 -18 7.758 1 98.56 228 LEU A C 1
ATOM 1792 O O . LEU A 1 228 ? 7.09 -18.484 6.762 1 98.56 228 LEU A O 1
ATOM 1796 N N . VAL A 1 229 ? 8.867 -18.297 8.125 1 98.56 229 VAL A N 1
ATOM 1797 C CA . VAL A 1 229 ? 9.664 -19.266 7.391 1 98.56 229 VAL A CA 1
ATOM 1798 C C . VAL A 1 229 ? 9 -20.641 7.469 1 98.56 229 VAL A C 1
ATOM 1800 O O . VAL A 1 229 ? 8.812 -21.312 6.449 1 98.56 229 VAL A O 1
ATOM 1803 N N . ASP A 1 230 ? 8.594 -21 8.633 1 98.06 230 ASP A N 1
ATOM 1804 C CA . ASP A 1 230 ? 7.922 -22.281 8.836 1 98.06 230 ASP A CA 1
ATOM 1805 C C . ASP A 1 230 ? 6.609 -22.344 8.055 1 98.06 230 ASP A C 1
ATOM 1807 O O . ASP A 1 230 ? 6.281 -23.359 7.461 1 98.06 230 ASP A O 1
ATOM 1811 N N . TYR A 1 231 ? 5.902 -21.281 8.172 1 97.69 231 TYR A N 1
ATOM 1812 C CA . TYR A 1 231 ? 4.641 -21.125 7.457 1 97.69 231 TYR A CA 1
ATOM 1813 C C . TYR A 1 231 ? 4.832 -21.359 5.961 1 97.69 231 TYR A C 1
ATOM 1815 O O . TYR A 1 231 ? 4.117 -22.156 5.352 1 97.69 231 TYR A O 1
ATOM 1823 N N . ALA A 1 232 ? 5.828 -20.734 5.34 1 98.06 232 ALA A N 1
ATOM 1824 C CA . ALA A 1 232 ? 6.121 -20.844 3.912 1 98.06 232 ALA A CA 1
ATOM 1825 C C . ALA A 1 232 ? 6.613 -22.234 3.545 1 98.06 232 ALA A C 1
ATOM 1827 O O . ALA A 1 232 ? 6.215 -22.797 2.518 1 98.06 232 ALA A O 1
ATOM 1828 N N . GLU A 1 233 ? 7.457 -22.797 4.285 1 96.38 233 GLU A N 1
ATOM 1829 C CA . GLU A 1 233 ? 8.031 -24.109 3.998 1 96.38 233 GLU A CA 1
ATOM 1830 C C . GLU A 1 233 ? 6.977 -25.203 4.113 1 96.38 233 GLU A C 1
ATOM 1832 O O . GLU A 1 233 ? 6.902 -26.094 3.264 1 96.38 233 GLU A O 1
ATOM 1837 N N . SER A 1 234 ? 6.23 -25.141 5.152 1 94.94 234 SER A N 1
ATOM 1838 C CA . SER A 1 234 ? 5.215 -26.156 5.391 1 94.94 234 SER A CA 1
ATOM 1839 C C . SER A 1 234 ? 4.176 -26.172 4.273 1 94.94 234 SER A C 1
ATOM 1841 O O . SER A 1 234 ? 3.932 -27.219 3.666 1 94.94 234 SER A O 1
ATOM 1843 N N . TRP A 1 235 ? 3.656 -25.016 3.992 1 94.5 235 TRP A N 1
ATOM 1844 C CA . TRP A 1 235 ? 2.611 -24.938 2.973 1 94.5 235 TRP A CA 1
ATOM 1845 C C . TRP A 1 235 ? 3.211 -25.031 1.574 1 94.5 235 TRP A C 1
ATOM 1847 O O . TRP A 1 235 ? 2.572 -25.547 0.652 1 94.5 235 TRP A O 1
ATOM 1857 N N . GLY A 1 236 ? 4.391 -24.547 1.431 1 94.06 236 GLY A N 1
ATOM 1858 C CA . GLY A 1 236 ? 5.074 -24.688 0.152 1 94.06 236 GLY A CA 1
ATOM 1859 C C . GLY A 1 236 ? 5.223 -26.125 -0.289 1 94.06 236 GLY A C 1
ATOM 1860 O O . GLY A 1 236 ? 4.941 -26.469 -1.44 1 94.06 236 GLY A O 1
ATOM 1861 N N . LYS A 1 237 ? 5.602 -26.922 0.546 1 90.88 237 LYS A N 1
ATOM 1862 C CA . LYS A 1 237 ? 5.77 -28.344 0.261 1 90.88 237 LYS A CA 1
ATOM 1863 C C . LYS A 1 237 ? 4.438 -29 -0.115 1 90.88 237 LYS A C 1
ATOM 1865 O O . LYS A 1 237 ? 4.375 -29.797 -1.045 1 90.88 237 LYS A O 1
ATOM 1870 N N . GLN A 1 238 ? 3.445 -28.594 0.528 1 91.44 238 GLN A N 1
ATOM 1871 C CA . GLN A 1 238 ? 2.131 -29.203 0.344 1 91.44 238 GLN A CA 1
ATOM 1872 C C . GLN A 1 238 ? 1.462 -28.688 -0.929 1 91.44 238 GLN A C 1
ATOM 1874 O O . GLN A 1 238 ? 0.824 -29.453 -1.651 1 91.44 238 GLN A O 1
ATOM 1879 N N . LEU A 1 239 ? 1.633 -27.469 -1.239 1 94.62 239 LEU A N 1
ATOM 1880 C CA . LEU A 1 239 ? 0.819 -26.844 -2.275 1 94.62 239 LEU A CA 1
ATOM 1881 C C . LEU A 1 239 ? 1.549 -26.844 -3.615 1 94.62 239 LEU A C 1
ATOM 1883 O O . LEU A 1 239 ? 0.92 -26.734 -4.668 1 94.62 239 LEU A O 1
ATOM 1887 N N . LEU A 1 240 ? 2.82 -26.953 -3.568 1 92.69 240 LEU A N 1
ATOM 1888 C CA . LEU A 1 240 ? 3.566 -26.906 -4.82 1 92.69 240 LEU A CA 1
ATOM 1889 C C . LEU A 1 240 ? 3.771 -28.312 -5.387 1 92.69 240 LEU A C 1
ATOM 1891 O O . LEU A 1 240 ? 4.082 -28.469 -6.566 1 92.69 240 LEU A O 1
ATOM 1895 N N . ASP A 1 241 ? 3.748 -29.297 -4.469 1 78.31 241 ASP A N 1
ATOM 1896 C CA . ASP A 1 241 ? 3.859 -30.672 -4.914 1 78.31 241 ASP A CA 1
ATOM 1897 C C . ASP A 1 241 ? 2.584 -31.125 -5.621 1 78.31 241 ASP A C 1
ATOM 1899 O O . ASP A 1 241 ? 1.495 -31.078 -5.047 1 78.31 241 ASP A O 1
ATOM 1903 N N . LYS A 1 242 ? 2.623 -31.234 -6.926 1 65.81 242 LYS A N 1
ATOM 1904 C CA . LYS A 1 242 ? 1.483 -31.609 -7.762 1 65.81 242 LYS A CA 1
ATOM 1905 C C . LYS A 1 242 ? 0.821 -32.875 -7.25 1 65.81 242 LYS A C 1
ATOM 1907 O O . LYS A 1 242 ? -0.397 -33.031 -7.359 1 65.81 242 LYS A O 1
ATOM 1912 N N . GLN A 1 243 ? 1.694 -33.875 -6.707 1 56.94 243 GLN A N 1
ATOM 1913 C CA . GLN A 1 243 ? 1.16 -35.125 -6.254 1 56.94 243 GLN A CA 1
ATOM 1914 C C . GLN A 1 243 ? 0.488 -35 -4.891 1 56.94 243 GLN A C 1
ATOM 1916 O O . GLN A 1 243 ? -0.239 -35.906 -4.457 1 56.94 243 GLN A O 1
ATOM 1921 N N . ALA A 1 244 ? 0.723 -34.062 -4.082 1 51.41 244 ALA A N 1
ATOM 1922 C CA . ALA A 1 244 ? 0.185 -33.906 -2.734 1 51.41 244 ALA A CA 1
ATOM 1923 C C . ALA A 1 244 ? -1.316 -33.625 -2.766 1 51.41 244 ALA A C 1
ATOM 1925 O O . ALA A 1 244 ? -1.75 -32.531 -3.104 1 51.41 244 ALA A O 1
ATOM 1926 N N . ILE A 1 245 ? -2.111 -34.438 -3.25 1 47.22 245 ILE A N 1
ATOM 1927 C CA . ILE A 1 245 ? -3.566 -34.312 -3.293 1 47.22 245 ILE A CA 1
ATOM 1928 C C . ILE A 1 245 ? -4.086 -33.844 -1.938 1 47.22 245 ILE A C 1
ATOM 1930 O O . ILE A 1 245 ? -3.615 -34.281 -0.892 1 47.22 245 ILE A O 1
ATOM 1934 N N . LEU A 1 246 ? -4.922 -32.688 -1.854 1 47.88 246 LEU A N 1
ATOM 1935 C CA . LEU A 1 246 ? -5.645 -31.891 -0.88 1 47.88 246 LEU A CA 1
ATOM 1936 C C . LEU A 1 246 ? -6.324 -32.781 0.161 1 47.88 246 LEU A C 1
ATOM 1938 O O . LEU A 1 246 ? -7.543 -32.969 0.113 1 47.88 246 LEU A O 1
ATOM 1942 N N . ALA A 1 247 ? -5.879 -33.844 0.576 1 39.94 247 ALA A N 1
ATOM 1943 C CA . ALA A 1 247 ? -6.527 -34.75 1.546 1 39.94 247 ALA A CA 1
ATOM 1944 C C . ALA A 1 247 ? -6.84 -34 2.84 1 39.94 247 ALA A C 1
ATOM 1946 O O . ALA A 1 247 ? -7.23 -34.594 3.836 1 39.94 247 ALA A O 1
ATOM 1947 N N . ASN A 1 248 ? -6.316 -32.781 3.08 1 42.28 248 ASN A N 1
ATOM 1948 C CA . ASN A 1 248 ? -6.547 -32.281 4.43 1 42.28 248 ASN A CA 1
ATOM 1949 C C . ASN A 1 248 ? -8.016 -31.938 4.656 1 42.28 248 ASN A C 1
ATOM 1951 O O . ASN A 1 248 ? -8.602 -31.156 3.904 1 42.28 248 ASN A O 1
ATOM 1955 N N . PRO A 1 249 ? -8.789 -32.625 5.492 1 43.41 249 PRO A N 1
ATOM 1956 C CA . PRO A 1 249 ? -10.203 -32.438 5.812 1 43.41 249 PRO A CA 1
ATOM 1957 C C . PRO A 1 249 ? -10.578 -30.953 5.961 1 43.41 249 PRO A C 1
ATOM 1959 O O . PRO A 1 249 ? -11.766 -30.625 6.023 1 43.41 249 PRO A O 1
ATOM 1962 N N . ALA A 1 250 ? -9.633 -30.219 6.473 1 42.22 250 ALA A N 1
ATOM 1963 C CA . ALA A 1 250 ? -10.016 -28.828 6.711 1 42.22 250 ALA A CA 1
ATOM 1964 C C . ALA A 1 250 ? -10.477 -28.156 5.418 1 42.22 250 ALA A C 1
ATOM 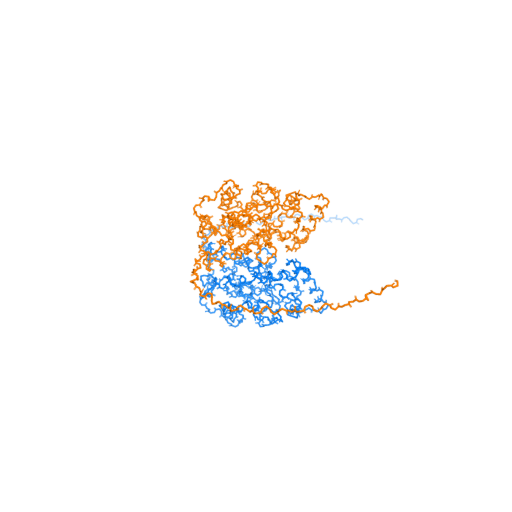1966 O O . ALA A 1 250 ? -11.047 -27.062 5.449 1 42.22 250 ALA A O 1
ATOM 1967 N N . PHE A 1 251 ? -10.016 -28.719 4.281 1 43.44 251 PHE A N 1
ATOM 1968 C CA . PHE A 1 251 ? -10.344 -28.188 2.969 1 43.44 251 PHE A CA 1
ATOM 1969 C C . PHE A 1 251 ? -11.602 -28.828 2.408 1 43.44 251 PHE A C 1
ATOM 1971 O O . PHE A 1 251 ? -11.523 -29.719 1.553 1 43.44 251 PHE A O 1
ATOM 1978 N N . ARG A 1 252 ? -12.477 -29.391 3.166 1 38 252 ARG A N 1
ATOM 1979 C CA . ARG A 1 252 ? -13.672 -30 2.582 1 38 252 ARG A CA 1
ATOM 1980 C C . ARG A 1 252 ? -14.328 -29.047 1.583 1 38 252 ARG A C 1
ATOM 1982 O O . ARG A 1 252 ? -14.727 -27.938 1.941 1 38 252 ARG A O 1
ATOM 1989 N N . PRO A 1 253 ? -14.055 -29.188 0.374 1 38.88 253 PRO A N 1
ATOM 1990 C CA . PRO A 1 253 ? -14.828 -28.391 -0.572 1 38.88 253 PRO A CA 1
ATOM 1991 C C . PRO A 1 253 ? -16.312 -28.328 -0.213 1 38.88 253 PRO A C 1
ATOM 1993 O O . PRO A 1 253 ? -16.922 -29.359 0.09 1 38.88 253 PRO A O 1
ATOM 1996 N N . LYS A 1 254 ? -16.719 -27.453 0.522 1 38.97 254 LYS A N 1
ATOM 1997 C CA . LYS A 1 254 ? -18.188 -27.484 0.647 1 38.97 254 LYS A CA 1
ATOM 1998 C C . LYS A 1 254 ? -18.844 -27.672 -0.712 1 38.97 254 LYS A C 1
ATOM 2000 O O . LYS A 1 254 ? -18.562 -26.938 -1.658 1 38.97 254 LYS A O 1
ATOM 2005 N N . ALA A 1 255 ? -19.312 -28.781 -1.036 1 37.25 255 ALA A N 1
ATOM 2006 C CA . ALA A 1 255 ? -20.109 -29.047 -2.232 1 37.25 255 ALA A CA 1
ATOM 2007 C C . ALA A 1 255 ? -21.047 -27.891 -2.525 1 37.25 255 ALA A C 1
ATOM 2009 O O . ALA A 1 255 ? -21.641 -27.312 -1.608 1 37.25 255 ALA A O 1
ATOM 2010 N N . PRO A 1 256 ? -20.906 -27.109 -3.598 1 34.47 256 PRO A N 1
ATOM 2011 C CA . PRO A 1 256 ? -21.891 -26.062 -3.879 1 34.47 256 PRO A CA 1
ATOM 2012 C C . PRO A 1 256 ? -23.312 -26.469 -3.508 1 34.47 256 PRO A C 1
ATOM 2014 O O . PRO A 1 256 ? -23.641 -27.656 -3.523 1 34.47 256 PRO A O 1
ATOM 2017 N N . PRO A 1 257 ? -23.953 -25.797 -2.58 1 35.09 257 PRO A N 1
ATOM 2018 C CA . PRO A 1 257 ? -25.312 -26.281 -2.334 1 35.09 257 PRO A CA 1
ATOM 2019 C C . PRO A 1 257 ? -26.016 -26.719 -3.611 1 35.09 257 PRO A C 1
ATOM 2021 O O . PRO A 1 257 ? -25.734 -26.203 -4.691 1 35.09 257 PRO A O 1
ATOM 2024 N N . SER A 1 258 ? -26.328 -27.969 -3.75 1 34.62 258 SER A N 1
ATOM 2025 C CA . SER A 1 258 ? -27.109 -28.469 -4.883 1 34.62 258 SER A CA 1
ATOM 2026 C C . SER A 1 258 ? -28.188 -27.469 -5.285 1 34.62 258 SER A C 1
ATOM 2028 O O . SER A 1 258 ? -28.797 -26.844 -4.43 1 34.62 258 SER A O 1
ATOM 2030 N N . PRO A 1 259 ? -28.109 -26.875 -6.457 1 34.12 259 PRO A N 1
ATOM 2031 C CA . PRO A 1 259 ? -29.156 -25.938 -6.844 1 34.12 259 PRO A CA 1
ATOM 2032 C C . PRO A 1 259 ? -30.547 -26.359 -6.344 1 34.12 259 PRO A C 1
ATOM 2034 O O . PRO A 1 259 ? -30.797 -27.562 -6.176 1 34.12 259 PRO A O 1
ATOM 2037 N N . PRO A 1 260 ? -31.125 -25.547 -5.504 1 35.53 260 PRO A N 1
ATOM 2038 C CA . PRO A 1 260 ? -32.438 -26.016 -5.07 1 35.53 260 PRO A CA 1
ATOM 2039 C C . PRO A 1 260 ? -33.219 -26.734 -6.176 1 35.53 260 PRO A C 1
ATOM 2041 O O . PRO A 1 260 ? -33 -26.469 -7.359 1 35.53 260 PRO A O 1
ATOM 2044 N N . LEU A 1 261 ? -33.469 -27.938 -6.016 1 34.38 261 LEU A N 1
ATOM 2045 C CA . LEU A 1 261 ? -34.312 -28.703 -6.949 1 34.38 261 LEU A CA 1
ATOM 2046 C C . LEU A 1 261 ? -35.438 -27.828 -7.492 1 34.38 261 LEU A C 1
ATOM 2048 O O . LEU A 1 261 ? -36.125 -27.172 -6.727 1 34.38 261 LEU A O 1
ATOM 2052 N N . ARG A 1 262 ? -35.188 -27.219 -8.633 1 31.77 262 ARG A N 1
ATOM 2053 C CA . ARG A 1 262 ? -36.312 -26.516 -9.234 1 31.77 262 ARG A CA 1
ATOM 2054 C C . ARG A 1 262 ? -37.625 -27.281 -9.008 1 31.77 262 ARG A C 1
ATOM 2056 O O . ARG A 1 262 ? -37.688 -28.5 -9.25 1 31.77 262 ARG A O 1
ATOM 2063 N N . PRO A 1 263 ? -38.5 -26.766 -8.117 1 32.88 263 PRO A N 1
ATOM 2064 C CA . PRO A 1 263 ? -39.75 -27.5 -7.992 1 32.88 263 PRO A CA 1
ATOM 2065 C C . PRO A 1 263 ? -40.281 -28 -9.336 1 32.88 263 PRO A C 1
ATOM 2067 O O . PRO A 1 263 ? -40.094 -27.344 -10.359 1 32.88 263 PRO A O 1
ATOM 2070 N N . THR A 1 264 ? -40.281 -29.25 -9.539 1 29.62 264 THR A N 1
ATOM 2071 C CA . THR A 1 264 ? -40.844 -29.891 -10.719 1 29.62 264 THR A CA 1
ATOM 2072 C C . THR A 1 264 ? -42.156 -29.234 -11.102 1 29.62 264 THR A C 1
ATOM 2074 O O . THR A 1 264 ? -43.062 -29.094 -10.266 1 29.62 264 THR A O 1
ATOM 2077 N N . LYS A 1 265 ? -42.062 -28.281 -12.125 1 27.47 265 LYS A N 1
ATOM 2078 C CA . LYS A 1 265 ? -43.312 -27.766 -12.68 1 27.47 265 LYS A CA 1
ATOM 2079 C C . LYS A 1 265 ? -44.406 -28.844 -12.688 1 27.47 265 LYS A C 1
ATOM 2081 O O . LYS A 1 265 ? -44.156 -29.984 -13.086 1 27.47 265 LYS A O 1
ATOM 2086 N N . LEU A 1 266 ? -45.312 -28.703 -11.812 1 29.73 266 LEU A N 1
ATOM 2087 C CA . LEU A 1 266 ? -46.562 -29.453 -11.906 1 29.73 266 LEU A CA 1
ATOM 2088 C C . LEU A 1 266 ? -47.031 -29.578 -13.359 1 29.73 266 LEU A C 1
ATOM 2090 O O . LEU A 1 266 ? -46.781 -28.688 -14.172 1 29.73 266 LEU A O 1
ATOM 2094 N N . GLY A 1 267 ? -47.625 -30.656 -13.867 1 25.02 267 GLY A N 1
ATOM 2095 C CA . GLY A 1 267 ? -48.156 -31.219 -15.094 1 25.02 267 GLY A CA 1
ATOM 2096 C C . GLY A 1 267 ? -48.969 -30.234 -15.898 1 25.02 267 GLY A C 1
ATOM 2097 O O . GLY A 1 267 ? -50.062 -29.844 -15.477 1 25.02 267 GLY A O 1
ATOM 2098 N N . SER A 1 268 ? -48.312 -29.078 -16.469 1 27.33 268 SER A N 1
ATOM 2099 C CA . SER A 1 268 ? -49.188 -28.344 -17.359 1 27.33 268 SER A CA 1
ATOM 2100 C C . SER A 1 268 ? -49.938 -29.266 -18.312 1 27.33 268 SER A C 1
ATOM 2102 O O . SER A 1 268 ? -49.344 -30.203 -18.859 1 27.33 268 SER A O 1
ATOM 2104 N N . ASN A 1 269 ? -51.25 -29.391 -18.219 1 26.81 269 ASN A N 1
ATOM 2105 C CA . ASN A 1 269 ? -52.25 -29.984 -19.094 1 26.81 269 ASN A CA 1
ATOM 2106 C C . ASN A 1 269 ? -52.031 -29.531 -20.547 1 26.81 269 ASN A C 1
ATOM 2108 O O . ASN A 1 269 ? -52.094 -28.344 -20.844 1 26.81 269 ASN A O 1
ATOM 2112 N N . GLU A 1 270 ? -51.312 -30.328 -21.391 1 25.91 270 GLU A N 1
ATOM 2113 C CA . GLU A 1 270 ? -51.094 -30.375 -22.844 1 25.91 270 GLU A CA 1
ATOM 2114 C C . GLU A 1 270 ? -52.344 -30 -23.609 1 25.91 270 GLU A C 1
ATOM 2116 O O . GLU A 1 270 ? -53.312 -30.781 -23.656 1 25.91 270 GLU A O 1
ATOM 2121 N N . ARG A 1 271 ? -52.906 -28.719 -23.406 1 26.28 271 ARG A N 1
ATOM 2122 C CA . ARG A 1 271 ? -54.031 -28.531 -24.312 1 26.28 271 ARG A CA 1
ATOM 2123 C C . ARG A 1 271 ? -53.625 -28.828 -25.75 1 26.28 271 ARG A C 1
ATOM 2125 O O . ARG A 1 271 ? -52.531 -28.484 -26.172 1 26.28 271 ARG A O 1
ATOM 2132 N N . GLU A 1 272 ? -54.438 -29.594 -26.5 1 24.09 272 GLU A N 1
ATOM 2133 C CA . GLU A 1 272 ? -54.594 -30.234 -27.812 1 24.09 272 GLU A CA 1
ATOM 2134 C C . GLU A 1 272 ? -54.406 -29.234 -28.938 1 24.09 272 GLU A C 1
ATOM 2136 O O . GLU A 1 272 ? -55 -28.141 -28.906 1 24.09 272 GLU A O 1
ATOM 2141 N N . GLU A 1 273 ? -53.25 -29.234 -29.688 1 24.41 273 GLU A N 1
ATOM 2142 C CA . GLU A 1 273 ? -52.781 -28.516 -30.875 1 24.41 273 GLU A CA 1
ATOM 2143 C C . GLU A 1 273 ? -53.875 -28.422 -31.938 1 24.41 273 GLU A C 1
ATOM 2145 O O . GLU A 1 273 ? -54.438 -29.438 -32.344 1 24.41 273 GLU A O 1
ATOM 2150 N N . PRO A 1 274 ? -54.75 -27.359 -31.875 1 25.03 274 PRO A N 1
ATOM 2151 C CA . PRO A 1 274 ? -55.688 -27.609 -32.969 1 25.03 274 PRO A CA 1
ATOM 2152 C C . PRO A 1 274 ? -54.938 -27.797 -34.312 1 25.03 274 PRO A C 1
ATOM 2154 O O . PRO A 1 274 ? -53.906 -27.203 -34.531 1 25.03 274 PRO A O 1
ATOM 2157 N N . ALA A 1 275 ? -55.281 -28.859 -35 1 23 275 ALA A N 1
ATOM 2158 C CA . ALA A 1 275 ? -54.781 -29.453 -36.25 1 23 275 ALA A CA 1
ATOM 2159 C C . ALA A 1 275 ? -54.719 -28.422 -37.375 1 23 275 ALA A C 1
ATOM 2161 O O . ALA A 1 275 ? -55.438 -27.406 -37.344 1 23 275 ALA A O 1
ATOM 2162 N N . LYS A 1 276 ? -54.031 -28.641 -38.5 1 21.42 276 LYS A N 1
ATOM 2163 C CA . LYS A 1 276 ? -53.312 -28.25 -39.719 1 21.42 276 LYS A CA 1
ATOM 2164 C C . LYS A 1 276 ? -54.25 -27.703 -40.781 1 21.42 276 LYS A C 1
ATOM 2166 O O . LYS A 1 276 ? -54.938 -28.484 -41.469 1 21.42 276 LYS A O 1
ATOM 2171 N N . LYS A 1 277 ? -55.25 -26.781 -40.688 1 24.7 277 LYS A N 1
ATOM 2172 C CA . LYS A 1 277 ? -56.062 -26.812 -41.906 1 24.7 277 LYS A CA 1
ATOM 2173 C C . LYS A 1 277 ? -55.219 -26.484 -43.125 1 24.7 277 LYS A C 1
ATOM 2175 O O . LYS A 1 277 ? -54.562 -25.453 -43.156 1 24.7 277 LYS A O 1
ATOM 2180 N N . ALA A 1 278 ? -54.719 -27.438 -44.094 1 20.91 278 ALA A N 1
ATOM 2181 C CA . ALA A 1 278 ? -54 -27.625 -45.344 1 20.91 278 ALA A CA 1
ATOM 2182 C C . ALA A 1 278 ? -54.531 -26.719 -46.438 1 20.91 278 ALA A C 1
ATOM 2184 O O . ALA A 1 278 ? -55.594 -26.984 -47 1 20.91 278 ALA A O 1
ATOM 2185 N N . ARG A 1 279 ? -54.625 -25.359 -46.219 1 21.73 279 ARG A N 1
ATOM 2186 C CA . ARG A 1 279 ? -55.344 -24.719 -47.344 1 21.73 279 ARG A CA 1
ATOM 2187 C C . ARG A 1 279 ? -54.594 -24.875 -48.656 1 21.73 279 ARG A C 1
ATOM 2189 O O . ARG A 1 279 ? -53.344 -24.75 -48.688 1 21.73 279 ARG A O 1
ATOM 2196 N N . ARG A 1 280 ? -55.125 -25.484 -49.75 1 21.52 280 ARG A N 1
ATOM 2197 C CA . ARG A 1 280 ? -54.969 -25.906 -51.125 1 21.52 280 ARG A CA 1
ATOM 2198 C C . ARG A 1 280 ? -54.781 -24.703 -52.031 1 21.52 280 ARG A C 1
ATOM 2200 O O . ARG A 1 280 ? -55.719 -23.938 -52.281 1 21.52 280 ARG A O 1
ATOM 2207 N N . TYR A 1 281 ? -53.594 -23.859 -51.875 1 20.8 281 TYR A N 1
ATOM 2208 C CA . TYR A 1 281 ? -53.438 -22.734 -52.781 1 20.8 281 TYR A CA 1
ATOM 2209 C C . TYR A 1 281 ? -53.375 -23.203 -54.219 1 20.8 281 TYR A C 1
ATOM 2211 O O . TYR A 1 281 ? -52.562 -24.078 -54.562 1 20.8 281 TYR A O 1
ATOM 2219 N N . GLU A 1 282 ? -54.375 -23.281 -55.062 1 20.66 282 GLU A N 1
ATOM 2220 C CA . GLU A 1 282 ? -54.594 -23.5 -56.469 1 20.66 282 GLU A CA 1
ATOM 2221 C C . GLU A 1 282 ? -53.875 -22.453 -57.312 1 20.66 282 GLU A C 1
ATOM 2223 O O . GLU A 1 282 ? -54.25 -21.281 -57.344 1 20.66 282 GLU A O 1
ATOM 2228 N N . VAL A 1 283 ? -52.5 -22.281 -57.188 1 24.45 283 VAL A N 1
ATOM 2229 C CA . VAL A 1 283 ? -51.812 -21.328 -58.062 1 24.45 283 VAL A CA 1
ATOM 2230 C C . VAL A 1 283 ? -52.125 -21.609 -59.531 1 24.45 283 VAL A C 1
ATOM 2232 O O . VAL A 1 283 ? -52 -22.75 -59.969 1 24.45 283 VAL A O 1
ATOM 2235 N N . ASP A 1 284 ? -52.844 -20.828 -60.219 1 21.47 284 ASP A N 1
ATOM 2236 C CA . ASP A 1 284 ? -53.281 -20.688 -61.625 1 21.47 284 ASP A CA 1
ATOM 2237 C C . ASP A 1 284 ? -52.094 -20.516 -62.562 1 21.47 284 ASP A C 1
ATOM 2239 O O . ASP A 1 284 ? -51.125 -19.797 -62.25 1 21.47 284 ASP A O 1
ATOM 2243 N N . ASP A 1 285 ? -51.812 -21.312 -63.656 1 21.44 285 ASP A N 1
ATOM 2244 C CA . ASP A 1 285 ? -50.938 -21.75 -64.75 1 21.44 285 ASP A CA 1
ATOM 2245 C C . ASP A 1 285 ? -50.75 -20.641 -65.812 1 21.44 285 ASP A C 1
ATOM 2247 O O . ASP A 1 285 ? -50.281 -20.906 -66.875 1 21.44 285 ASP A O 1
ATOM 2251 N N . GLU A 1 286 ? -50.875 -19.266 -65.5 1 25.33 286 GLU A N 1
ATOM 2252 C CA . GLU A 1 286 ? -51.031 -18.484 -66.75 1 25.33 286 GLU A CA 1
ATOM 2253 C C . GLU A 1 286 ? -49.781 -18.656 -67.625 1 25.33 286 GLU A C 1
ATOM 2255 O O . GLU A 1 286 ? -48.688 -18.875 -67.188 1 25.33 286 GLU A O 1
ATOM 2260 N N . ASP A 1 287 ? -49.938 -18.422 -69.062 1 24.66 287 ASP A N 1
ATOM 2261 C CA . ASP A 1 287 ? -49.531 -18.734 -70.438 1 24.66 287 ASP A CA 1
ATOM 2262 C C . ASP A 1 287 ? -48.281 -17.953 -70.875 1 24.66 287 ASP A C 1
ATOM 2264 O O . ASP A 1 287 ? -48.188 -16.766 -70.562 1 24.66 287 ASP A O 1
ATOM 2268 N N . LEU A 1 288 ? -47.094 -18.547 -71.25 1 24.14 288 LEU A N 1
ATOM 2269 C CA . LEU A 1 288 ? -45.75 -18.391 -71.75 1 24.14 288 LEU A CA 1
ATOM 2270 C C . LEU A 1 288 ? -45.75 -17.703 -73.125 1 24.14 288 LEU A C 1
ATOM 2272 O O . LEU A 1 288 ? -44.688 -17.625 -73.75 1 24.14 288 LEU A O 1
ATOM 2276 N N . ASP A 1 289 ? -46.719 -16.953 -73.688 1 24.75 289 ASP A N 1
ATOM 2277 C CA . ASP A 1 289 ? -46.625 -16.812 -75.125 1 24.75 289 ASP A CA 1
ATOM 2278 C C . ASP A 1 289 ? -45.5 -15.844 -75.5 1 24.75 289 ASP A C 1
ATOM 2280 O O . ASP A 1 289 ? -45.688 -14.633 -75.5 1 24.75 289 ASP A O 1
ATOM 2284 N N . VAL A 1 290 ? -44.312 -15.688 -74.938 1 28.53 290 VAL A N 1
ATOM 2285 C CA . VAL A 1 290 ? -43.406 -14.695 -75.5 1 28.53 290 VAL A CA 1
ATOM 2286 C C . VAL A 1 290 ? -43.188 -15.008 -77 1 28.53 290 VAL A C 1
ATOM 2288 O O . VAL A 1 290 ? -42.969 -16.156 -77.312 1 28.53 290 VAL A O 1
ATOM 2291 N N . ASP A 1 291 ? -43.531 -14.078 -77.938 1 24.25 291 ASP A N 1
ATOM 2292 C CA . ASP A 1 291 ? -43.531 -13.703 -79.375 1 24.25 291 ASP A CA 1
ATOM 2293 C C . ASP A 1 291 ? -42.156 -13.812 -79.938 1 24.25 291 ASP A C 1
ATOM 2295 O O . ASP A 1 291 ? -41.156 -13.414 -79.375 1 24.25 291 ASP A O 1
ATOM 2299 N N . ASP A 1 292 ? -41.906 -14.625 -81.062 1 27.14 292 ASP A N 1
ATOM 2300 C CA . ASP A 1 292 ? -41 -15.148 -82.125 1 27.14 292 ASP A CA 1
ATOM 2301 C C . ASP A 1 292 ? -40.5 -14.031 -83 1 27.14 292 ASP A C 1
ATOM 2303 O O . ASP A 1 292 ? -39.594 -14.234 -83.812 1 27.14 292 ASP A O 1
ATOM 2307 N N . ASP A 1 293 ? -41.031 -12.75 -83.125 1 24 293 ASP A N 1
ATOM 2308 C CA . ASP A 1 293 ? -40.656 -12.008 -84.312 1 24 293 ASP A CA 1
ATOM 2309 C C . ASP A 1 293 ? -39.25 -11.477 -84.188 1 24 293 ASP A C 1
ATOM 2311 O O . ASP A 1 293 ? -38.812 -11.016 -83.125 1 24 293 ASP A O 1
ATOM 2315 N N . MET B 1 1 ? 20.375 33.562 38.656 1 27.17 1 MET B N 1
ATOM 2316 C CA . MET B 1 1 ? 20.312 33.188 37.25 1 27.17 1 MET B CA 1
ATOM 2317 C C . MET B 1 1 ? 19.203 32.156 37 1 27.17 1 MET B C 1
ATOM 2319 O O . MET B 1 1 ? 19.234 31.062 37.562 1 27.17 1 MET B O 1
ATOM 2323 N N . GLU B 1 2 ? 17.969 32.531 37.062 1 34.66 2 GLU B N 1
ATOM 2324 C CA . GLU B 1 2 ? 16.766 31.734 36.875 1 34.66 2 GLU B CA 1
ATOM 2325 C C . GLU B 1 2 ? 16.953 30.766 35.688 1 34.66 2 GLU B C 1
ATOM 2327 O O . GLU B 1 2 ? 17.438 31.172 34.625 1 34.66 2 GLU B O 1
ATOM 2332 N N . SER B 1 3 ? 17.484 29.594 35.938 1 35.16 3 SER B N 1
ATOM 2333 C CA . SER B 1 3 ? 17.641 28.516 34.969 1 35.16 3 SER B CA 1
ATOM 2334 C C . SER B 1 3 ? 16.516 28.531 33.938 1 35.16 3 SER B C 1
ATOM 2336 O O . SER B 1 3 ? 15.359 28.25 34.281 1 35.16 3 SER B O 1
ATOM 2338 N N . SER B 1 4 ? 16.297 29.594 33.25 1 37.31 4 SER B N 1
ATOM 2339 C CA . SER B 1 4 ? 15.414 29.766 32.094 1 37.31 4 SER B CA 1
ATOM 2340 C C . SER B 1 4 ? 15.367 28.5 31.234 1 37.31 4 SER B C 1
ATOM 2342 O O . SER B 1 4 ? 16.297 28.203 30.484 1 37.31 4 SER B O 1
ATOM 2344 N N . GLY B 1 5 ? 15.219 27.328 31.797 1 39.38 5 GLY B N 1
ATOM 2345 C CA . GLY B 1 5 ? 15.078 26.047 31.109 1 39.38 5 GLY B CA 1
ATOM 2346 C C . GLY B 1 5 ? 14.555 26.188 29.703 1 39.38 5 GLY B C 1
ATOM 2347 O O . GLY B 1 5 ? 13.414 26.609 29.484 1 39.38 5 GLY B O 1
ATOM 2348 N N . ASP B 1 6 ? 15.273 26.641 28.703 1 42.41 6 ASP B N 1
ATOM 2349 C CA . ASP B 1 6 ? 15.141 26.891 27.266 1 42.41 6 ASP B CA 1
ATOM 2350 C C . ASP B 1 6 ? 14.148 25.922 26.641 1 42.41 6 ASP B C 1
ATOM 2352 O O . ASP B 1 6 ? 14.477 24.75 26.422 1 42.41 6 ASP B O 1
ATOM 2356 N N . SER B 1 7 ? 12.945 25.75 27.062 1 53.38 7 SER B N 1
ATOM 2357 C CA . SER B 1 7 ? 11.828 24.938 26.562 1 53.38 7 SER B CA 1
ATOM 2358 C C . SER B 1 7 ? 11.844 24.875 25.031 1 53.38 7 SER B C 1
ATOM 2360 O O . SER B 1 7 ? 11.781 25.906 24.359 1 53.38 7 SER B O 1
ATOM 2362 N N . VAL B 1 8 ? 12.656 24.031 24.375 1 64.06 8 VAL B N 1
ATOM 2363 C CA . VAL B 1 8 ? 12.789 23.844 22.938 1 64.06 8 VAL B CA 1
ATOM 2364 C C . VAL B 1 8 ? 11.398 23.812 22.297 1 64.06 8 VAL B C 1
ATOM 2366 O O . VAL B 1 8 ? 10.57 22.969 22.625 1 64.06 8 VAL B O 1
ATOM 2369 N N . ASP B 1 9 ? 11.062 24.938 21.688 1 86.75 9 ASP B N 1
ATOM 2370 C CA . ASP B 1 9 ? 9.797 25.109 20.984 1 86.75 9 ASP B CA 1
ATOM 2371 C C . ASP B 1 9 ? 9.734 24.25 19.719 1 86.75 9 ASP B C 1
ATOM 2373 O O . ASP B 1 9 ? 10.695 24.203 18.953 1 86.75 9 ASP B O 1
ATOM 2377 N N . LEU B 1 10 ? 8.836 23.344 19.672 1 94 10 LEU B N 1
ATOM 2378 C CA . LEU B 1 10 ? 8.57 22.547 18.469 1 94 10 LEU B CA 1
ATOM 2379 C C . LEU B 1 10 ? 7.91 23.406 17.391 1 94 10 LEU B C 1
ATOM 2381 O O . LEU B 1 10 ? 6.93 24.094 17.656 1 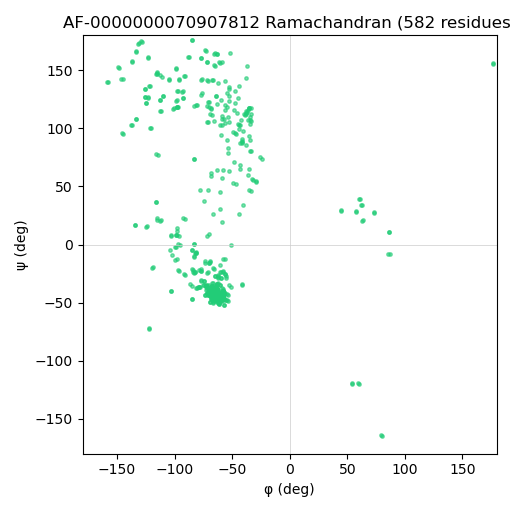94 10 LEU B O 1
ATOM 2385 N N . VAL B 1 11 ? 8.602 23.438 16.203 1 95.5 11 VAL B N 1
ATOM 2386 C CA . VAL B 1 11 ? 8.047 24.188 15.086 1 95.5 11 VAL B CA 1
ATOM 2387 C C . VAL B 1 11 ? 7.633 23.234 13.977 1 95.5 11 VAL B C 1
ATOM 2389 O O . VAL B 1 11 ? 8.422 22.391 13.539 1 95.5 11 VAL B O 1
ATOM 2392 N N . LEU B 1 12 ? 6.398 23.297 13.578 1 95.31 12 LEU B N 1
ATOM 2393 C CA . LEU B 1 12 ? 5.906 22.547 12.422 1 95.31 12 LEU B CA 1
ATOM 2394 C C . LEU B 1 12 ? 5.879 23.422 11.18 1 95.31 12 LEU B C 1
ATOM 2396 O O . LEU B 1 12 ? 5.211 24.469 11.164 1 95.31 12 LEU B O 1
ATOM 2400 N N . VAL B 1 13 ? 6.652 23.031 10.188 1 92.75 13 VAL B N 1
ATOM 2401 C CA . VAL B 1 13 ? 6.699 23.766 8.93 1 92.75 13 VAL B CA 1
ATOM 2402 C C . VAL B 1 13 ? 5.793 23.094 7.902 1 92.75 13 VAL B C 1
ATOM 2404 O O . VAL B 1 13 ? 5.965 21.922 7.59 1 92.75 13 VAL B O 1
ATOM 2407 N N . THR B 1 14 ? 4.773 23.828 7.434 1 92.69 14 THR B N 1
ATOM 2408 C CA . THR B 1 14 ? 3.805 23.281 6.496 1 92.69 14 THR B CA 1
ATOM 2409 C C . THR B 1 14 ? 3.59 24.219 5.32 1 92.69 14 THR B C 1
ATOM 2411 O O . THR B 1 14 ? 4.141 25.328 5.293 1 92.69 14 THR B O 1
ATOM 2414 N N . ARG B 1 15 ? 2.863 23.766 4.348 1 90.06 15 ARG B N 1
ATOM 2415 C CA . ARG B 1 15 ? 2.381 24.625 3.273 1 90.06 15 ARG B CA 1
ATOM 2416 C C . ARG B 1 15 ? 1.269 25.547 3.766 1 90.06 15 ARG B C 1
ATOM 2418 O O . ARG B 1 15 ? 0.743 25.359 4.867 1 90.06 15 ARG B O 1
ATOM 2425 N N . PRO B 1 16 ? 0.93 26.562 2.992 1 89.38 16 PRO B N 1
ATOM 2426 C CA . PRO B 1 16 ? -0 27.578 3.467 1 89.38 16 PRO B CA 1
ATOM 2427 C C . PRO B 1 16 ? -1.39 27.031 3.771 1 89.38 16 PRO B C 1
ATOM 2429 O O . PRO B 1 16 ? -1.737 25.938 3.305 1 89.38 16 PRO B O 1
ATOM 2432 N N . ALA B 1 17 ? -2.121 27.844 4.504 1 90.75 17 ALA B N 1
ATOM 2433 C CA . ALA B 1 17 ? -3.502 27.531 4.871 1 90.75 17 ALA B CA 1
ATOM 2434 C C . ALA B 1 17 ? -4.449 27.781 3.701 1 90.75 17 ALA B C 1
ATOM 2436 O O . ALA B 1 17 ? -4.07 28.438 2.717 1 90.75 17 ALA B O 1
ATOM 2437 N N . GLY B 1 18 ? -5.625 27.141 3.816 1 90 18 GLY B N 1
ATOM 2438 C CA . GLY B 1 18 ? -6.672 27.328 2.822 1 90 18 GLY B CA 1
ATOM 2439 C C . GLY B 1 18 ? -7.891 26.453 3.082 1 90 18 GLY B C 1
ATOM 2440 O O . GLY B 1 18 ? -7.82 25.484 3.826 1 90 18 GLY B O 1
ATOM 2441 N N . PHE B 1 19 ? -9.016 26.891 2.562 1 92.31 19 PHE B N 1
ATOM 2442 C CA . PHE B 1 19 ? -10.273 26.141 2.619 1 92.31 19 PHE B CA 1
ATOM 2443 C C . PHE B 1 19 ? -10.656 25.844 4.062 1 92.31 19 PHE B C 1
ATOM 2445 O O . PHE B 1 19 ? -11.141 24.75 4.359 1 92.31 19 PHE B O 1
ATOM 2452 N N . GLY B 1 20 ? -10.234 26.688 4.965 1 89.25 20 GLY B N 1
ATOM 2453 C CA . GLY B 1 20 ? -10.602 26.547 6.363 1 89.25 20 GLY B CA 1
ATOM 2454 C C . GLY B 1 20 ? -9.688 25.625 7.133 1 89.25 20 GLY B C 1
ATOM 2455 O O . GLY B 1 20 ? -10.016 25.188 8.242 1 89.25 20 GLY B O 1
ATOM 2456 N N . MET B 1 21 ? -8.617 25.266 6.566 1 93.56 21 MET B N 1
ATOM 2457 C CA . MET B 1 21 ? -7.652 24.375 7.223 1 93.56 21 MET B CA 1
ATOM 2458 C C . MET B 1 21 ? -6.332 25.109 7.465 1 93.56 21 MET B C 1
ATOM 2460 O O . MET B 1 21 ? -5.977 26.016 6.723 1 93.56 21 MET B O 1
ATOM 2464 N N . PRO B 1 22 ? -5.68 24.719 8.531 1 92.81 22 PRO B N 1
ATOM 2465 C CA . PRO B 1 22 ? -4.402 25.359 8.828 1 92.81 22 PRO B CA 1
ATOM 2466 C C . PRO B 1 22 ? -3.355 25.125 7.742 1 92.81 22 PRO B C 1
ATOM 2468 O O . PRO B 1 22 ? -2.408 25.906 7.609 1 92.81 22 PRO B O 1
ATOM 2471 N N . THR B 1 23 ? -3.473 24.062 7.031 1 92.06 23 THR B N 1
ATOM 2472 C CA . THR B 1 23 ? -2.691 23.75 5.836 1 92.06 23 THR B CA 1
ATOM 2473 C C . THR B 1 23 ? -3.533 22.969 4.828 1 92.06 23 THR B C 1
ATOM 2475 O O . THR B 1 23 ? -4.332 22.109 5.207 1 92.06 23 THR B O 1
ATOM 2478 N N . VAL B 1 24 ? -3.307 23.297 3.586 1 90.12 24 VAL B N 1
ATOM 2479 C CA . VAL B 1 24 ? -4.066 22.594 2.551 1 90.12 24 VAL B CA 1
ATOM 2480 C C . VAL B 1 24 ? -3.219 21.484 1.951 1 90.12 24 VAL B C 1
ATOM 2482 O O . VAL B 1 24 ? -3.602 20.875 0.948 1 90.12 24 VAL B O 1
ATOM 2485 N N . CYS B 1 25 ? -2.104 21.219 2.49 1 89.88 25 CYS B N 1
ATOM 2486 C CA . CYS B 1 25 ? -1.184 20.172 2.059 1 89.88 25 CYS B CA 1
ATOM 2487 C C . CYS B 1 25 ? -1.613 18.812 2.596 1 89.88 25 CYS B C 1
ATOM 2489 O O . CYS B 1 25 ? -1.642 18.609 3.811 1 89.88 25 CYS B O 1
ATOM 2491 N N . PRO B 1 26 ? -1.879 17.891 1.665 1 93.25 26 PRO B N 1
ATOM 2492 C CA . PRO B 1 26 ? -2.355 16.578 2.117 1 93.25 26 PRO B CA 1
ATOM 2493 C C . PRO B 1 26 ? -1.335 15.844 2.982 1 93.25 26 PRO B C 1
ATOM 2495 O O . PRO B 1 26 ? -1.712 15.062 3.859 1 93.25 26 PRO B O 1
ATOM 2498 N N . ALA B 1 27 ? -0.1 16.094 2.795 1 92.31 27 ALA B N 1
ATOM 2499 C CA . ALA B 1 27 ? 0.943 15.438 3.572 1 92.31 27 ALA B CA 1
ATOM 2500 C C . ALA B 1 27 ? 1.164 16.141 4.91 1 92.31 27 ALA B C 1
ATOM 2502 O O . ALA B 1 27 ? 1.646 15.531 5.867 1 92.31 27 ALA B O 1
ATOM 2503 N N . CYS B 1 28 ? 0.836 17.391 5 1 94.75 28 CYS B N 1
ATOM 2504 C CA . CYS B 1 28 ? 1.098 18.188 6.195 1 94.75 28 CYS B CA 1
ATOM 2505 C C . CYS B 1 28 ? -0.028 18.016 7.211 1 94.75 28 CYS B C 1
ATOM 2507 O O . CYS B 1 28 ? 0.218 18 8.414 1 94.75 28 CYS B O 1
ATOM 2509 N N . LEU B 1 29 ? -1.194 17.891 6.691 1 96.12 29 LEU B N 1
ATOM 2510 C CA . LEU B 1 29 ? -2.377 17.906 7.543 1 96.12 29 LEU B CA 1
ATOM 2511 C C . LEU B 1 29 ? -2.352 16.75 8.539 1 96.12 29 LEU B C 1
ATOM 2513 O O . LEU B 1 29 ? -2.613 16.953 9.727 1 96.12 29 LEU B O 1
ATOM 2517 N N . PRO B 1 30 ? -1.979 15.531 8.148 1 97 30 PRO B N 1
ATOM 2518 C CA . PRO B 1 30 ? -1.904 14.438 9.117 1 97 30 PRO B CA 1
ATOM 2519 C C . PRO B 1 30 ? -0.911 14.711 10.25 1 97 30 PRO B C 1
ATOM 2521 O O . PRO B 1 30 ? -1.155 14.328 11.398 1 97 30 PRO B O 1
ATOM 2524 N N . VAL B 1 31 ? 0.146 15.375 9.938 1 96.44 31 VAL B N 1
ATOM 2525 C CA . VAL B 1 31 ? 1.15 15.664 10.953 1 96.44 31 VAL B CA 1
ATOM 2526 C C . VAL B 1 31 ? 0.614 16.719 11.914 1 96.44 31 VAL B C 1
ATOM 2528 O O . VAL B 1 31 ? 0.807 16.625 13.133 1 96.44 31 VAL B O 1
ATOM 2531 N N . TYR B 1 32 ? -0.011 17.672 11.352 1 96.44 32 TYR B N 1
ATOM 2532 C CA . TYR B 1 32 ? -0.673 18.688 12.18 1 96.44 32 TYR B CA 1
ATOM 2533 C C . TYR B 1 32 ? -1.661 18.031 13.141 1 96.44 32 TYR B C 1
ATOM 2535 O O . TYR B 1 32 ? -1.639 18.312 14.344 1 96.44 32 TYR B O 1
ATOM 2543 N N . LEU B 1 33 ? -2.449 17.172 12.617 1 97.25 33 LEU B N 1
ATOM 2544 C CA . LEU B 1 33 ? -3.471 16.5 13.414 1 97.25 33 LEU B CA 1
ATOM 2545 C C . LEU B 1 33 ? -2.838 15.562 14.438 1 97.25 33 LEU B C 1
ATOM 2547 O O . LEU B 1 33 ? -3.354 15.406 15.547 1 97.25 33 LEU B O 1
ATOM 2551 N N . TYR B 1 34 ? -1.747 14.938 14.07 1 97.19 34 TYR B N 1
ATOM 2552 C CA . TYR B 1 34 ? -1.015 14.07 14.992 1 97.19 34 TYR B CA 1
ATOM 2553 C C . TYR B 1 34 ? -0.567 14.852 16.219 1 97.19 34 TYR B C 1
ATOM 2555 O O . TYR B 1 34 ? -0.734 14.383 17.344 1 97.19 34 TYR B O 1
ATOM 2563 N N . LEU B 1 35 ? -0.035 16.016 16 1 96.56 35 LEU B N 1
ATOM 2564 C CA . LEU B 1 35 ? 0.448 16.844 17.094 1 96.56 35 LEU B CA 1
ATOM 2565 C C . LEU B 1 35 ? -0.709 17.328 17.969 1 96.56 35 LEU B C 1
ATOM 2567 O O . LEU B 1 35 ? -0.598 17.375 19.188 1 96.56 35 LEU B O 1
ATOM 2571 N N . ARG B 1 36 ? -1.803 17.594 17.328 1 96.06 36 ARG B N 1
ATOM 2572 C CA . ARG B 1 36 ? -2.99 18.031 18.062 1 96.06 36 ARG B CA 1
ATOM 2573 C C . ARG B 1 36 ? -3.566 16.891 18.891 1 96.06 36 ARG B C 1
ATOM 2575 O O . ARG B 1 36 ? -3.928 17.078 20.062 1 96.06 36 ARG B O 1
ATOM 2582 N N . LEU B 1 37 ? -3.633 15.75 18.297 1 96.19 37 LEU B N 1
ATOM 2583 C CA . LEU B 1 37 ? -4.145 14.578 19 1 96.19 37 LEU B CA 1
ATOM 2584 C C . LEU B 1 37 ? -3.256 14.234 20.188 1 96.19 37 LEU B C 1
ATOM 2586 O O . LEU B 1 37 ? -3.742 13.734 21.203 1 96.19 37 LEU B O 1
ATOM 2590 N N . ALA B 1 38 ? -1.974 14.484 20.016 1 95.44 38 ALA B N 1
ATOM 2591 C CA . ALA B 1 38 ? -1.004 14.188 21.062 1 95.44 38 ALA B CA 1
ATOM 2592 C C . ALA B 1 38 ? -0.966 15.297 22.109 1 95.44 38 ALA B C 1
ATOM 2594 O O . ALA B 1 38 ? -0.237 15.195 23.109 1 95.44 38 ALA B O 1
ATOM 2595 N N . ALA B 1 39 ? -1.651 16.391 21.922 1 92.94 39 ALA B N 1
ATOM 2596 C CA . ALA B 1 39 ? -1.699 17.531 22.812 1 92.94 39 ALA B CA 1
ATOM 2597 C C . ALA B 1 39 ? -0.311 18.141 23.016 1 92.94 39 ALA B C 1
ATOM 2599 O O . ALA B 1 39 ? 0.072 18.484 24.125 1 92.94 39 ALA B O 1
ATOM 2600 N N . VAL B 1 40 ? 0.397 18.156 21.953 1 93.44 40 VAL B N 1
ATOM 2601 C CA . VAL B 1 40 ? 1.721 18.781 21.969 1 93.44 40 VAL B CA 1
ATOM 2602 C C . VAL B 1 40 ? 1.62 20.234 21.531 1 93.44 40 VAL B C 1
ATOM 2604 O O . VAL B 1 40 ? 0.949 20.547 20.531 1 93.44 40 VAL B O 1
ATOM 2607 N N . SER B 1 41 ? 2.258 21.078 22.312 1 92.06 41 SER B N 1
ATOM 2608 C CA . SER B 1 41 ? 2.336 22.484 21.922 1 92.06 41 SER B CA 1
ATOM 2609 C C . SER B 1 41 ? 3.377 22.688 20.828 1 92.06 41 SER B C 1
ATOM 2611 O O . SER B 1 41 ? 4.477 22.141 20.891 1 92.06 41 SER B O 1
ATOM 2613 N N . PHE B 1 42 ? 2.936 23.359 19.766 1 94 42 PHE B N 1
ATOM 2614 C CA . PHE B 1 42 ? 3.859 23.625 18.656 1 94 42 PHE B CA 1
ATOM 2615 C C . PHE B 1 42 ? 3.52 24.938 17.969 1 94 42 PHE B C 1
ATOM 2617 O O . PHE B 1 42 ? 2.385 25.422 18.062 1 94 42 PHE B O 1
ATOM 2624 N N . ARG B 1 43 ? 4.566 25.516 17.406 1 93.75 43 ARG B N 1
ATOM 2625 C CA . ARG B 1 43 ? 4.383 26.703 16.562 1 93.75 43 ARG B CA 1
ATOM 2626 C C . ARG B 1 43 ? 4.309 26.312 15.086 1 93.75 43 ARG B C 1
ATOM 2628 O O . ARG B 1 43 ? 5.035 25.422 14.633 1 93.75 43 ARG B O 1
ATOM 2635 N N . GLU B 1 44 ? 3.465 26.953 14.336 1 92.88 44 GLU B N 1
ATOM 2636 C CA . GLU B 1 44 ? 3.314 26.703 12.906 1 92.88 44 GLU B CA 1
ATOM 2637 C C . GLU B 1 44 ? 4.121 27.703 12.086 1 92.88 44 GLU B C 1
ATOM 2639 O O . GLU B 1 44 ? 4.137 28.891 12.383 1 92.88 44 GLU B O 1
ATOM 2644 N N . GLN B 1 45 ? 4.82 27.234 11.188 1 91.38 45 GLN B N 1
ATOM 2645 C CA . GLN B 1 45 ? 5.535 28.047 10.211 1 91.38 45 GLN B CA 1
ATOM 2646 C C . GLN B 1 45 ? 5.184 27.641 8.781 1 91.38 45 GLN B C 1
ATOM 2648 O O . GLN B 1 45 ? 5.059 26.438 8.492 1 91.38 45 GLN B O 1
ATOM 2653 N N . VAL B 1 46 ? 4.914 28.578 7.961 1 88.75 46 VAL B N 1
ATOM 2654 C CA . VAL B 1 46 ? 4.535 28.312 6.578 1 88.75 46 VAL B CA 1
ATOM 2655 C C . VAL B 1 46 ? 5.746 28.484 5.664 1 88.75 46 VAL B C 1
ATOM 2657 O O . VAL B 1 46 ? 6.504 29.438 5.797 1 88.75 46 VAL B O 1
ATOM 2660 N N . SER B 1 47 ? 6.051 27.453 4.938 1 80.88 47 SER B N 1
ATOM 2661 C CA . SER B 1 47 ? 7.082 27.547 3.91 1 80.88 47 SER B CA 1
ATOM 2662 C C . SER B 1 47 ? 6.484 27.422 2.514 1 80.88 47 SER B C 1
ATOM 2664 O O . SER B 1 47 ? 5.836 26.438 2.188 1 80.88 47 SER B O 1
ATOM 2666 N N . ALA B 1 48 ? 6.59 28.531 1.729 1 65.12 48 ALA B N 1
ATOM 2667 C CA . ALA B 1 48 ? 6.051 28.547 0.372 1 65.12 48 ALA B CA 1
ATOM 2668 C C . ALA B 1 48 ? 7.16 28.375 -0.661 1 65.12 48 ALA B C 1
ATOM 2670 O O . ALA B 1 48 ? 6.891 28.188 -1.848 1 65.12 48 ALA B O 1
ATOM 2671 N N . VAL B 1 49 ? 8.43 28.406 -0.303 1 58.62 49 VAL B N 1
ATOM 2672 C CA . VAL B 1 49 ? 9.516 28.609 -1.254 1 58.62 49 VAL B CA 1
ATOM 2673 C C . VAL B 1 49 ? 9.828 27.297 -1.971 1 58.62 49 VAL B C 1
ATOM 2675 O O . VAL B 1 49 ? 10.219 27.297 -3.141 1 58.62 49 VAL B O 1
ATOM 2678 N N . GLU B 1 50 ? 9.758 26.188 -1.245 1 63 50 GLU B N 1
ATOM 2679 C CA . GLU B 1 50 ? 10.102 24.984 -1.987 1 63 50 GLU B CA 1
ATOM 2680 C C . GLU B 1 50 ? 8.898 24.062 -2.133 1 63 50 GLU B C 1
ATOM 2682 O O . GLU B 1 50 ? 8.797 23.047 -1.444 1 63 50 GLU B O 1
ATOM 2687 N N . PRO B 1 51 ? 7.992 24.547 -3.148 1 52.69 51 PRO B N 1
ATOM 2688 C CA . PRO B 1 51 ? 6.703 23.875 -3.273 1 52.69 51 PRO B CA 1
ATOM 2689 C C . PRO B 1 51 ? 6.844 22.391 -3.594 1 52.69 51 PRO B C 1
ATOM 2691 O O . PRO B 1 51 ? 5.957 21.594 -3.27 1 52.69 51 PRO B O 1
ATOM 2694 N N . ASP B 1 52 ? 7.977 22.094 -4.176 1 56.56 52 ASP B N 1
ATOM 2695 C CA . ASP B 1 52 ? 8.141 20.719 -4.633 1 56.56 52 ASP B CA 1
ATOM 2696 C C . ASP B 1 52 ? 8.938 19.891 -3.621 1 56.56 52 ASP B C 1
ATOM 2698 O O . ASP B 1 52 ? 9.367 18.781 -3.92 1 56.56 52 ASP B O 1
ATOM 2702 N N . SER B 1 53 ? 9.008 20.562 -2.611 1 63.28 53 SER B N 1
ATOM 2703 C CA . SER B 1 53 ? 9.891 19.891 -1.669 1 63.28 53 SER B CA 1
ATOM 2704 C C . SER B 1 53 ? 9.25 18.625 -1.114 1 63.28 53 SER B C 1
ATOM 2706 O O . SER B 1 53 ? 8.125 18.656 -0.603 1 63.28 53 SER B O 1
ATOM 2708 N N . VAL B 1 54 ? 9.875 17.547 -1.387 1 65.62 54 VAL B N 1
ATOM 2709 C CA . VAL B 1 54 ? 9.469 16.266 -0.811 1 65.62 54 VAL B CA 1
ATOM 2710 C C . VAL B 1 54 ? 9.789 16.25 0.683 1 65.62 54 VAL B C 1
ATOM 2712 O O . VAL B 1 54 ? 9.391 15.32 1.397 1 65.62 54 VAL B O 1
ATOM 2715 N N . ASP B 1 55 ? 10.156 17.406 1.078 1 78.19 55 ASP B N 1
ATOM 2716 C CA . ASP B 1 55 ? 10.641 17.453 2.455 1 78.19 55 ASP B CA 1
ATOM 2717 C C . ASP B 1 55 ? 9.555 17.969 3.396 1 78.19 55 ASP B C 1
ATOM 2719 O O . ASP B 1 55 ? 9.672 17.828 4.617 1 78.19 55 ASP B O 1
ATOM 2723 N N . LEU B 1 56 ? 8.562 18.5 2.799 1 86 56 LEU B N 1
ATOM 2724 C CA . LEU B 1 56 ? 7.484 18.969 3.654 1 86 56 LEU B CA 1
ATOM 2725 C C . LEU B 1 56 ? 6.438 17.875 3.867 1 86 56 LEU B C 1
ATOM 2727 O O . LEU B 1 56 ? 6.188 17.078 2.971 1 86 56 LEU B O 1
ATOM 2731 N N . PRO B 1 57 ? 5.863 17.859 5.078 1 91.62 57 PRO B N 1
ATOM 2732 C CA . PRO B 1 57 ? 6.094 18.688 6.266 1 91.62 57 PRO B CA 1
ATOM 2733 C C . PRO B 1 57 ? 7.422 18.375 6.949 1 91.62 57 PRO B C 1
ATOM 2735 O O . PRO B 1 57 ? 8.008 17.312 6.73 1 91.62 57 PRO B O 1
ATOM 2738 N N . CYS B 1 58 ? 7.922 19.328 7.691 1 92.75 58 CYS B N 1
ATOM 2739 C CA . CYS B 1 58 ? 9.086 19.078 8.539 1 92.75 58 CYS B CA 1
ATOM 2740 C C . CYS B 1 58 ? 8.898 19.719 9.914 1 92.75 58 CYS B C 1
ATOM 2742 O O . CYS B 1 58 ? 8.047 20.578 10.094 1 92.75 58 CYS B O 1
ATOM 2744 N N . VAL B 1 59 ? 9.617 19.188 10.828 1 93.81 59 VAL B N 1
ATOM 2745 C CA . VAL B 1 59 ? 9.57 19.688 12.195 1 93.81 59 VAL B CA 1
ATOM 2746 C C . VAL B 1 59 ? 10.961 20.125 12.641 1 93.81 59 VAL B C 1
ATOM 2748 O O . VAL B 1 59 ? 11.953 19.469 12.328 1 93.81 59 VAL B O 1
ATOM 2751 N N . GLU B 1 60 ? 10.969 21.234 13.273 1 93.44 60 GLU B N 1
ATOM 2752 C CA . GLU B 1 60 ? 12.195 21.75 13.867 1 93.44 60 GLU B CA 1
ATOM 2753 C C . GLU B 1 60 ? 12.141 21.703 15.391 1 93.44 60 GLU B C 1
ATOM 2755 O O . GLU B 1 60 ? 11.164 22.141 16 1 93.44 60 GLU B O 1
ATOM 2760 N N . TYR B 1 61 ? 13.125 21.125 15.875 1 93.88 61 TYR B N 1
ATOM 2761 C CA . TYR B 1 61 ? 13.258 20.984 17.328 1 93.88 61 TYR B CA 1
ATOM 2762 C C . TYR B 1 61 ? 14.688 21.25 17.766 1 93.88 61 TYR B C 1
ATOM 2764 O O . TYR B 1 61 ? 15.539 20.359 17.703 1 93.88 61 TYR B O 1
ATOM 2772 N N . GLY B 1 62 ? 14.883 22.484 18.328 1 89.19 62 GLY B N 1
ATOM 2773 C CA . GLY B 1 62 ? 16.25 22.875 18.609 1 89.19 62 GLY B CA 1
ATOM 2774 C C . GLY B 1 62 ? 17.125 22.906 17.375 1 89.19 62 GLY B C 1
ATOM 2775 O O . GLY B 1 62 ? 16.828 23.625 16.406 1 89.19 62 GLY B O 1
ATOM 2776 N N . GLU B 1 63 ? 18.172 22.078 17.391 1 89.12 63 GLU B N 1
ATOM 2777 C CA . GLU B 1 63 ? 19.109 22.047 16.266 1 89.12 63 GLU B CA 1
ATOM 2778 C C . GLU B 1 63 ? 18.766 20.906 15.305 1 89.12 63 GLU B C 1
ATOM 2780 O O . GLU B 1 63 ? 19.344 20.812 14.227 1 89.12 63 GLU B O 1
ATOM 2785 N N . ASN B 1 64 ? 17.781 20.25 15.648 1 91.19 64 ASN B N 1
ATOM 2786 C CA . ASN B 1 64 ? 17.422 19.094 14.836 1 91.19 64 ASN B CA 1
ATOM 2787 C C . ASN B 1 64 ? 16.188 19.375 13.969 1 91.19 64 ASN B C 1
ATOM 2789 O O . ASN B 1 64 ? 15.289 20.094 14.391 1 91.19 64 ASN B O 1
ATOM 2793 N N . VAL B 1 65 ? 16.266 18.844 12.766 1 91.38 65 VAL B N 1
ATOM 2794 C CA . VAL B 1 65 ? 15.133 18.969 11.859 1 91.38 65 VAL B CA 1
ATOM 2795 C C . VAL B 1 65 ? 14.711 17.578 11.367 1 91.38 65 VAL B C 1
ATOM 2797 O O . VAL B 1 65 ? 15.555 16.766 10.977 1 91.38 65 VAL B O 1
ATOM 2800 N N . GLY B 1 66 ? 13.461 17.297 11.531 1 90.88 66 GLY B N 1
ATOM 2801 C CA . GLY B 1 66 ? 12.891 16.078 10.984 1 90.88 66 GLY B CA 1
ATOM 2802 C C . GLY B 1 66 ? 12.117 16.297 9.695 1 90.88 66 GLY B C 1
ATOM 2803 O O . GLY B 1 66 ? 11.055 16.938 9.703 1 90.88 66 GLY B O 1
ATOM 2804 N N . PHE B 1 67 ? 12.609 15.672 8.633 1 87.94 67 PHE B N 1
ATOM 2805 C CA . PHE B 1 67 ? 12 15.844 7.32 1 87.94 67 PHE B CA 1
ATOM 2806 C C . PHE B 1 67 ? 11.078 14.672 6.992 1 87.94 67 PHE B C 1
ATOM 2808 O O . PHE B 1 67 ? 11.32 13.547 7.438 1 87.94 67 PHE B O 1
ATOM 2815 N N . SER B 1 68 ? 10.062 14.953 6.18 1 86.69 68 SER B N 1
ATOM 2816 C CA . SER B 1 68 ? 9.133 13.922 5.738 1 86.69 68 SER B CA 1
ATOM 2817 C C . SER B 1 68 ? 9.828 12.883 4.871 1 86.69 68 SER B C 1
ATOM 2819 O O . SER B 1 68 ? 9.422 11.719 4.848 1 86.69 68 SER B O 1
ATOM 2821 N N . SER B 1 69 ? 10.859 13.258 4.223 1 79.12 69 SER B N 1
ATOM 2822 C CA . SER B 1 69 ? 11.555 12.398 3.27 1 79.12 69 SER B CA 1
ATOM 2823 C C . SER B 1 69 ? 12.539 11.477 3.977 1 79.12 69 SER B C 1
ATOM 2825 O O . SER B 1 69 ? 13.062 10.531 3.373 1 79.12 69 SER B O 1
ATOM 2827 N N . GLU B 1 70 ? 12.719 11.758 5.18 1 79 70 GLU B N 1
ATOM 2828 C CA . GLU B 1 70 ? 13.703 10.969 5.91 1 79 70 GLU B CA 1
ATOM 2829 C C . GLU B 1 70 ? 13.086 9.688 6.457 1 79 70 GLU B C 1
ATOM 2831 O O . GLU B 1 70 ? 11.883 9.461 6.312 1 79 70 GLU B O 1
ATOM 2836 N N . ASN B 1 71 ? 13.922 8.883 7.047 1 74.31 71 ASN B N 1
ATOM 2837 C CA . ASN B 1 71 ? 13.547 7.547 7.5 1 74.31 71 ASN B CA 1
ATOM 2838 C C . ASN B 1 71 ? 12.375 7.598 8.469 1 74.31 71 ASN B C 1
ATOM 2840 O O . ASN B 1 71 ? 12.516 8.055 9.609 1 74.31 71 ASN B O 1
ATOM 2844 N N . GLY B 1 72 ? 11.211 7.176 8.039 1 79.44 72 GLY B N 1
ATOM 2845 C CA . GLY B 1 72 ? 10.031 7.082 8.875 1 79.44 72 GLY B CA 1
ATOM 2846 C C . GLY B 1 72 ? 9.234 8.375 8.93 1 79.44 72 GLY B C 1
ATOM 2847 O O . GLY B 1 72 ? 8.172 8.422 9.555 1 79.44 72 GLY B O 1
ATOM 2848 N N . GLY B 1 73 ? 9.781 9.406 8.375 1 87.75 73 GLY B N 1
ATOM 2849 C CA . GLY B 1 73 ? 9.047 10.664 8.266 1 87.75 73 GLY B CA 1
ATOM 2850 C C . GLY B 1 73 ? 9.055 11.461 9.555 1 87.75 73 GLY B C 1
ATOM 2851 O O . GLY B 1 73 ? 9.844 11.195 10.461 1 87.75 73 GLY B O 1
ATOM 2852 N N . VAL B 1 74 ? 8.195 12.406 9.641 1 93 74 VAL B N 1
ATOM 2853 C CA . VAL B 1 74 ? 8.102 13.344 10.75 1 93 74 VAL B CA 1
ATOM 2854 C C . VAL B 1 74 ? 7.641 12.617 12.008 1 93 74 VAL B C 1
ATOM 2856 O O . VAL B 1 74 ? 8.133 12.883 13.102 1 93 74 VAL B O 1
ATOM 2859 N N . ILE B 1 75 ? 6.75 11.695 11.852 1 93.62 75 ILE B N 1
ATOM 2860 C CA . ILE B 1 75 ? 6.195 10.977 13 1 93.62 75 ILE B CA 1
ATOM 2861 C C . ILE B 1 75 ? 7.289 10.164 13.68 1 93.62 75 ILE B C 1
ATOM 2863 O O . ILE B 1 75 ? 7.359 10.117 14.914 1 93.62 75 ILE B O 1
ATOM 2867 N N . GLU B 1 76 ? 8.102 9.586 12.93 1 91.81 76 GLU B N 1
ATOM 2868 C CA . GLU B 1 76 ? 9.227 8.844 13.5 1 91.81 76 GLU B CA 1
ATOM 2869 C C . GLU B 1 76 ? 10.195 9.773 14.219 1 91.81 76 GLU B C 1
ATOM 2871 O O . GLU B 1 76 ? 10.734 9.422 15.266 1 91.81 76 GLU B O 1
ATOM 2876 N N . PHE B 1 77 ? 10.438 10.891 13.641 1 93.38 77 PHE B N 1
ATOM 2877 C CA . PHE B 1 77 ? 11.289 11.891 14.266 1 93.38 77 PHE B CA 1
ATOM 2878 C C . PHE B 1 77 ? 10.742 12.289 15.633 1 93.38 77 PHE B C 1
ATOM 2880 O O . PHE B 1 77 ? 11.484 12.359 16.609 1 93.38 77 PHE B O 1
ATOM 2887 N N . LEU B 1 78 ? 9.461 12.492 15.656 1 95.62 78 LEU B N 1
ATOM 2888 C CA . LEU B 1 78 ? 8.812 12.891 16.906 1 95.62 78 LEU B CA 1
ATOM 2889 C C . LEU B 1 78 ? 8.961 11.797 17.969 1 95.62 78 LEU B C 1
ATOM 2891 O O . LEU B 1 78 ? 9.164 12.094 19.141 1 95.62 78 LEU B O 1
ATOM 2895 N N . ARG B 1 79 ? 8.844 10.609 17.531 1 94.06 79 ARG B N 1
ATOM 2896 C CA . ARG B 1 79 ? 9 9.477 18.438 1 94.06 79 ARG B CA 1
ATOM 2897 C C . ARG B 1 79 ? 10.438 9.375 18.938 1 94.06 79 ARG B C 1
ATOM 2899 O O . ARG B 1 79 ? 10.664 9.219 20.141 1 94.06 79 ARG B O 1
ATOM 2906 N N . LYS B 1 80 ? 11.398 9.492 18.078 1 92.38 80 LYS B N 1
ATOM 2907 C CA . LYS B 1 80 ? 12.82 9.367 18.422 1 92.38 80 LYS B CA 1
ATOM 2908 C C . LYS B 1 80 ? 13.25 10.445 19.406 1 92.38 80 LYS B C 1
ATOM 2910 O O . LYS B 1 80 ? 14.039 10.188 20.312 1 92.38 80 LYS B O 1
ATOM 2915 N N . GLU B 1 81 ? 12.719 11.617 19.188 1 92.81 81 GLU B N 1
ATOM 2916 C CA . GLU B 1 81 ? 13.055 12.75 20.062 1 92.81 81 GLU B CA 1
ATOM 2917 C C . GLU B 1 81 ? 12.203 12.742 21.328 1 92.81 81 GLU B C 1
ATOM 2919 O O . GLU B 1 81 ? 12.266 13.672 22.125 1 92.81 81 GLU B O 1
ATOM 2924 N N . LYS B 1 82 ? 11.297 11.719 21.453 1 93.19 82 LYS B N 1
ATOM 2925 C CA . LYS B 1 82 ? 10.461 11.516 22.641 1 93.19 82 LYS B CA 1
ATOM 2926 C C . LYS B 1 82 ? 9.523 12.703 22.859 1 93.19 82 LYS B C 1
ATOM 2928 O O . LYS B 1 82 ? 9.281 13.102 24 1 93.19 82 LYS B O 1
ATOM 2933 N N . ILE B 1 83 ? 9.141 13.219 21.781 1 93.88 83 ILE B N 1
ATOM 2934 C CA . ILE B 1 83 ? 8.203 14.336 21.844 1 93.88 83 ILE B CA 1
ATOM 2935 C C . ILE B 1 83 ? 6.773 13.812 21.938 1 93.88 83 ILE B C 1
ATOM 2937 O O . ILE B 1 83 ? 5.977 14.305 22.75 1 93.88 83 ILE B O 1
ATOM 2941 N N . ALA B 1 84 ? 6.445 12.875 21.125 1 95.19 84 ALA B N 1
ATOM 2942 C CA . ALA B 1 84 ? 5.109 12.289 21.125 1 95.19 84 ALA B CA 1
ATOM 2943 C C . ALA B 1 84 ? 5.129 10.898 20.484 1 95.19 84 ALA B C 1
ATOM 2945 O O . ALA B 1 84 ? 5.836 10.656 19.516 1 95.19 84 ALA B O 1
ATOM 2946 N N . ASP B 1 85 ? 4.406 10.016 21.047 1 96.31 85 ASP B N 1
ATOM 2947 C CA . ASP B 1 85 ? 4.184 8.68 20.516 1 96.31 85 ASP B CA 1
ATOM 2948 C C . ASP B 1 85 ? 2.773 8.18 20.812 1 96.31 85 ASP B C 1
ATOM 2950 O O . ASP B 1 85 ? 2.551 7.527 21.844 1 96.31 85 ASP B O 1
ATOM 2954 N N . LEU B 1 86 ? 1.941 8.367 19.875 1 96.69 86 LEU B N 1
ATOM 2955 C CA . LEU B 1 86 ? 0.536 8.031 20.062 1 96.69 86 LEU B CA 1
ATOM 2956 C C . LEU B 1 86 ? 0.334 6.516 20.047 1 96.69 86 LEU B C 1
ATOM 2958 O O . LEU B 1 86 ? -0.711 6.02 20.469 1 96.69 86 LEU B O 1
ATOM 2962 N N . ASP B 1 87 ? 1.347 5.805 19.562 1 96.5 87 ASP B N 1
ATOM 2963 C CA . ASP B 1 87 ? 1.191 4.363 19.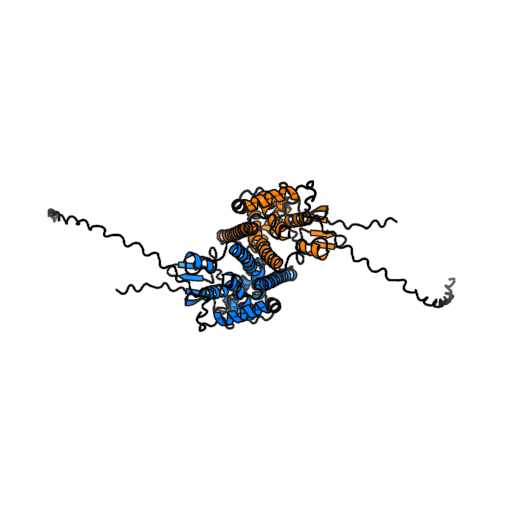375 1 96.5 87 ASP B CA 1
ATOM 2964 C C . ASP B 1 87 ? 1.899 3.592 20.484 1 96.5 87 ASP B C 1
ATOM 2966 O O . ASP B 1 87 ? 2.01 2.367 20.422 1 96.5 87 ASP B O 1
ATOM 2970 N N . ALA B 1 88 ? 2.395 4.219 21.484 1 94.38 88 ALA B N 1
ATOM 2971 C CA . ALA B 1 88 ? 3.275 3.629 22.484 1 94.38 88 ALA B CA 1
ATOM 2972 C C . ALA B 1 88 ? 2.555 2.541 23.281 1 94.38 88 ALA B C 1
ATOM 2974 O O . ALA B 1 88 ? 3.139 1.502 23.594 1 94.38 88 ALA B O 1
ATOM 2975 N N . ASP B 1 89 ? 1.316 2.66 23.594 1 93.38 89 ASP B N 1
ATOM 2976 C CA . ASP B 1 89 ? 0.611 1.786 24.516 1 93.38 89 ASP B CA 1
ATOM 2977 C C . ASP B 1 89 ? -0.141 0.685 23.781 1 93.38 89 ASP B C 1
ATOM 2979 O O . ASP B 1 89 ? -0.887 -0.084 24.391 1 93.38 89 ASP B O 1
ATOM 2983 N N . LEU B 1 90 ? 0.068 0.6 22.562 1 95.81 90 LEU B N 1
ATOM 2984 C CA . LEU B 1 90 ? -0.613 -0.431 21.781 1 95.81 90 LEU B CA 1
ATOM 2985 C C . LEU B 1 90 ? 0.033 -1.794 22 1 95.81 90 LEU B C 1
ATOM 2987 O O . LEU B 1 90 ? 1.253 -1.891 22.156 1 95.81 90 LEU B O 1
ATOM 2991 N N . SER B 1 91 ? -0.784 -2.822 22.062 1 96.38 91 SER B N 1
ATOM 2992 C CA . SER B 1 91 ? -0.269 -4.188 22.062 1 96.38 91 SER B CA 1
ATOM 2993 C C . SER B 1 91 ? 0.421 -4.531 20.75 1 96.38 91 SER B C 1
ATOM 2995 O O . SER B 1 91 ? 0.273 -3.811 19.766 1 96.38 91 SER B O 1
ATOM 2997 N N . ASP B 1 92 ? 1.181 -5.59 20.75 1 96.31 92 ASP B N 1
ATOM 2998 C CA . ASP B 1 92 ? 1.857 -6.023 19.531 1 96.31 92 ASP B CA 1
ATOM 2999 C C . ASP B 1 92 ? 0.854 -6.297 18.406 1 96.31 92 ASP B C 1
ATOM 3001 O O . ASP B 1 92 ? 1.101 -5.957 17.25 1 96.31 92 ASP B O 1
ATOM 3005 N N . SER B 1 93 ? -0.215 -6.887 18.781 1 95.94 93 SER B N 1
ATOM 3006 C CA . SER B 1 93 ? -1.246 -7.191 17.797 1 95.94 93 SER B CA 1
ATOM 3007 C C . SER B 1 93 ? -1.87 -5.914 17.234 1 95.94 93 SER B C 1
ATOM 3009 O O . SER B 1 93 ? -2.111 -5.812 16.031 1 95.94 93 SER B O 1
ATOM 3011 N N . GLU B 1 94 ? -2.121 -4.977 18.125 1 96.69 94 GLU B N 1
ATOM 3012 C CA . GLU B 1 94 ? -2.688 -3.705 17.688 1 96.69 94 GLU B CA 1
ATOM 3013 C C . GLU B 1 94 ? -1.71 -2.943 16.797 1 96.69 94 GLU B C 1
ATOM 3015 O O . GLU B 1 94 ? -2.117 -2.309 15.82 1 96.69 94 GLU B O 1
ATOM 3020 N N . LYS B 1 95 ? -0.484 -3.002 17.125 1 97.38 95 LYS B N 1
ATOM 3021 C CA . LYS B 1 95 ? 0.54 -2.354 16.312 1 97.38 95 LYS B CA 1
ATOM 3022 C C . LYS B 1 95 ? 0.624 -2.988 14.93 1 97.38 95 LYS B C 1
ATOM 3024 O O . LYS B 1 95 ? 0.824 -2.289 13.93 1 97.38 95 LYS B O 1
ATOM 3029 N N . ALA B 1 96 ? 0.541 -4.277 14.898 1 98 96 ALA B N 1
ATOM 3030 C CA . ALA B 1 96 ? 0.548 -4.973 13.617 1 98 96 ALA B CA 1
ATOM 3031 C C . ALA B 1 96 ? -0.637 -4.547 12.75 1 98 96 ALA B C 1
ATOM 3033 O O . ALA B 1 96 ? -0.485 -4.305 11.555 1 98 96 ALA B O 1
ATOM 3034 N N . GLU B 1 97 ? -1.771 -4.449 13.383 1 97.31 97 GLU B N 1
ATOM 3035 C CA . GLU B 1 97 ? -2.965 -4.004 12.672 1 97.31 97 GLU B CA 1
ATOM 3036 C C . GLU B 1 97 ? -2.814 -2.561 12.188 1 97.31 97 GLU B C 1
ATOM 3038 O O . GLU B 1 97 ? -3.217 -2.229 11.07 1 97.31 97 GLU B O 1
ATOM 3043 N N . LEU B 1 98 ? -2.287 -1.762 13.031 1 97.88 98 LEU B N 1
ATOM 3044 C CA . LEU B 1 98 ? -2.037 -0.37 12.672 1 97.88 98 LEU B CA 1
ATOM 3045 C C . LEU B 1 98 ? -1.136 -0.278 11.445 1 97.88 98 LEU B C 1
ATOM 3047 O O . LEU B 1 98 ? -1.38 0.534 10.555 1 97.88 98 LEU B O 1
ATOM 3051 N N . GLU B 1 99 ? -0.142 -1.13 11.367 1 97.88 99 GLU B N 1
ATOM 3052 C CA . GLU B 1 99 ? 0.797 -1.115 10.25 1 97.88 99 GLU B CA 1
ATOM 3053 C C . GLU B 1 99 ? 0.098 -1.456 8.938 1 97.88 99 GLU B C 1
ATOM 3055 O O . GLU B 1 99 ? 0.404 -0.873 7.895 1 97.88 99 GLU B O 1
ATOM 3060 N N . THR B 1 100 ? -0.775 -2.438 8.961 1 98.5 100 THR B N 1
ATOM 3061 C CA . THR B 1 100 ? -1.48 -2.812 7.742 1 98.5 100 THR B CA 1
ATOM 3062 C C . THR B 1 100 ? -2.396 -1.683 7.277 1 98.5 100 THR B C 1
ATOM 3064 O O . THR B 1 100 ? -2.473 -1.392 6.082 1 98.5 100 THR B O 1
ATOM 3067 N N . CYS B 1 101 ? -3.043 -1.005 8.211 1 98.56 101 CYS B N 1
ATOM 3068 C CA . CYS B 1 101 ? -3.891 0.135 7.875 1 98.56 101 CYS B CA 1
ATOM 3069 C C . CYS B 1 101 ? -3.062 1.285 7.316 1 98.56 101 CYS B C 1
ATOM 3071 O O . CYS B 1 101 ? -3.469 1.939 6.355 1 98.56 101 CYS B O 1
ATOM 3073 N N . LYS B 1 102 ? -1.98 1.445 7.977 1 98 102 LYS B N 1
ATOM 3074 C CA . LYS B 1 102 ? -1.075 2.5 7.527 1 98 102 LYS B CA 1
ATOM 3075 C C . LYS B 1 102 ? -0.625 2.262 6.09 1 98 102 LYS B C 1
ATOM 3077 O O . LYS B 1 102 ? -0.574 3.195 5.285 1 98 102 LYS B O 1
ATOM 3082 N N . ALA B 1 103 ? -0.293 1.075 5.785 1 98.25 103 ALA B N 1
ATOM 3083 C CA . ALA B 1 103 ? 0.111 0.723 4.43 1 98.25 103 ALA B CA 1
ATOM 3084 C C . ALA B 1 103 ? -1.003 1.022 3.43 1 98.25 103 ALA B C 1
ATOM 3086 O O . ALA B 1 103 ? -0.745 1.534 2.338 1 98.25 103 ALA B O 1
ATOM 3087 N N . MET B 1 104 ? -2.166 0.703 3.812 1 98.62 104 MET B N 1
ATOM 3088 C CA . MET B 1 104 ? -3.318 0.958 2.953 1 98.62 104 MET B CA 1
ATOM 3089 C C . MET B 1 104 ? -3.508 2.455 2.729 1 98.62 104 MET B C 1
ATOM 3091 O O . MET B 1 104 ? -3.705 2.896 1.594 1 98.62 104 MET B O 1
ATOM 3095 N N . MET B 1 105 ? -3.381 3.191 3.758 1 98.56 105 MET B N 1
ATOM 3096 C CA . MET B 1 105 ? -3.543 4.641 3.67 1 98.56 105 MET B CA 1
ATOM 3097 C C . MET B 1 105 ? -2.449 5.258 2.811 1 98.56 105 MET B C 1
ATOM 3099 O O . MET B 1 105 ? -2.727 6.113 1.965 1 98.56 105 MET B O 1
ATOM 3103 N N . GLU B 1 106 ? -1.273 4.781 2.998 1 96.81 106 GLU B N 1
ATOM 3104 C CA . GLU B 1 106 ? -0.111 5.391 2.361 1 96.81 106 GLU B CA 1
ATOM 3105 C C . GLU B 1 106 ? 0.035 4.926 0.915 1 96.81 106 GLU B C 1
ATOM 3107 O O . GLU B 1 106 ? 0.871 5.441 0.172 1 96.81 106 GLU B O 1
ATOM 3112 N N . SER B 1 107 ? -0.794 3.969 0.545 1 97.31 107 SER B N 1
ATOM 3113 C CA . SER B 1 107 ? -0.667 3.432 -0.806 1 97.31 107 SER B CA 1
ATOM 3114 C C . SER B 1 107 ? -1.968 3.59 -1.588 1 97.31 107 SER B C 1
ATOM 3116 O O . SER B 1 107 ? -2.162 4.586 -2.287 1 97.31 107 SER B O 1
ATOM 3118 N N . TRP B 1 108 ? -2.986 2.775 -1.228 1 98 108 TRP B N 1
ATOM 3119 C CA . TRP B 1 108 ? -4.238 2.789 -1.979 1 98 108 TRP B CA 1
ATOM 3120 C C . TRP B 1 108 ? -4.898 4.16 -1.909 1 98 108 TRP B C 1
ATOM 3122 O O . TRP B 1 108 ? -5.219 4.758 -2.941 1 98 108 TRP B O 1
ATOM 3132 N N . VAL B 1 109 ? -5.023 4.641 -0.735 1 98.69 109 VAL B N 1
ATOM 3133 C CA . VAL B 1 109 ? -5.746 5.891 -0.517 1 98.69 109 VAL B CA 1
ATOM 3134 C C . VAL B 1 109 ? -4.906 7.066 -1.003 1 98.69 109 VAL B C 1
ATOM 3136 O O . VAL B 1 109 ? -5.41 7.957 -1.69 1 98.69 109 VAL B O 1
ATOM 3139 N N . ALA B 1 110 ? -3.666 7.031 -0.684 1 97.69 110 ALA B N 1
ATOM 3140 C CA . ALA B 1 110 ? -2.77 8.117 -1.077 1 97.69 110 ALA B CA 1
ATOM 3141 C C . ALA B 1 110 ? -2.658 8.211 -2.596 1 97.69 110 ALA B C 1
ATOM 3143 O O . ALA B 1 110 ? -2.615 9.305 -3.154 1 97.69 110 ALA B O 1
ATOM 3144 N N . ASP B 1 111 ? -2.562 7.098 -3.264 1 97.69 111 ASP B N 1
ATOM 3145 C CA . ASP B 1 111 ? -2.439 7.086 -4.719 1 97.69 111 ASP B CA 1
ATOM 3146 C C . ASP B 1 111 ? -3.686 7.672 -5.379 1 97.69 111 ASP B C 1
ATOM 3148 O O . ASP B 1 111 ? -3.582 8.469 -6.316 1 97.69 111 ASP B O 1
ATOM 3152 N N . ALA B 1 112 ? -4.816 7.238 -4.918 1 98.06 112 ALA B N 1
ATOM 3153 C CA . ALA B 1 112 ? -6.059 7.766 -5.473 1 98.06 112 ALA B CA 1
ATOM 3154 C C . ALA B 1 112 ? -6.18 9.266 -5.223 1 98.06 112 ALA B C 1
ATOM 3156 O O . ALA B 1 112 ? -6.617 10.016 -6.102 1 98.06 112 ALA B O 1
ATOM 3157 N N . SER B 1 113 ? -5.836 9.703 -4.07 1 97.62 113 SER B N 1
ATOM 3158 C CA . SER B 1 113 ? -5.848 11.117 -3.719 1 97.62 113 SER B CA 1
ATOM 3159 C C . SER B 1 113 ? -4.93 11.922 -4.629 1 97.62 113 SER B C 1
ATOM 3161 O O . SER B 1 113 ? -5.316 12.969 -5.145 1 97.62 113 SER B O 1
ATOM 3163 N N . ALA B 1 114 ? -3.715 11.422 -4.812 1 95.94 114 ALA B N 1
ATOM 3164 C CA . ALA B 1 114 ? -2.76 12.094 -5.688 1 95.94 114 ALA B CA 1
ATOM 3165 C C . ALA B 1 114 ? -3.314 12.234 -7.102 1 95.94 114 ALA B C 1
ATOM 3167 O O . ALA B 1 114 ? -3.225 13.305 -7.707 1 95.94 114 ALA B O 1
ATOM 3168 N N . PHE B 1 115 ? -3.881 11.141 -7.609 1 96.88 115 PHE B N 1
ATOM 3169 C CA . PHE B 1 115 ? -4.449 11.188 -8.953 1 96.88 115 PHE B CA 1
ATOM 3170 C C . PHE B 1 115 ? -5.535 12.25 -9.047 1 96.88 115 PHE B C 1
ATOM 3172 O O . PHE B 1 115 ? -5.562 13.031 -9.992 1 96.88 115 PHE B O 1
ATOM 3179 N N . GLU B 1 116 ? -6.402 12.297 -8.078 1 96.12 116 GLU B N 1
ATOM 3180 C CA . GLU B 1 116 ? -7.523 13.227 -8.102 1 96.12 116 GLU B CA 1
ATOM 3181 C C . GLU B 1 116 ? -7.039 14.672 -8.031 1 96.12 116 GLU B C 1
ATOM 3183 O O . GLU B 1 116 ? -7.551 15.547 -8.742 1 96.12 116 GLU B O 1
ATOM 3188 N N . VAL B 1 117 ? -6.078 14.953 -7.191 1 95.19 117 VAL B N 1
ATOM 3189 C CA . VAL B 1 117 ? -5.57 16.312 -7 1 95.19 117 VAL B CA 1
ATOM 3190 C C . VAL B 1 117 ? -4.871 16.781 -8.273 1 95.19 117 VAL B C 1
ATOM 3192 O O . VAL B 1 117 ? -5.047 17.938 -8.695 1 95.19 117 VAL B O 1
ATOM 3195 N N . TRP B 1 118 ? -4.16 15.875 -8.93 1 93.81 118 TRP B N 1
ATOM 3196 C CA . TRP B 1 118 ? -3.27 16.297 -10.008 1 93.81 118 TRP B CA 1
ATOM 3197 C C . TRP B 1 118 ? -3.922 16.094 -11.367 1 93.81 118 TRP B C 1
ATOM 3199 O O . TRP B 1 118 ? -3.334 16.422 -12.398 1 93.81 118 TRP B O 1
ATOM 3209 N N . THR B 1 119 ? -5.137 15.547 -11.344 1 91.44 119 THR B N 1
ATOM 3210 C CA . THR B 1 119 ? -5.867 15.477 -12.602 1 91.44 119 THR B CA 1
ATOM 3211 C C . THR B 1 119 ? -6.203 16.875 -13.109 1 91.44 119 THR B C 1
ATOM 3213 O O . THR B 1 119 ? -6.406 17.797 -12.32 1 91.44 119 THR B O 1
ATOM 3216 N N . ARG B 1 120 ? -6.371 17.016 -14.422 1 87.62 120 ARG B N 1
ATOM 3217 C CA . ARG B 1 120 ? -6.516 18.328 -15.047 1 87.62 120 ARG B CA 1
ATOM 3218 C C . ARG B 1 120 ? -7.867 18.953 -14.711 1 87.62 120 ARG B C 1
ATOM 3220 O O . ARG B 1 120 ? -7.996 20.172 -14.633 1 87.62 120 ARG B O 1
ATOM 3227 N N . ASP B 1 121 ? -8.812 18.125 -14.383 1 90.5 121 ASP B N 1
ATOM 3228 C CA . ASP B 1 121 ? -10.133 18.641 -14.031 1 90.5 121 ASP B CA 1
ATOM 3229 C C . ASP B 1 121 ? -10.086 19.438 -12.734 1 90.5 121 ASP B C 1
ATOM 3231 O O . ASP B 1 121 ? -10.961 20.281 -12.484 1 90.5 121 ASP B O 1
ATOM 3235 N N . ASN B 1 122 ? -9.078 19.234 -11.922 1 93.62 122 ASN B N 1
ATOM 3236 C CA . ASN B 1 122 ? -8.961 19.906 -10.633 1 93.62 122 ASN B CA 1
ATOM 3237 C C . ASN B 1 122 ? -7.734 20.812 -10.586 1 93.62 122 ASN B C 1
ATOM 3239 O O . ASN B 1 122 ? -7.125 20.984 -9.531 1 93.62 122 ASN B O 1
ATOM 3243 N N . ASP B 1 123 ? -7.434 21.438 -11.664 1 91.56 123 ASP B N 1
ATOM 3244 C CA . ASP B 1 123 ? -6.223 22.234 -11.836 1 91.56 123 ASP B CA 1
ATOM 3245 C C . ASP B 1 123 ? -6.211 23.422 -10.891 1 91.56 123 ASP B C 1
ATOM 3247 O O . ASP B 1 123 ? -5.18 23.75 -10.297 1 91.56 123 ASP B O 1
ATOM 3251 N N . ARG B 1 124 ? -7.27 24.125 -10.766 1 90.62 124 ARG B N 1
ATOM 3252 C CA . ARG B 1 124 ? -7.348 25.312 -9.922 1 90.62 124 ARG B CA 1
ATOM 3253 C C . ARG B 1 124 ? -7.043 24.969 -8.469 1 90.62 124 ARG B C 1
ATOM 3255 O O . ARG B 1 124 ? -6.238 25.641 -7.816 1 90.62 124 ARG B O 1
ATOM 3262 N N . GLN B 1 125 ? -7.668 23.938 -7.965 1 91.38 125 GLN B N 1
ATOM 3263 C CA . GLN B 1 125 ? -7.457 23.516 -6.582 1 91.38 125 GLN B CA 1
ATOM 3264 C C . GLN B 1 125 ? -6.031 23.016 -6.371 1 91.38 125 GLN B C 1
ATOM 3266 O O . GLN B 1 125 ? -5.422 23.281 -5.332 1 91.38 125 GLN B O 1
ATOM 3271 N N . CYS B 1 126 ? -5.531 22.297 -7.332 1 90.94 126 CYS B N 1
ATOM 3272 C CA . CYS B 1 126 ? -4.16 21.812 -7.254 1 90.94 126 CYS B CA 1
ATOM 3273 C C . CYS B 1 126 ? -3.176 22.969 -7.09 1 90.94 126 CYS B C 1
ATOM 3275 O O . CYS B 1 126 ? -2.248 22.875 -6.281 1 90.94 126 CYS B O 1
ATOM 3277 N N . LYS B 1 127 ? -3.395 24.016 -7.832 1 88.94 127 LYS B N 1
ATOM 3278 C CA . LYS B 1 127 ? -2.506 25.172 -7.773 1 88.94 127 LYS B CA 1
ATOM 3279 C C . LYS B 1 127 ? -2.596 25.875 -6.422 1 88.94 127 LYS B C 1
ATOM 3281 O O . LYS B 1 127 ? -1.594 26.375 -5.91 1 88.94 127 LYS B O 1
ATOM 3286 N N . VAL B 1 128 ? -3.693 25.875 -5.832 1 86.38 128 VAL B N 1
ATOM 3287 C CA . VAL B 1 128 ? -3.863 26.453 -4.5 1 86.38 128 VAL B CA 1
ATOM 3288 C C . VAL B 1 128 ? -3.145 25.578 -3.467 1 86.38 128 VAL B C 1
ATOM 3290 O O . VAL B 1 128 ? -2.488 26.109 -2.562 1 86.38 128 VAL B O 1
ATOM 3293 N N . VAL B 1 129 ? -3.176 24.328 -3.627 1 85.19 129 VAL B N 1
ATOM 3294 C CA . VAL B 1 129 ? -2.627 23.375 -2.666 1 85.19 129 VAL B CA 1
ATOM 3295 C C . VAL B 1 129 ? -1.102 23.422 -2.715 1 85.19 129 VAL B C 1
ATOM 3297 O O . VAL B 1 129 ? -0.442 23.406 -1.672 1 85.19 129 VAL B O 1
ATOM 3300 N N . TYR B 1 130 ? -0.554 23.609 -3.926 1 86 130 TYR B N 1
ATOM 3301 C CA . TYR B 1 130 ? 0.876 23.344 -4.023 1 86 130 TYR B CA 1
ATOM 3302 C C . TYR B 1 130 ? 1.641 24.594 -4.426 1 86 130 TYR B C 1
ATOM 3304 O O . TYR B 1 130 ? 2.842 24.719 -4.172 1 86 130 TYR B O 1
ATOM 3312 N N . PHE B 1 131 ? 0.921 25.625 -5.035 1 84.06 131 PHE B N 1
ATOM 3313 C CA . PHE B 1 131 ? 1.7 26.688 -5.656 1 84.06 131 PHE B CA 1
ATOM 3314 C C . PHE B 1 131 ? 1.144 28.062 -5.285 1 84.06 131 PHE B C 1
ATOM 3316 O O . PHE B 1 131 ? 1.367 29.031 -5.996 1 84.06 131 PHE B O 1
ATOM 3323 N N . SER B 1 132 ? 0.351 28.219 -4.312 1 78.81 132 SER B N 1
ATOM 3324 C CA . SER B 1 132 ? -0.409 29.422 -4.012 1 78.81 132 SER B CA 1
ATOM 3325 C C . SER B 1 132 ? 0.508 30.625 -3.869 1 78.81 132 SER B C 1
ATOM 3327 O O . SER B 1 132 ? 0.099 31.766 -4.141 1 78.81 132 SER B O 1
ATOM 3329 N N . GLU B 1 133 ? 1.726 30.484 -3.539 1 78.62 133 GLU B N 1
ATOM 3330 C CA . GLU B 1 133 ? 2.547 31.656 -3.26 1 78.62 133 GLU B CA 1
ATOM 3331 C C . GLU B 1 133 ? 3.682 31.797 -4.27 1 78.62 133 GLU B C 1
ATOM 3333 O O . GLU B 1 133 ? 4.621 32.562 -4.059 1 78.62 133 GLU B O 1
ATOM 3338 N N . LEU B 1 134 ? 3.508 31.188 -5.379 1 81.75 134 LEU B N 1
ATOM 3339 C CA . LEU B 1 134 ? 4.59 31.219 -6.355 1 81.75 134 LEU B CA 1
ATOM 3340 C C . LEU B 1 134 ? 4.199 32.062 -7.574 1 81.75 134 LEU B C 1
ATOM 3342 O O . LEU B 1 134 ? 3.021 32.125 -7.922 1 81.75 134 LEU B O 1
ATOM 3346 N N . PRO B 1 135 ? 5.207 32.75 -8.102 1 84.44 135 PRO B N 1
ATOM 3347 C CA . PRO B 1 135 ? 4.914 33.469 -9.336 1 84.44 135 PRO B CA 1
ATOM 3348 C C . PRO B 1 135 ? 4.441 32.562 -10.461 1 84.44 135 PRO B C 1
ATOM 3350 O O . PRO B 1 135 ? 4.793 31.391 -10.5 1 84.44 135 PRO B O 1
ATOM 3353 N N . TRP B 1 136 ? 3.717 33.188 -11.398 1 83.69 136 TRP B N 1
ATOM 3354 C CA . TRP B 1 136 ? 2.994 32.438 -12.43 1 83.69 136 TRP B CA 1
ATOM 3355 C C . TRP B 1 136 ? 3.953 31.641 -13.289 1 83.69 136 TRP B C 1
ATOM 3357 O O . TRP B 1 136 ? 3.691 30.469 -13.586 1 83.69 136 TRP B O 1
ATOM 3367 N N . GLY B 1 137 ? 5.066 32.219 -13.727 1 83.88 137 GLY B N 1
ATOM 3368 C CA . GLY B 1 137 ? 6.027 31.5 -14.547 1 83.88 137 GLY B CA 1
ATOM 3369 C C . GLY B 1 137 ? 6.578 30.266 -13.867 1 83.88 137 GLY B C 1
ATOM 3370 O O . GLY B 1 137 ? 6.703 29.203 -14.5 1 83.88 137 GLY B O 1
ATOM 3371 N N . LEU B 1 138 ? 6.797 30.328 -12.625 1 84.44 138 LEU B N 1
ATOM 3372 C CA . LEU B 1 138 ? 7.32 29.203 -11.859 1 84.44 138 LEU B CA 1
ATOM 3373 C C . LEU B 1 138 ? 6.238 28.156 -11.633 1 84.44 138 LEU B C 1
ATOM 3375 O O . LEU B 1 138 ? 6.512 26.953 -11.664 1 84.44 138 LEU B O 1
ATOM 3379 N N . VAL B 1 139 ? 5.035 28.656 -11.469 1 85.75 139 VAL B N 1
ATOM 3380 C CA . VAL B 1 139 ? 3.904 27.766 -11.242 1 85.75 139 VAL B CA 1
ATOM 3381 C C . VAL B 1 139 ? 3.709 26.859 -12.453 1 85.75 139 VAL B C 1
ATOM 3383 O O . VAL B 1 139 ? 3.537 25.641 -12.312 1 85.75 139 VAL B O 1
ATOM 3386 N N . GLN B 1 140 ? 3.838 27.438 -13.617 1 87.94 140 GLN B N 1
ATOM 3387 C CA . GLN B 1 140 ? 3.602 26.672 -14.836 1 87.94 140 GLN B CA 1
ATOM 3388 C C . GLN B 1 140 ? 4.641 25.562 -15.008 1 87.94 140 GLN B C 1
ATOM 3390 O O . GLN B 1 140 ? 4.297 24.422 -15.328 1 87.94 140 GLN B O 1
ATOM 3395 N N . ALA B 1 141 ? 5.836 25.906 -14.734 1 87.38 141 ALA B N 1
ATOM 3396 C CA . ALA B 1 141 ? 6.922 24.938 -14.891 1 87.38 141 ALA B CA 1
ATOM 3397 C C . ALA B 1 141 ? 6.82 23.828 -13.844 1 87.38 141 ALA B C 1
ATOM 3399 O O . ALA B 1 141 ? 6.941 22.641 -14.18 1 87.38 141 ALA B O 1
ATOM 3400 N N . LEU B 1 142 ? 6.555 24.234 -12.672 1 86.94 142 LEU B N 1
ATOM 3401 C CA . LEU B 1 142 ? 6.516 23.281 -11.578 1 86.94 142 LEU B CA 1
ATOM 3402 C C . LEU B 1 142 ? 5.277 22.391 -11.68 1 86.94 142 LEU B C 1
ATOM 3404 O O . LEU B 1 142 ? 5.336 21.203 -11.367 1 86.94 142 LEU B O 1
ATOM 3408 N N . ASP B 1 143 ? 4.238 23.016 -12.07 1 89.25 143 ASP B N 1
ATOM 3409 C CA . ASP B 1 143 ? 3 22.266 -12.258 1 89.25 143 ASP B CA 1
ATOM 3410 C C . ASP B 1 143 ? 3.188 21.141 -13.273 1 89.25 143 ASP B C 1
ATOM 3412 O O . ASP B 1 143 ? 2.783 20 -13.023 1 89.25 143 ASP B O 1
ATOM 3416 N N . TRP B 1 144 ? 3.811 21.469 -14.359 1 89.44 144 TRP B N 1
ATOM 3417 C CA . TRP B 1 144 ? 4.047 20.484 -15.414 1 89.44 144 TRP B CA 1
ATOM 3418 C C . TRP B 1 144 ? 4.945 19.359 -14.914 1 89.44 144 TRP B C 1
ATOM 3420 O O . TRP B 1 144 ? 4.625 18.188 -15.086 1 89.44 144 TRP B O 1
ATOM 3430 N N . LYS B 1 145 ? 5.961 19.703 -14.328 1 88.69 145 LYS B N 1
ATOM 3431 C CA . LYS B 1 145 ? 6.949 18.75 -13.859 1 88.69 145 LYS B CA 1
ATOM 3432 C C . LYS B 1 145 ? 6.348 17.797 -12.812 1 88.69 145 LYS B C 1
ATOM 3434 O O . LYS B 1 145 ? 6.523 16.578 -12.898 1 88.69 145 LYS B O 1
ATOM 3439 N N . GLN B 1 146 ? 5.672 18.344 -11.883 1 89.25 146 GLN B N 1
ATOM 3440 C CA . GLN B 1 146 ? 5.113 17.562 -10.797 1 89.25 146 GLN B CA 1
ATOM 3441 C C . GLN B 1 146 ? 3.979 16.656 -11.297 1 89.25 146 GLN B C 1
ATOM 3443 O O . GLN B 1 146 ? 3.846 15.516 -10.859 1 89.25 146 GLN B O 1
ATOM 3448 N N . ARG B 1 147 ? 3.217 17.203 -12.141 1 91.5 147 ARG B N 1
ATOM 3449 C CA . ARG B 1 147 ? 2.139 16.406 -12.711 1 91.5 147 ARG B CA 1
ATOM 3450 C C . ARG B 1 147 ? 2.691 15.188 -13.453 1 91.5 147 ARG B C 1
ATOM 3452 O O . ARG B 1 147 ? 2.182 14.078 -13.305 1 91.5 147 ARG B O 1
ATOM 3459 N N . LEU B 1 148 ? 3.686 15.445 -14.211 1 89.44 148 LEU B N 1
ATOM 3460 C CA . LEU B 1 148 ? 4.324 14.344 -14.938 1 89.44 148 LEU B CA 1
ATOM 3461 C C . LEU B 1 148 ? 4.883 13.312 -13.961 1 89.44 148 LEU B C 1
ATOM 3463 O O . LEU B 1 148 ? 4.703 12.109 -14.156 1 89.44 148 LEU B O 1
ATOM 3467 N N . ALA B 1 149 ? 5.504 13.766 -12.969 1 88.31 149 ALA B N 1
ATOM 3468 C CA . ALA B 1 149 ? 6.113 12.875 -11.977 1 88.31 149 ALA B CA 1
ATOM 3469 C C . ALA B 1 149 ? 5.055 12.039 -11.266 1 88.31 149 ALA B C 1
ATOM 3471 O O . ALA B 1 149 ? 5.246 10.844 -11.055 1 88.31 149 ALA B O 1
ATOM 3472 N N . VAL B 1 150 ? 3.979 12.672 -10.906 1 92.06 150 VAL B N 1
ATOM 3473 C CA . VAL B 1 150 ? 2.9 11.992 -10.203 1 92.06 150 VAL B CA 1
ATOM 3474 C C . VAL B 1 150 ? 2.273 10.938 -11.109 1 92.06 150 VAL B C 1
ATOM 3476 O O . VAL B 1 150 ? 2.064 9.797 -10.688 1 92.06 150 VAL B O 1
ATOM 3479 N N . MET B 1 151 ? 2.02 11.273 -12.352 1 93.12 151 MET B N 1
ATOM 3480 C CA . MET B 1 151 ? 1.403 10.336 -13.281 1 93.12 151 MET B CA 1
ATOM 3481 C C . MET B 1 151 ? 2.322 9.148 -13.547 1 93.12 151 MET B C 1
ATOM 3483 O O . MET B 1 151 ? 1.867 8.008 -13.602 1 93.12 151 MET B O 1
ATOM 3487 N N . GLN B 1 152 ? 3.561 9.406 -13.617 1 89.88 152 GLN B N 1
ATOM 3488 C CA . GLN B 1 152 ? 4.531 8.336 -13.82 1 89.88 152 GLN B CA 1
ATOM 3489 C C . GLN B 1 152 ? 4.582 7.41 -12.609 1 89.88 152 GLN B C 1
ATOM 3491 O O . GLN B 1 152 ? 4.598 6.184 -12.758 1 89.88 152 GLN B O 1
ATOM 3496 N N . ARG B 1 153 ? 4.59 7.996 -11.523 1 91.62 153 ARG B N 1
ATOM 3497 C CA . ARG B 1 153 ? 4.645 7.215 -10.297 1 91.62 153 ARG B CA 1
ATOM 3498 C C . ARG B 1 153 ? 3.402 6.34 -10.148 1 91.62 153 ARG B C 1
ATOM 3500 O O . ARG B 1 153 ? 3.484 5.215 -9.648 1 91.62 153 ARG B O 1
ATOM 3507 N N . LEU B 1 154 ? 2.311 6.844 -10.609 1 94.38 154 LEU B N 1
ATOM 3508 C CA . LEU B 1 154 ? 1.048 6.125 -10.492 1 94.38 154 LEU B CA 1
ATOM 3509 C C . LEU B 1 154 ? 0.883 5.133 -11.641 1 94.38 154 LEU B C 1
ATOM 3511 O O . LEU B 1 154 ? -0.094 4.379 -11.68 1 94.38 154 LEU B O 1
ATOM 3515 N N . GLY B 1 155 ? 1.788 5.133 -12.562 1 89.38 155 GLY B N 1
ATOM 3516 C CA . GLY B 1 155 ? 1.727 4.23 -13.695 1 89.38 155 GLY B CA 1
ATOM 3517 C C . GLY B 1 155 ? 0.662 4.617 -14.711 1 89.38 155 GLY B C 1
ATOM 3518 O O . GLY B 1 155 ? 0.081 3.75 -15.367 1 89.38 155 GLY B O 1
ATOM 3519 N N . ILE B 1 156 ? 0.378 5.809 -14.75 1 90.75 156 ILE B N 1
ATOM 3520 C CA . ILE B 1 156 ? -0.657 6.293 -15.656 1 90.75 156 ILE B CA 1
ATOM 3521 C C . ILE B 1 156 ? -0.025 6.727 -16.969 1 90.75 156 ILE B C 1
ATOM 3523 O O . ILE B 1 156 ? 0.932 7.508 -16.984 1 90.75 156 ILE B O 1
ATOM 3527 N N . THR B 1 157 ? -0.519 6.191 -18.031 1 86.81 157 THR B N 1
ATOM 3528 C CA . THR B 1 157 ? -0.163 6.566 -19.406 1 86.81 157 THR B CA 1
ATOM 3529 C C . THR B 1 157 ? -1.404 6.977 -20.188 1 86.81 157 THR B C 1
ATOM 3531 O O . THR B 1 157 ? -2.531 6.695 -19.766 1 86.81 157 THR B O 1
ATOM 3534 N N . PRO B 1 158 ? -1.154 7.707 -21.281 1 86.88 158 PRO B N 1
ATOM 3535 C CA . PRO B 1 158 ? -2.307 8.102 -22.094 1 86.88 158 PRO B CA 1
ATOM 3536 C C . PRO B 1 158 ? -3.15 6.914 -22.547 1 86.88 158 PRO B C 1
ATOM 3538 O O . PRO B 1 158 ? -4.371 7.031 -22.672 1 86.88 158 PRO B O 1
ATOM 3541 N N . GLU B 1 159 ? -2.58 5.719 -22.688 1 84.69 159 GLU B N 1
ATOM 3542 C CA . GLU B 1 159 ? -3.27 4.547 -23.219 1 84.69 159 GLU B CA 1
ATOM 3543 C C . GLU B 1 159 ? -4.047 3.822 -22.125 1 84.69 159 GLU B C 1
ATOM 3545 O O . GLU B 1 159 ? -5.016 3.119 -22.406 1 84.69 159 GLU B O 1
ATOM 3550 N N . ASN B 1 160 ? -3.646 4.062 -20.875 1 87.5 160 ASN B N 1
ATOM 3551 C CA . ASN B 1 160 ? -4.27 3.248 -19.844 1 87.5 160 ASN B CA 1
ATOM 3552 C C . ASN B 1 160 ? -4.914 4.113 -18.766 1 87.5 160 ASN B C 1
ATOM 3554 O O . ASN B 1 160 ? -5.223 3.623 -17.672 1 87.5 160 ASN B O 1
ATOM 3558 N N . THR B 1 161 ? -5.09 5.324 -19.031 1 89.31 161 THR B N 1
ATOM 3559 C CA . THR B 1 161 ? -5.547 6.293 -18.047 1 89.31 161 THR B CA 1
ATOM 3560 C C . THR B 1 161 ? -6.891 5.871 -17.453 1 89.31 161 THR B C 1
ATOM 3562 O O . THR B 1 161 ? -7.074 5.906 -16.234 1 89.31 161 THR B O 1
ATOM 3565 N N . VAL B 1 162 ? -7.805 5.473 -18.281 1 88.94 162 VAL B N 1
ATOM 3566 C CA . VAL B 1 162 ? -9.148 5.121 -17.812 1 88.94 162 VAL B CA 1
ATOM 3567 C C . VAL B 1 162 ? -9.086 3.875 -16.938 1 88.94 162 VAL B C 1
ATOM 3569 O O . VAL B 1 162 ? -9.57 3.881 -15.805 1 88.94 162 VAL B O 1
ATOM 3572 N N . ALA B 1 163 ? -8.445 2.842 -17.375 1 88.25 163 ALA B N 1
ATOM 3573 C CA . ALA B 1 163 ? -8.352 1.583 -16.641 1 88.25 163 ALA B CA 1
ATOM 3574 C C . ALA B 1 163 ? -7.602 1.771 -15.328 1 88.25 163 ALA B C 1
ATOM 3576 O O . ALA B 1 163 ? -8.031 1.267 -14.289 1 88.25 163 ALA B O 1
ATOM 3577 N N . ARG B 1 164 ? -6.539 2.521 -15.352 1 91.44 164 ARG B N 1
ATOM 3578 C CA . ARG B 1 164 ? -5.719 2.727 -14.164 1 91.44 164 ARG B CA 1
ATOM 3579 C C . ARG B 1 164 ? -6.438 3.607 -13.148 1 91.44 164 ARG B C 1
ATOM 3581 O O . ARG B 1 164 ? -6.379 3.35 -11.945 1 91.44 164 ARG B O 1
ATOM 3588 N N . SER B 1 165 ? -7.078 4.656 -13.633 1 93.06 165 SER B N 1
ATOM 3589 C CA . SER B 1 165 ? -7.812 5.516 -12.703 1 93.06 165 SER B CA 1
ATOM 3590 C C . SER B 1 165 ? -8.945 4.758 -12.023 1 93.06 165 SER B C 1
ATOM 3592 O O . SER B 1 165 ? -9.203 4.945 -10.836 1 93.06 165 SER B O 1
ATOM 3594 N N . GLU B 1 166 ? -9.578 3.912 -12.766 1 93.06 166 GLU B N 1
ATOM 3595 C CA . GLU B 1 166 ? -10.648 3.098 -12.188 1 93.06 166 GLU B CA 1
ATOM 3596 C C . GLU B 1 166 ? -10.109 2.166 -11.109 1 93.06 166 GLU B C 1
ATOM 3598 O O . GLU B 1 166 ? -10.75 1.968 -10.078 1 93.06 166 GLU B O 1
ATOM 3603 N N . GLU B 1 167 ? -9.008 1.629 -11.367 1 93.62 167 GLU B N 1
ATOM 3604 C CA . GLU B 1 167 ? -8.367 0.757 -10.383 1 93.62 167 GLU B CA 1
ATOM 3605 C C . GLU B 1 167 ? -8.008 1.526 -9.117 1 93.62 167 GLU B C 1
ATOM 3607 O O . GLU B 1 167 ? -8.227 1.042 -8.008 1 93.62 167 GLU B O 1
ATOM 3612 N N . LEU B 1 168 ? -7.441 2.688 -9.32 1 96.12 168 LEU B N 1
ATOM 3613 C CA . LEU B 1 168 ? -7.051 3.523 -8.188 1 96.12 168 LEU B CA 1
ATOM 3614 C C . LEU B 1 168 ? -8.258 3.857 -7.32 1 96.12 168 LEU B C 1
ATOM 3616 O O . LEU B 1 168 ? -8.211 3.715 -6.098 1 96.12 168 LEU B O 1
ATOM 3620 N N . PHE B 1 169 ? -9.375 4.227 -7.922 1 96.81 169 PHE B N 1
ATOM 3621 C CA . PHE B 1 169 ? -10.555 4.625 -7.168 1 96.81 169 PHE B CA 1
ATOM 3622 C C . PHE B 1 169 ? -11.242 3.41 -6.555 1 96.81 169 PHE B C 1
ATOM 3624 O O . PHE B 1 169 ? -11.82 3.5 -5.465 1 96.81 169 PHE B O 1
ATOM 3631 N N . ARG B 1 170 ? -11.156 2.307 -7.203 1 95.81 170 ARG B N 1
ATOM 3632 C CA . ARG B 1 170 ? -11.703 1.079 -6.633 1 95.81 170 ARG B CA 1
ATOM 3633 C C . ARG B 1 170 ? -10.961 0.689 -5.359 1 95.81 170 ARG B C 1
ATOM 3635 O O . ARG B 1 170 ? -11.578 0.329 -4.355 1 95.81 170 ARG B O 1
ATOM 3642 N N . LYS B 1 171 ? -9.695 0.731 -5.449 1 97.06 171 LYS B N 1
ATOM 3643 C CA . LYS B 1 171 ? -8.883 0.414 -4.277 1 97.06 171 LYS B CA 1
ATOM 3644 C C . LYS B 1 171 ? -9.18 1.373 -3.129 1 97.06 171 LYS B C 1
ATOM 3646 O O . LYS B 1 171 ? -9.273 0.956 -1.972 1 97.06 171 LYS B O 1
ATOM 3651 N N . ALA B 1 172 ? -9.328 2.641 -3.438 1 98.44 172 ALA B N 1
ATOM 3652 C CA . ALA B 1 172 ? -9.688 3.615 -2.41 1 98.44 172 ALA B CA 1
ATOM 3653 C C . ALA B 1 172 ? -11.07 3.318 -1.833 1 98.44 172 ALA B C 1
ATOM 3655 O O . ALA B 1 172 ? -11.281 3.436 -0.623 1 98.44 172 ALA B O 1
ATOM 3656 N N . SER B 1 173 ? -11.969 2.969 -2.707 1 98.06 173 SER B N 1
ATOM 3657 C CA . SER B 1 173 ? -13.305 2.613 -2.254 1 98.06 173 SER B CA 1
ATOM 3658 C C . SER B 1 173 ? -13.273 1.422 -1.303 1 98.06 173 SER B C 1
ATOM 3660 O O . SER B 1 173 ? -13.961 1.419 -0.278 1 98.06 173 SER B O 1
ATOM 3662 N N . ASN B 1 174 ? -12.508 0.434 -1.687 1 97.38 174 ASN B N 1
ATOM 3663 C CA . ASN B 1 174 ? -12.32 -0.713 -0.805 1 97.38 174 ASN B CA 1
ATOM 3664 C C . ASN B 1 174 ? -11.742 -0.295 0.544 1 97.38 174 ASN B C 1
ATOM 3666 O O . ASN B 1 174 ? -12.133 -0.829 1.584 1 97.38 174 ASN B O 1
ATOM 3670 N N . ALA B 1 175 ? -10.836 0.613 0.494 1 98.75 175 ALA B N 1
ATOM 3671 C CA . ALA B 1 175 ? -10.211 1.104 1.718 1 98.75 175 ALA B CA 1
ATOM 3672 C C . ALA B 1 175 ? -11.227 1.811 2.611 1 98.75 175 ALA B C 1
ATOM 3674 O O . ALA B 1 175 ? -11.25 1.59 3.824 1 98.75 175 ALA B O 1
ATOM 3675 N N . TYR B 1 176 ? -12.078 2.666 2.02 1 98.81 176 TYR B N 1
ATOM 3676 C CA . TYR B 1 176 ? -13.086 3.371 2.803 1 98.81 176 TYR B CA 1
ATOM 3677 C C . TYR B 1 176 ? -14.07 2.393 3.432 1 98.81 176 TYR B C 1
ATOM 3679 O O . TYR B 1 176 ? -14.477 2.564 4.582 1 98.81 176 TYR B O 1
ATOM 3687 N N . SER B 1 177 ? -14.414 1.416 2.654 1 98.62 177 SER B N 1
ATOM 3688 C CA . SER B 1 177 ? -15.289 0.382 3.195 1 98.62 177 SER B CA 1
ATOM 3689 C C . SER B 1 177 ? -14.648 -0.316 4.391 1 98.62 177 SER B C 1
ATOM 3691 O O . SER B 1 177 ? -15.297 -0.515 5.418 1 98.62 177 SER B O 1
ATOM 3693 N N . ALA B 1 178 ? -13.445 -0.663 4.246 1 98.62 178 ALA B N 1
ATOM 3694 C CA . ALA B 1 178 ? -12.719 -1.318 5.332 1 98.62 178 ALA B CA 1
ATOM 3695 C C . ALA B 1 178 ? -12.609 -0.405 6.551 1 98.62 178 ALA B C 1
ATOM 3697 O O . ALA B 1 178 ? -12.852 -0.836 7.68 1 98.62 178 ALA B O 1
ATOM 3698 N N . LEU B 1 179 ? -12.281 0.84 6.328 1 98.75 179 LEU B N 1
ATOM 3699 C CA . LEU B 1 179 ? -12.133 1.798 7.422 1 98.75 179 LEU B CA 1
ATOM 3700 C C . LEU B 1 179 ? -13.453 1.984 8.164 1 98.75 179 LEU B C 1
ATOM 3702 O O . LEU B 1 179 ? -13.469 2.096 9.391 1 98.75 179 LEU B O 1
ATOM 3706 N N . SER B 1 180 ? -14.5 2.051 7.363 1 98.75 180 SER B N 1
ATOM 3707 C CA . SER B 1 180 ? -15.82 2.207 7.965 1 98.75 180 SER B CA 1
ATOM 3708 C C . SER B 1 180 ? -16.125 1.058 8.914 1 98.75 180 SER B C 1
ATOM 3710 O O . SER B 1 180 ? -16.609 1.281 10.031 1 98.75 180 SER B O 1
ATOM 3712 N N . VAL B 1 181 ? -15.844 -0.144 8.531 1 98.44 181 VAL B N 1
ATOM 3713 C CA . VAL B 1 181 ? -16.125 -1.331 9.336 1 98.44 181 VAL B CA 1
ATOM 3714 C C . VAL B 1 181 ? -15.211 -1.342 10.562 1 98.44 181 VAL B C 1
ATOM 3716 O O . VAL B 1 181 ? -15.664 -1.622 11.672 1 98.44 181 VAL B O 1
ATOM 3719 N N . LEU B 1 182 ? -13.992 -0.983 10.406 1 97.5 182 LEU B N 1
ATOM 3720 C CA . LEU B 1 182 ? -13.016 -1.023 11.492 1 97.5 182 LEU B CA 1
ATOM 3721 C C . LEU B 1 182 ? -13.32 0.053 12.531 1 97.5 182 LEU B C 1
ATOM 3723 O O . LEU B 1 182 ? -13.125 -0.161 13.734 1 97.5 182 LEU B O 1
ATOM 3727 N N . LEU B 1 183 ? -13.695 1.197 12.023 1 97.5 183 LEU B N 1
ATOM 3728 C CA . LEU B 1 183 ? -14.055 2.275 12.938 1 97.5 183 LEU B CA 1
ATOM 3729 C C . LEU B 1 183 ? -15.352 1.96 13.672 1 97.5 183 LEU B C 1
ATOM 3731 O O . LEU B 1 183 ? -15.469 2.215 14.875 1 97.5 183 LEU B O 1
ATOM 3735 N N . SER B 1 184 ? -16.297 1.41 12.859 1 96.19 184 SER B N 1
ATOM 3736 C CA . SER B 1 184 ? -17.609 1.077 13.406 1 96.19 184 SER B CA 1
ATOM 3737 C C . SER B 1 184 ? -18.25 2.279 14.102 1 96.19 184 SER B C 1
ATOM 3739 O O . SER B 1 184 ? -18.375 3.352 13.508 1 96.19 184 SER B O 1
ATOM 3741 N N . ASP B 1 185 ? -18.547 2.184 15.445 1 93.44 185 ASP B N 1
ATOM 3742 C CA . ASP B 1 185 ? -19.172 3.277 16.188 1 93.44 185 ASP B CA 1
ATOM 3743 C C . ASP B 1 185 ? -18.203 3.854 17.219 1 93.44 185 ASP B C 1
ATOM 3745 O O . ASP B 1 185 ? -18.609 4.582 18.125 1 93.44 185 ASP B O 1
ATOM 3749 N N . ARG B 1 186 ? -16.969 3.605 17 1 94.38 186 ARG B N 1
ATOM 3750 C CA . ARG B 1 186 ? -15.953 4.031 17.969 1 94.38 186 ARG B CA 1
ATOM 3751 C C . ARG B 1 186 ? -15.492 5.453 17.672 1 94.38 186 ARG B C 1
ATOM 3753 O O . ARG B 1 186 ? -15.633 5.945 16.562 1 94.38 186 ARG B O 1
ATOM 3760 N N . LYS B 1 187 ? -14.891 6.02 18.688 1 94.75 187 LYS B N 1
ATOM 3761 C CA . LYS B 1 187 ? -14.352 7.367 18.547 1 94.75 187 LYS B CA 1
ATOM 3762 C C . LYS B 1 187 ? -13.008 7.348 17.828 1 94.75 187 LYS B C 1
ATOM 3764 O O . LYS B 1 187 ? -12.656 8.305 17.125 1 94.75 187 LYS B O 1
ATOM 3769 N N . PHE B 1 188 ? -12.273 6.312 18.141 1 97 188 PHE B N 1
ATOM 3770 C CA . PHE B 1 188 ? -10.977 6.09 17.5 1 97 188 PHE B CA 1
ATOM 3771 C C . PHE B 1 188 ? -10.836 4.641 17.062 1 97 188 PHE B C 1
ATOM 3773 O O . PHE B 1 188 ? -11.664 3.791 17.406 1 97 188 PHE B O 1
ATOM 3780 N N . PHE B 1 189 ? -9.859 4.375 16.25 1 96.81 189 PHE B N 1
ATOM 3781 C CA . PHE B 1 189 ? -9.711 3.057 15.641 1 96.81 189 PHE B CA 1
ATOM 3782 C C . PHE B 1 189 ? -9.266 2.035 16.688 1 96.81 189 PHE B C 1
ATOM 3784 O O . PHE B 1 189 ? -9.602 0.852 16.578 1 96.81 189 PHE B O 1
ATOM 3791 N N . PHE B 1 190 ? -8.43 2.559 17.625 1 93.69 190 PHE B N 1
ATOM 3792 C CA . PHE B 1 190 ? -7.93 1.616 18.625 1 93.69 190 PHE B CA 1
ATOM 3793 C C . PHE B 1 190 ? -8.273 2.08 20.031 1 93.69 190 PHE B C 1
ATOM 3795 O O . PHE B 1 190 ? -7.809 3.131 20.484 1 93.69 190 PHE B O 1
ATOM 3802 N N . ASN B 1 191 ? -8.898 1.247 20.844 1 83.88 191 ASN B N 1
ATOM 3803 C CA . ASN B 1 191 ? -9.141 1.322 22.281 1 83.88 191 ASN B CA 1
ATOM 3804 C C . ASN B 1 191 ? -9.602 2.717 22.703 1 83.88 191 ASN B C 1
ATOM 3806 O O . ASN B 1 191 ? -9.188 3.227 23.75 1 83.88 191 ASN B O 1
ATOM 3810 N N . ASN B 1 192 ? -10.234 3.414 21.859 1 82.5 192 ASN B N 1
ATOM 3811 C CA . ASN B 1 192 ? -10.766 4.742 22.141 1 82.5 192 ASN B CA 1
ATOM 3812 C C . ASN B 1 192 ? -9.656 5.742 22.453 1 82.5 192 ASN B C 1
ATOM 3814 O O . ASN B 1 192 ? -9.836 6.648 23.266 1 82.5 192 ASN B O 1
ATOM 3818 N N . ARG B 1 193 ? -8.523 5.422 22.031 1 92.19 193 ARG B N 1
ATOM 3819 C CA . ARG B 1 193 ? -7.422 6.379 22.094 1 92.19 193 ARG B CA 1
ATOM 3820 C C . ARG B 1 193 ? -6.941 6.742 20.688 1 92.19 193 ARG B C 1
ATOM 3822 O O . ARG B 1 193 ? -6.918 5.891 19.797 1 92.19 193 ARG B O 1
ATOM 3829 N N . PRO B 1 194 ? -6.539 7.973 20.625 1 96.25 194 PRO B N 1
ATOM 3830 C CA . PRO B 1 194 ? -6.027 8.375 19.312 1 96.25 194 PRO B CA 1
ATOM 3831 C C . PRO B 1 194 ? -4.68 7.742 18.969 1 96.25 194 PRO B C 1
ATOM 3833 O O . PRO B 1 194 ? -3.834 7.586 19.859 1 96.25 194 PRO B O 1
ATOM 3836 N N . THR B 1 195 ? -4.465 7.371 17.828 1 97.62 195 THR B N 1
ATOM 3837 C CA . THR B 1 195 ? -3.219 6.801 17.328 1 97.62 195 THR B CA 1
ATOM 3838 C C . THR B 1 195 ? -2.766 7.52 16.062 1 97.62 195 THR B C 1
ATOM 3840 O O . THR B 1 195 ? -3.451 8.422 15.57 1 97.62 195 THR B O 1
ATOM 3843 N N . SER B 1 196 ? -1.585 7.164 15.57 1 97.44 196 SER B N 1
ATOM 3844 C CA . SER B 1 196 ? -1.076 7.73 14.328 1 97.44 196 SER B CA 1
ATOM 3845 C C . SER B 1 196 ? -2.014 7.43 13.164 1 97.44 196 SER B C 1
ATOM 3847 O O . SER B 1 196 ? -2.109 8.219 12.219 1 97.44 196 SER B O 1
ATOM 3849 N N . LEU B 1 197 ? -2.705 6.348 13.25 1 98.06 197 LEU B N 1
ATOM 3850 C CA . LEU B 1 197 ? -3.664 6.008 12.203 1 98.06 197 LEU B CA 1
ATOM 3851 C C . LEU B 1 197 ? -4.793 7.031 12.156 1 98.06 197 LEU B C 1
ATOM 3853 O O . LEU B 1 197 ? -5.23 7.426 11.07 1 98.06 197 LEU B O 1
ATOM 3857 N N . ASP B 1 198 ? -5.273 7.379 13.273 1 98.38 198 ASP B N 1
ATOM 3858 C CA . ASP B 1 198 ? -6.332 8.383 13.32 1 98.38 198 ASP B CA 1
ATOM 3859 C C . ASP B 1 198 ? -5.891 9.68 12.648 1 98.38 198 ASP B C 1
ATOM 3861 O O . ASP B 1 198 ? -6.672 10.297 11.922 1 98.38 198 ASP B O 1
ATOM 3865 N N . ALA B 1 199 ? -4.68 10.07 12.906 1 98 199 ALA B N 1
ATOM 3866 C CA . ALA B 1 199 ? -4.156 11.281 12.289 1 98 199 ALA B CA 1
ATOM 3867 C C . ALA B 1 199 ? -4.137 11.148 10.766 1 98 199 ALA B C 1
ATOM 3869 O O . ALA B 1 199 ? -4.52 12.078 10.055 1 98 199 ALA B O 1
ATOM 3870 N N . LEU B 1 200 ? -3.73 10.031 10.32 1 98.06 200 LEU B N 1
ATOM 3871 C CA . LEU B 1 200 ? -3.639 9.766 8.883 1 98.06 200 LEU B CA 1
ATOM 3872 C C . LEU B 1 200 ? -5.023 9.766 8.242 1 98.06 200 LEU B C 1
ATOM 3874 O O . LEU B 1 200 ? -5.234 10.406 7.211 1 98.06 200 LEU B O 1
ATOM 3878 N N . VAL B 1 201 ? -5.941 9.055 8.852 1 98.75 201 VAL B N 1
ATOM 3879 C CA . VAL B 1 201 ? -7.281 8.906 8.297 1 98.75 201 VAL B CA 1
ATOM 3880 C C . VAL B 1 201 ? -8.016 10.25 8.352 1 98.75 201 VAL B C 1
ATOM 3882 O O . VAL B 1 201 ? -8.617 10.672 7.363 1 98.75 201 VAL B O 1
ATOM 3885 N N . LEU B 1 202 ? -7.945 10.906 9.469 1 98.5 202 LEU B N 1
ATOM 3886 C CA . LEU B 1 202 ? -8.602 12.203 9.617 1 98.5 202 LEU B CA 1
ATOM 3887 C C . LEU B 1 202 ? -8.047 13.203 8.609 1 98.5 202 LEU B C 1
ATOM 3889 O O . LEU B 1 202 ? -8.812 13.945 7.98 1 98.5 202 LEU B O 1
ATOM 3893 N N . GLY B 1 203 ? -6.707 13.219 8.508 1 98.31 203 GLY B N 1
ATOM 3894 C CA . GLY B 1 203 ? -6.109 14.125 7.539 1 98.31 203 GLY B CA 1
ATOM 3895 C C . GLY B 1 203 ? -6.645 13.938 6.133 1 98.31 203 GLY B C 1
ATOM 3896 O O . GLY B 1 203 ? -6.961 14.914 5.445 1 98.31 203 GLY B O 1
ATOM 3897 N N . HIS B 1 204 ? -6.789 12.742 5.742 1 98.62 204 HIS B N 1
ATOM 3898 C CA . HIS B 1 204 ? -7.277 12.422 4.406 1 98.62 204 HIS B CA 1
ATOM 3899 C C . HIS B 1 204 ? -8.75 12.789 4.254 1 98.62 204 HIS B C 1
ATOM 3901 O O . HIS B 1 204 ? -9.141 13.414 3.268 1 98.62 204 HIS B O 1
ATOM 3907 N N . LEU B 1 205 ? -9.57 12.359 5.199 1 98.75 205 LEU B N 1
ATOM 3908 C CA . LEU B 1 205 ? -11.016 12.578 5.117 1 98.75 205 LEU B CA 1
ATOM 3909 C C . LEU B 1 205 ? -11.336 14.07 5.125 1 98.75 205 LEU B C 1
ATOM 3911 O O . LEU B 1 205 ? -12.109 14.547 4.293 1 98.75 205 LEU B O 1
ATOM 3915 N N . ILE B 1 206 ? -10.727 14.781 6.008 1 98.19 206 ILE B N 1
ATOM 3916 C CA . ILE B 1 206 ? -10.984 16.203 6.137 1 98.19 206 ILE B CA 1
ATOM 3917 C C . ILE B 1 206 ? -10.562 16.922 4.859 1 98.19 206 ILE B C 1
ATOM 3919 O O . ILE B 1 206 ? -11.297 17.766 4.336 1 98.19 206 ILE B O 1
ATOM 3923 N N . PHE B 1 207 ? -9.461 16.578 4.348 1 97.94 207 PHE B N 1
ATOM 3924 C CA . PHE B 1 207 ? -8.945 17.188 3.131 1 97.94 207 PHE B CA 1
ATOM 3925 C C . PHE B 1 207 ? -9.945 17.047 1.989 1 97.94 207 PHE B C 1
ATOM 3927 O O . PHE B 1 207 ? -10.32 18.031 1.359 1 97.94 207 PHE B O 1
ATOM 3934 N N . HIS B 1 208 ? -10.406 15.859 1.726 1 98.06 208 HIS B N 1
ATOM 3935 C CA . HIS B 1 208 ? -11.25 15.594 0.562 1 98.06 208 HIS B CA 1
ATOM 3936 C C . HIS B 1 208 ? -12.68 16.078 0.795 1 98.06 208 HIS B C 1
ATOM 3938 O O . HIS B 1 208 ? -13.414 16.328 -0.16 1 98.06 208 HIS B O 1
ATOM 3944 N N . LEU B 1 209 ? -13.094 16.219 2.025 1 97.56 209 LEU B N 1
ATOM 3945 C CA . LEU B 1 209 ? -14.43 16.703 2.322 1 97.56 209 LEU B CA 1
ATOM 3946 C C . LEU B 1 209 ? -14.477 18.234 2.262 1 97.56 209 LEU B C 1
ATOM 3948 O O . LEU B 1 209 ? -15.523 18.812 1.975 1 97.56 209 LEU B O 1
ATOM 3952 N N . ARG B 1 210 ? -13.336 18.859 2.453 1 95.94 210 ARG B N 1
ATOM 3953 C CA . ARG B 1 210 ? -13.344 20.312 2.59 1 95.94 210 ARG B CA 1
ATOM 3954 C C . ARG B 1 210 ? -12.875 20.984 1.308 1 95.94 210 ARG B C 1
ATOM 3956 O O . ARG B 1 210 ? -13.352 22.062 0.955 1 95.94 210 ARG B O 1
ATOM 3963 N N . VAL B 1 211 ? -11.883 20.438 0.667 1 96.19 211 VAL B N 1
ATOM 3964 C CA . VAL B 1 211 ? -11.398 21.047 -0.566 1 96.19 211 VAL B CA 1
ATOM 3965 C C . VAL B 1 211 ? -12.492 21 -1.634 1 96.19 211 VAL B C 1
ATOM 3967 O O . VAL B 1 211 ? -13.047 19.938 -1.909 1 96.19 211 VAL B O 1
ATOM 3970 N N . PRO B 1 212 ? -12.797 22.109 -2.221 1 96.25 212 PRO B N 1
ATOM 3971 C CA . PRO B 1 212 ? -13.859 22.141 -3.229 1 96.25 212 PRO B CA 1
ATOM 3972 C C . PRO B 1 212 ? -13.375 21.719 -4.613 1 96.25 212 PRO B C 1
ATOM 3974 O O . PRO B 1 212 ? -13.375 22.516 -5.547 1 96.25 212 PRO B O 1
ATOM 3977 N N . PHE B 1 213 ? -13.156 20.469 -4.77 1 95.44 213 PHE B N 1
ATOM 3978 C CA . PHE B 1 213 ? -12.742 19.938 -6.062 1 95.44 213 PHE B CA 1
ATOM 3979 C C . PHE B 1 213 ? -13.867 20.078 -7.082 1 95.44 213 PHE B C 1
ATOM 3981 O O . PHE B 1 213 ? -15.039 19.891 -6.746 1 95.44 213 PHE B O 1
ATOM 3988 N N . GLU B 1 214 ? -13.531 20.391 -8.305 1 93.81 214 GLU B N 1
ATOM 3989 C CA . GLU B 1 214 ? -14.531 20.438 -9.367 1 93.81 214 GLU B CA 1
ATOM 3990 C C . GLU B 1 214 ? -15.156 19.062 -9.602 1 93.81 214 GLU B C 1
ATOM 3992 O O . GLU B 1 214 ? -16.375 18.953 -9.711 1 93.81 214 GLU B O 1
ATOM 3997 N N . ILE B 1 215 ? -14.32 18.094 -9.742 1 91.81 215 ILE B N 1
ATOM 3998 C CA . ILE B 1 215 ? -14.734 16.703 -9.82 1 91.81 215 ILE B CA 1
ATOM 3999 C C . ILE B 1 215 ? -14.016 15.883 -8.75 1 91.81 215 ILE B C 1
ATOM 4001 O O . ILE B 1 215 ? -12.781 15.898 -8.672 1 91.81 215 ILE B O 1
ATOM 4005 N N . SER B 1 216 ? -14.875 15.281 -7.934 1 94.75 216 SER B N 1
ATOM 4006 C CA . SER B 1 216 ? -14.25 14.469 -6.898 1 94.75 216 SER B CA 1
ATOM 4007 C C . SER B 1 216 ? -14.914 13.102 -6.785 1 94.75 216 SER B C 1
ATOM 4009 O O . SER B 1 216 ? -16.047 13 -6.301 1 94.75 216 SER B O 1
ATOM 4011 N N . THR B 1 217 ? -14.266 12.117 -7.211 1 96.81 217 THR B N 1
ATOM 4012 C CA . THR B 1 217 ? -14.703 10.734 -7.043 1 96.81 217 THR B CA 1
ATOM 4013 C C . THR B 1 217 ? -14.547 10.289 -5.59 1 96.81 217 THR B C 1
ATOM 4015 O O . THR B 1 217 ? -15.414 9.594 -5.051 1 96.81 217 THR B O 1
ATOM 4018 N N . LEU B 1 218 ? -13.539 10.758 -4.961 1 98.31 218 LEU B N 1
ATOM 4019 C CA . LEU B 1 218 ? -13.227 10.328 -3.6 1 98.31 218 LEU B CA 1
ATOM 4020 C C . LEU B 1 218 ? -14.25 10.875 -2.611 1 98.31 218 LEU B C 1
ATOM 4022 O O . LEU B 1 218 ? -14.688 10.164 -1.706 1 98.31 218 LEU B O 1
ATOM 4026 N N . LYS B 1 219 ? -14.594 12.109 -2.77 1 98.25 219 LYS B N 1
ATOM 4027 C CA . LYS B 1 219 ? -15.625 12.672 -1.899 1 98.25 219 LYS B CA 1
ATOM 4028 C C . LYS B 1 219 ? -16.922 11.883 -2 1 98.25 219 LYS B C 1
ATOM 4030 O O . LYS B 1 219 ? -17.547 11.578 -0.984 1 98.25 219 LYS B O 1
ATOM 4035 N N . GLY B 1 220 ? -17.297 11.602 -3.225 1 98.19 220 GLY B N 1
ATOM 4036 C CA . GLY B 1 220 ? -18.484 10.781 -3.422 1 98.19 220 GLY B CA 1
ATOM 4037 C C . GLY B 1 220 ? -18.391 9.43 -2.725 1 98.19 220 GLY B C 1
ATOM 4038 O O . GLY B 1 220 ? -19.375 8.969 -2.133 1 98.19 220 GLY B O 1
ATOM 4039 N N . GLU B 1 221 ? -17.266 8.781 -2.762 1 98.56 221 GLU B N 1
ATOM 4040 C CA . GLU B 1 221 ? -17.062 7.488 -2.119 1 98.56 221 GLU B CA 1
ATOM 4041 C C . GLU B 1 221 ? -17.094 7.613 -0.6 1 98.56 221 GLU B C 1
ATOM 4043 O O . GLU B 1 221 ? -17.656 6.75 0.085 1 98.56 221 GLU B O 1
ATOM 4048 N N . ILE B 1 222 ? -16.5 8.672 -0.059 1 98.69 222 ILE B N 1
ATOM 4049 C CA . ILE B 1 222 ? -16.469 8.891 1.382 1 98.69 222 ILE B CA 1
ATOM 4050 C C . ILE B 1 222 ? -17.875 9.094 1.91 1 98.69 222 ILE B C 1
ATOM 4052 O O . ILE B 1 222 ? -18.234 8.57 2.969 1 98.69 222 ILE B O 1
ATOM 4056 N N . LEU B 1 223 ? -18.688 9.766 1.175 1 98.56 223 LEU B N 1
ATOM 4057 C CA . LEU B 1 223 ? -20.031 10.148 1.605 1 98.56 223 LEU B CA 1
ATOM 4058 C C . LEU B 1 223 ? -20.938 8.93 1.704 1 98.56 223 LEU B C 1
ATOM 4060 O O . LEU B 1 223 ? -22.016 9 2.311 1 98.56 223 LEU B O 1
ATOM 4064 N N . LYS B 1 224 ? -20.516 7.82 1.146 1 98.38 224 LYS B N 1
ATOM 4065 C CA . LYS B 1 224 ? -21.281 6.582 1.252 1 98.38 224 LYS B CA 1
ATOM 4066 C C . LYS B 1 224 ? -21.25 6.031 2.676 1 98.38 224 LYS B C 1
ATOM 4068 O O . LYS B 1 224 ? -22.047 5.172 3.035 1 98.38 224 LYS B O 1
ATOM 4073 N N . TYR B 1 225 ? -20.359 6.5 3.465 1 98.62 225 TYR B N 1
ATOM 4074 C CA . TYR B 1 225 ? -20.172 5.984 4.816 1 98.62 225 TYR B CA 1
ATOM 4075 C C . TYR B 1 225 ? -20.359 7.082 5.852 1 98.62 225 TYR B C 1
ATOM 4077 O O . TYR B 1 225 ? -19.422 7.797 6.199 1 98.62 225 TYR B O 1
ATOM 4085 N N . GLN B 1 226 ? -21.484 7.117 6.453 1 98.38 226 GLN B N 1
ATOM 4086 C CA . GLN B 1 226 ? -21.859 8.188 7.363 1 98.38 226 GLN B CA 1
ATOM 4087 C C . GLN B 1 226 ? -20.969 8.203 8.602 1 98.38 226 GLN B C 1
ATOM 4089 O O . GLN B 1 226 ? -20.672 9.273 9.148 1 98.38 226 GLN B O 1
ATOM 4094 N N . ASN B 1 227 ? -20.609 7.047 9.07 1 98.12 227 ASN B N 1
ATOM 4095 C CA . ASN B 1 227 ? -19.766 7.02 10.266 1 98.12 227 ASN B CA 1
ATOM 4096 C C . ASN B 1 227 ? -18.406 7.672 10.016 1 98.12 227 ASN B C 1
ATOM 4098 O O . ASN B 1 227 ? -17.859 8.328 10.906 1 98.12 227 ASN B O 1
ATOM 4102 N N . LEU B 1 228 ? -17.875 7.531 8.828 1 98.62 228 LEU B N 1
ATOM 4103 C CA . LEU B 1 228 ? -16.625 8.195 8.484 1 98.62 228 LEU B CA 1
ATOM 4104 C C . LEU B 1 228 ? -16.812 9.703 8.367 1 98.62 228 LEU B C 1
ATOM 4106 O O . LEU B 1 228 ? -15.953 10.477 8.789 1 98.62 228 LEU B O 1
ATOM 4110 N N . VAL B 1 229 ? -17.938 10.102 7.801 1 98.62 229 VAL B N 1
ATOM 4111 C CA . VAL B 1 229 ? -18.25 11.516 7.664 1 98.62 229 VAL B CA 1
ATOM 4112 C C . VAL B 1 229 ? -18.391 12.148 9.047 1 98.62 229 VAL B C 1
ATOM 4114 O O . VAL B 1 229 ? -17.797 13.195 9.328 1 98.62 229 VAL B O 1
ATOM 4117 N N . ASP B 1 230 ? -19.094 11.477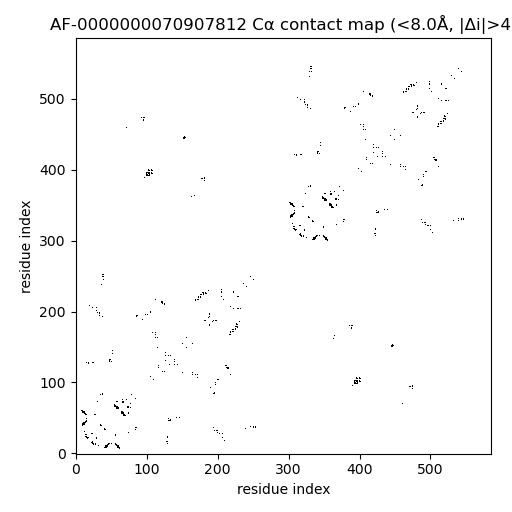 9.891 1 98.06 230 ASP B N 1
ATOM 4118 C CA . ASP B 1 230 ? -19.281 11.961 11.25 1 98.06 230 ASP B CA 1
ATOM 4119 C C . ASP B 1 230 ? -17.953 12.031 12.008 1 98.06 230 ASP B C 1
ATOM 4121 O O . ASP B 1 230 ? -17.703 12.992 12.742 1 98.06 230 ASP B O 1
ATOM 4125 N N . TYR B 1 231 ? -17.219 11 11.844 1 97.69 231 TYR B N 1
ATOM 4126 C CA . TYR B 1 231 ? -15.898 10.914 12.438 1 97.69 231 TYR B CA 1
ATOM 4127 C C . TYR B 1 231 ? -15.039 12.109 12.039 1 97.69 231 TYR B C 1
ATOM 4129 O O . TYR B 1 231 ? -14.461 12.781 12.891 1 97.69 231 TYR B O 1
ATOM 4137 N N . ALA B 1 232 ? -14.984 12.461 10.758 1 98.06 232 ALA B N 1
ATOM 4138 C CA . ALA B 1 232 ? -14.188 13.555 10.211 1 98.06 232 ALA B CA 1
ATOM 4139 C C . ALA B 1 232 ? -14.727 14.906 10.672 1 98.06 232 ALA B C 1
ATOM 4141 O O . ALA B 1 232 ? -13.961 15.805 11.023 1 98.06 232 ALA B O 1
ATOM 4142 N N . GLU B 1 233 ? -15.961 15.094 10.648 1 96.38 233 GLU B N 1
ATOM 4143 C CA . GLU B 1 233 ? -16.578 16.359 11.016 1 96.38 233 GLU B CA 1
ATOM 4144 C C . GLU B 1 233 ? -16.406 16.641 12.508 1 96.38 233 GLU B C 1
ATOM 4146 O O . GLU B 1 233 ? -16.094 17.766 12.898 1 96.38 233 GLU B O 1
ATOM 4151 N N . SER B 1 234 ? -16.672 15.664 13.273 1 94.88 234 SER B N 1
ATOM 4152 C CA . SER B 1 234 ? -16.594 15.82 14.727 1 94.88 234 SER B CA 1
ATOM 4153 C C . SER B 1 234 ? -15.172 16.188 15.156 1 94.88 234 SER B C 1
ATOM 4155 O O . SER B 1 234 ? -14.969 17.188 15.844 1 94.88 234 SER B O 1
ATOM 4157 N N . TRP B 1 235 ? -14.242 15.398 14.688 1 94.5 235 TRP B N 1
ATOM 4158 C CA . TRP B 1 235 ? -12.859 15.641 15.094 1 94.5 235 TRP B CA 1
ATOM 4159 C C . TRP B 1 235 ? -12.266 16.828 14.344 1 94.5 235 TRP B C 1
ATOM 4161 O O . TRP B 1 235 ? -11.414 17.547 14.867 1 94.5 235 TRP B O 1
ATOM 4171 N N . GLY B 1 236 ? -12.711 17.031 13.148 1 94.12 236 GLY B N 1
ATOM 4172 C CA . GLY B 1 236 ? -12.273 18.188 12.398 1 94.12 236 GLY B CA 1
ATOM 4173 C C . GLY B 1 236 ? -12.57 19.5 13.109 1 94.12 236 GLY B C 1
ATOM 4174 O O . GLY B 1 236 ? -11.703 20.375 13.203 1 94.12 236 GLY B O 1
ATOM 4175 N N . LYS B 1 237 ? -13.68 19.625 13.594 1 90.94 237 LYS B N 1
ATOM 4176 C CA . LYS B 1 237 ? -14.094 20.828 14.32 1 90.94 237 LYS B CA 1
ATOM 4177 C C . LYS B 1 237 ? -13.25 21.016 15.578 1 90.94 237 LYS B C 1
ATOM 4179 O O . LYS B 1 237 ? -12.844 22.141 15.883 1 90.94 237 LYS B O 1
ATOM 4184 N N . GLN B 1 238 ? -12.961 19.969 16.203 1 91.44 238 GLN B N 1
ATOM 4185 C CA . GLN B 1 238 ? -12.25 20.031 17.469 1 91.44 238 GLN B CA 1
ATOM 4186 C C . GLN B 1 238 ? -10.758 20.281 17.266 1 91.44 238 GLN B C 1
ATOM 4188 O O . GLN B 1 238 ? -10.133 21.031 18 1 91.44 238 GLN B O 1
ATOM 4193 N N . LEU B 1 239 ? -10.203 19.719 16.25 1 94.5 239 LEU B N 1
ATOM 4194 C CA . LEU B 1 239 ? -8.75 19.688 16.125 1 94.5 239 LEU B CA 1
ATOM 4195 C C . LEU B 1 239 ? -8.25 20.828 15.25 1 94.5 239 LEU B C 1
ATOM 4197 O O . LEU B 1 239 ? -7.086 21.219 15.328 1 94.5 239 LEU B O 1
ATOM 4201 N N . LEU B 1 240 ? -9.094 21.312 14.43 1 92.62 240 LEU B N 1
ATOM 4202 C CA . LEU B 1 240 ? -8.648 22.375 13.523 1 92.62 240 LEU B CA 1
ATOM 4203 C C . LEU B 1 240 ? -8.883 23.75 14.141 1 92.62 240 LEU B C 1
ATOM 4205 O O . LEU B 1 240 ? -8.297 24.734 13.695 1 92.62 240 LEU B O 1
ATOM 4209 N N . ASP B 1 241 ? -9.875 23.812 15.047 1 78 241 ASP B N 1
ATOM 4210 C CA . ASP B 1 241 ? -10.125 25.062 15.75 1 78 241 ASP B CA 1
ATOM 4211 C C . ASP B 1 241 ? -9.016 25.375 16.75 1 78 241 ASP B C 1
ATOM 4213 O O . ASP B 1 241 ? -8.734 24.562 17.641 1 78 241 ASP B O 1
ATOM 4217 N N . LYS B 1 242 ? -8.164 26.312 16.438 1 65.56 242 LYS B N 1
ATOM 4218 C CA . LYS B 1 242 ? -7.008 26.688 17.234 1 65.56 242 LYS B CA 1
ATOM 4219 C C . LYS B 1 242 ? -7.418 26.984 18.688 1 65.56 242 LYS B C 1
ATOM 4221 O O . LYS B 1 242 ? -6.656 26.719 19.609 1 65.56 242 LYS B O 1
ATOM 4226 N N . GLN B 1 243 ? -8.688 27.578 18.828 1 57 243 GLN B N 1
ATOM 4227 C CA . GLN B 1 243 ? -9.141 27.938 20.172 1 57 243 GLN B CA 1
ATOM 4228 C C . GLN B 1 243 ? -9.648 26.719 20.938 1 57 243 GLN B C 1
ATOM 4230 O O . GLN B 1 243 ? -9.828 26.781 22.156 1 57 243 GLN B O 1
ATOM 4235 N N . ALA B 1 244 ? -10.039 25.656 20.328 1 51.22 244 ALA B N 1
ATOM 4236 C CA . ALA B 1 244 ? -10.602 24.484 21 1 51.22 244 ALA B CA 1
ATOM 4237 C C . ALA B 1 244 ? -9.555 23.766 21.844 1 51.22 244 ALA B C 1
ATOM 4239 O O . ALA B 1 244 ? -8.641 23.125 21.312 1 51.22 244 ALA B O 1
ATOM 4240 N N . ILE B 1 245 ? -8.969 24.328 22.734 1 46.62 245 ILE B N 1
ATOM 4241 C CA . ILE B 1 245 ? -7.957 23.766 23.625 1 46.62 245 ILE B CA 1
ATOM 4242 C C . ILE B 1 245 ? -8.406 22.391 24.109 1 46.62 245 ILE B C 1
ATOM 4244 O O . ILE B 1 245 ? -9.594 22.172 24.344 1 46.62 245 ILE B O 1
ATOM 4248 N N . LEU B 1 246 ? -7.477 21.297 24.156 1 47.72 246 LEU B N 1
ATOM 4249 C CA . LEU B 1 246 ? -7.309 19.875 24.469 1 47.72 246 LEU B CA 1
ATOM 4250 C C . LEU B 1 246 ? -8 19.516 25.781 1 47.72 246 LEU B C 1
ATOM 4252 O O . LEU B 1 246 ? -7.344 19.344 26.812 1 47.72 246 LEU B O 1
ATOM 4256 N N . ALA B 1 247 ? -8.953 20.125 26.219 1 39.91 247 ALA B N 1
ATOM 4257 C CA . ALA B 1 247 ? -9.547 19.828 27.531 1 39.91 247 ALA B CA 1
ATOM 4258 C C . ALA B 1 247 ? -10.008 18.375 27.594 1 39.91 247 ALA B C 1
ATOM 4260 O O . ALA B 1 247 ? -10.695 17.984 28.547 1 39.91 247 ALA B O 1
ATOM 4261 N N . ASN B 1 248 ? -10.078 17.641 26.5 1 41.69 248 ASN B N 1
ATOM 4262 C CA . ASN B 1 248 ? -10.711 16.344 26.703 1 41.69 248 ASN B CA 1
ATOM 4263 C C . ASN B 1 248 ? -9.859 15.422 27.578 1 41.69 248 ASN B C 1
ATOM 4265 O O . ASN B 1 248 ? -8.703 15.156 27.25 1 41.69 248 ASN B O 1
ATOM 4269 N N . PRO B 1 249 ? -10.203 15.055 28.781 1 43.25 249 PRO B N 1
ATOM 4270 C CA . PRO B 1 249 ? -9.516 14.188 29.734 1 43.25 249 PRO B CA 1
ATOM 4271 C C . PRO B 1 249 ? -8.891 12.961 29.078 1 43.25 249 PRO B C 1
ATOM 4273 O O . PRO B 1 249 ? -8.07 12.273 29.688 1 43.25 249 PRO B O 1
ATOM 4276 N N . ALA B 1 250 ? -9.57 12.469 28.062 1 41.78 250 ALA B N 1
ATOM 4277 C CA . ALA B 1 250 ? -9.023 11.242 27.484 1 41.78 250 ALA B CA 1
ATOM 4278 C C . ALA B 1 250 ? -7.59 11.453 27 1 41.78 250 ALA B C 1
ATOM 4280 O O . ALA B 1 250 ? -6.879 10.492 26.703 1 41.78 250 ALA B O 1
ATOM 4281 N N . PHE B 1 251 ? -7.273 12.75 26.719 1 43.06 251 PHE B N 1
ATOM 4282 C CA . PHE B 1 251 ? -5.957 13.109 26.219 1 43.06 251 PHE B CA 1
ATOM 4283 C C . PHE B 1 251 ? -5.012 13.477 27.344 1 43.06 251 PHE B C 1
ATOM 4285 O O . PHE B 1 251 ? -4.742 14.648 27.594 1 43.06 251 PHE B O 1
ATOM 4292 N N . ARG B 1 252 ? -5.219 13.062 28.547 1 37.47 252 ARG B N 1
ATOM 4293 C CA . ARG B 1 252 ? -4.281 13.438 29.594 1 37.47 252 ARG B CA 1
ATOM 4294 C C . ARG B 1 252 ? -2.842 13.172 29.172 1 37.47 252 ARG B C 1
ATOM 4296 O O . ARG B 1 252 ? -2.482 12.039 28.859 1 37.47 252 ARG B O 1
ATOM 4303 N N . PRO B 1 253 ? -2.17 14.125 28.703 1 38.47 253 PRO B N 1
ATOM 4304 C CA . PRO B 1 253 ? -0.747 13.867 28.469 1 38.47 253 PRO B CA 1
ATOM 4305 C C . PRO B 1 253 ? -0.101 13.062 29.594 1 38.47 253 PRO B C 1
ATOM 4307 O O . PRO B 1 253 ? -0.321 13.359 30.766 1 38.47 253 PRO B O 1
ATOM 4310 N N . LYS B 1 254 ? -0.086 11.828 29.516 1 37.84 254 LYS B N 1
ATOM 4311 C CA . LYS B 1 254 ? 0.681 11.227 30.609 1 37.84 254 LYS B CA 1
ATOM 4312 C C . LYS B 1 254 ? 1.993 11.977 30.828 1 37.84 254 LYS B C 1
ATOM 4314 O O . LYS B 1 254 ? 2.752 12.203 29.891 1 37.84 254 LYS B O 1
ATOM 4319 N N . ALA B 1 255 ? 2.082 12.82 31.75 1 36.84 255 ALA B N 1
ATOM 4320 C CA . ALA B 1 255 ? 3.324 13.477 32.156 1 36.84 255 ALA B CA 1
ATOM 4321 C C . ALA B 1 255 ? 4.516 12.531 32 1 36.84 255 ALA B C 1
ATOM 4323 O O . ALA B 1 255 ? 4.414 11.344 32.312 1 36.84 255 ALA B O 1
ATOM 4324 N N . PRO B 1 256 ? 5.465 12.75 31.078 1 34.06 256 PRO B N 1
ATOM 4325 C CA . PRO B 1 256 ? 6.633 11.867 31.031 1 34.06 256 PRO B CA 1
ATOM 4326 C C . PRO B 1 256 ? 7.086 11.398 32.406 1 34.06 256 PRO B C 1
ATOM 4328 O O . PRO B 1 256 ? 6.871 12.102 33.406 1 34.06 256 PRO B O 1
ATOM 4331 N N . PRO B 1 257 ? 7.051 10.133 32.688 1 34.81 257 PRO B N 1
ATOM 4332 C CA . PRO B 1 257 ? 7.527 9.805 34.031 1 34.81 257 PRO B CA 1
ATOM 4333 C C . PRO B 1 257 ? 8.734 10.641 34.438 1 34.81 257 PRO B C 1
ATOM 4335 O O . PRO B 1 257 ? 9.523 11.062 33.594 1 34.81 257 PRO B O 1
ATOM 4338 N N . SER B 1 258 ? 8.594 11.508 35.375 1 34.44 258 SER B N 1
ATOM 4339 C CA . SER B 1 258 ? 9.703 12.273 35.938 1 34.44 258 SER B CA 1
ATOM 4340 C C . SER B 1 258 ? 10.984 11.453 35.969 1 34.44 258 SER B C 1
ATOM 4342 O O . SER B 1 258 ? 10.953 10.258 36.25 1 34.44 258 SER B O 1
ATOM 4344 N N . PRO B 1 259 ? 11.969 11.805 35.125 1 33.72 259 PRO B N 1
ATOM 4345 C CA . PRO B 1 259 ? 13.211 11.031 35.125 1 33.72 259 PRO B CA 1
ATOM 4346 C C . PRO B 1 259 ? 13.562 10.516 36.531 1 33.72 259 PRO B C 1
ATOM 4348 O O . PRO B 1 259 ? 13.211 11.133 37.531 1 33.72 259 PRO B O 1
ATOM 4351 N N . PRO B 1 260 ? 13.594 9.195 36.656 1 35.75 260 PRO B N 1
ATOM 4352 C CA . PRO B 1 260 ? 13.953 8.766 38.031 1 35.75 260 PRO B CA 1
ATOM 4353 C C . PRO B 1 260 ? 15.008 9.656 38.656 1 35.75 260 PRO B C 1
ATOM 4355 O O . PRO B 1 260 ? 15.852 10.227 37.969 1 35.75 260 PRO B O 1
ATOM 4358 N N . LEU B 1 261 ? 14.664 10.352 39.625 1 34.56 261 LEU B N 1
ATOM 4359 C CA . LEU B 1 261 ? 15.609 11.156 40.406 1 34.56 261 LEU B CA 1
ATOM 4360 C C . LEU B 1 261 ? 16.969 10.461 40.5 1 34.56 261 LEU B C 1
ATOM 4362 O O . LEU B 1 261 ? 17.031 9.281 40.844 1 34.56 261 LEU B O 1
ATOM 4366 N N . ARG B 1 262 ? 17.828 10.773 39.5 1 31.95 262 ARG B N 1
ATOM 4367 C CA . ARG B 1 262 ? 19.172 10.242 39.625 1 31.95 262 ARG B CA 1
ATOM 4368 C C . ARG B 1 262 ? 19.609 10.195 41.094 1 31.95 262 ARG B C 1
ATOM 4370 O O . ARG B 1 262 ? 19.484 11.188 41.812 1 31.95 262 ARG B O 1
ATOM 4377 N N . PRO B 1 263 ? 19.641 8.953 41.625 1 33.94 263 PRO B N 1
ATOM 4378 C CA . PRO B 1 263 ? 20.109 8.945 43 1 33.94 263 PRO B CA 1
ATOM 4379 C C . PRO B 1 263 ? 21.312 9.875 43.219 1 33.94 263 PRO B C 1
ATOM 4381 O O . PRO B 1 263 ? 22.156 10.008 42.344 1 33.94 263 PRO B O 1
ATOM 4384 N N . THR B 1 264 ? 21.078 10.977 43.875 1 30.97 264 THR B N 1
ATOM 4385 C CA . THR B 1 264 ? 22.125 11.906 44.281 1 30.97 264 THR B CA 1
ATOM 4386 C C . THR B 1 264 ? 23.391 11.148 44.719 1 30.97 264 THR B C 1
ATOM 4388 O O . THR B 1 264 ? 23.344 10.328 45.625 1 30.97 264 THR B O 1
ATOM 4391 N N . LYS B 1 265 ? 24.203 10.852 43.656 1 29.59 265 LYS B N 1
ATOM 4392 C CA . LYS B 1 265 ? 25.5 10.289 44 1 29.59 265 LYS B CA 1
ATOM 4393 C C . LYS B 1 265 ? 26.031 10.883 45.281 1 29.59 265 LYS B C 1
ATOM 4395 O O . LYS B 1 265 ? 26.062 12.109 45.438 1 29.59 265 LYS B O 1
ATOM 4400 N N . LEU B 1 266 ? 25.938 10.117 46.312 1 29.5 266 LEU B N 1
ATOM 4401 C CA . LEU B 1 266 ? 26.594 10.367 47.594 1 29.5 266 LEU B CA 1
ATOM 4402 C C . LEU B 1 266 ? 27.984 10.977 47.375 1 29.5 266 LEU B C 1
ATOM 4404 O O . LEU B 1 266 ? 28.625 10.719 46.375 1 29.5 266 LEU B O 1
ATOM 4408 N N . GLY B 1 267 ? 28.562 11.75 48.281 1 27.78 267 GLY B N 1
ATOM 4409 C CA . GLY B 1 267 ? 29.703 12.609 48.594 1 27.78 267 GLY B CA 1
ATOM 4410 C C . GLY B 1 267 ? 31.031 11.984 48.219 1 27.78 267 GLY B C 1
ATOM 4411 O O . GLY B 1 267 ? 31.547 11.141 48.969 1 27.78 267 GLY B O 1
ATOM 4412 N N . SER B 1 268 ? 31.141 11.516 46.906 1 27.08 268 SER B N 1
ATOM 4413 C CA . SER B 1 268 ? 32.469 10.945 46.688 1 27.08 268 SER B CA 1
ATOM 4414 C C . SER B 1 268 ? 33.562 11.883 47.219 1 27.08 268 SER B C 1
ATOM 4416 O O . SER B 1 268 ? 33.469 13.094 47.031 1 27.08 268 SER B O 1
ATOM 4418 N N . ASN B 1 269 ? 34.344 11.453 48.094 1 26.38 269 ASN B N 1
ATOM 4419 C CA . ASN B 1 269 ? 35.531 11.953 48.75 1 26.38 269 ASN B CA 1
ATOM 4420 C C . ASN B 1 269 ? 36.594 12.383 47.75 1 26.38 269 ASN B C 1
ATOM 4422 O O . ASN B 1 269 ? 37.062 11.562 46.969 1 26.38 269 ASN B O 1
ATOM 4426 N N . GLU B 1 270 ? 36.5 13.664 47.188 1 25.88 270 GLU B N 1
ATOM 4427 C CA . GLU B 1 270 ? 37.438 14.438 46.375 1 25.88 270 GLU B CA 1
ATOM 4428 C C . GLU B 1 270 ? 38.875 14.18 46.812 1 25.88 270 GLU B C 1
ATOM 4430 O O . GLU B 1 270 ? 39.281 14.609 47.875 1 25.88 270 GLU B O 1
ATOM 4435 N N . ARG B 1 271 ? 39.281 12.883 46.594 1 28.11 271 ARG B N 1
ATOM 4436 C CA . ARG B 1 271 ? 40.688 12.703 46.938 1 28.11 271 ARG B CA 1
ATOM 4437 C C . ARG B 1 271 ? 41.531 13.805 46.312 1 28.11 271 ARG B C 1
ATOM 4439 O O . ARG B 1 271 ? 41.406 14.109 45.125 1 28.11 271 ARG B O 1
ATOM 4446 N N . GLU B 1 272 ? 42.188 14.68 47.062 1 24.09 272 GLU B N 1
ATOM 4447 C CA . GLU B 1 272 ? 43.062 15.844 46.969 1 24.09 272 GLU B CA 1
ATOM 4448 C C . GLU B 1 272 ? 44.25 15.562 46.094 1 24.09 272 GLU B C 1
ATOM 4450 O O . GLU B 1 272 ? 45.094 14.727 46.406 1 24.09 272 GLU B O 1
ATOM 4455 N N . GLU B 1 273 ? 44 15.281 44.75 1 26.11 273 GLU B N 1
ATOM 4456 C CA . GLU B 1 273 ? 45.219 15 44 1 26.11 273 GLU B CA 1
ATOM 4457 C C . GLU B 1 273 ? 46.25 16.125 44.188 1 26.11 273 GLU B C 1
ATOM 4459 O O . GLU B 1 273 ? 45.906 17.297 44.125 1 26.11 273 GLU B O 1
ATOM 4464 N N . PRO B 1 274 ? 47.438 15.727 44.562 1 25.97 274 PRO B N 1
ATOM 4465 C CA . PRO B 1 274 ? 48.531 16.625 45 1 25.97 274 PRO B CA 1
ATOM 4466 C C . PRO B 1 274 ? 48.969 17.578 43.906 1 25.97 274 PRO B C 1
ATOM 4468 O O . PRO B 1 274 ? 48.781 17.297 42.719 1 25.97 274 PRO B O 1
ATOM 4471 N N . ALA B 1 275 ? 49.219 18.75 44.188 1 24.58 275 ALA B N 1
ATOM 4472 C CA . ALA B 1 275 ? 49.594 20.016 43.562 1 24.58 275 ALA B CA 1
ATOM 4473 C C . ALA B 1 275 ? 50.844 19.844 42.688 1 24.58 275 ALA B C 1
ATOM 4475 O O . ALA B 1 275 ? 51.906 19.484 43.156 1 24.58 275 ALA B O 1
ATOM 4476 N N . LYS B 1 276 ? 50.656 19.281 41.469 1 22.47 276 LYS B N 1
ATOM 4477 C CA . LYS B 1 276 ? 51.844 19.156 40.594 1 22.47 276 LYS B CA 1
ATOM 4478 C C . LYS B 1 276 ? 52.594 20.484 40.562 1 22.47 276 LYS B C 1
ATOM 4480 O O . LYS B 1 276 ? 52 21.547 40.406 1 22.47 276 LYS B O 1
ATOM 4485 N N . LYS B 1 277 ? 53.938 20.422 40.75 1 23.78 277 LYS B N 1
ATOM 4486 C CA . LYS B 1 277 ? 55.062 21.359 40.844 1 23.78 277 LYS B CA 1
ATOM 4487 C C . LYS B 1 277 ? 55.281 22.062 39.531 1 23.78 277 LYS B C 1
ATOM 4489 O O . LYS B 1 277 ? 55.406 21.422 38.469 1 23.78 277 LYS B O 1
ATOM 4494 N N . ALA B 1 278 ? 54.938 23.391 39.312 1 22.36 278 ALA B N 1
ATOM 4495 C CA . ALA B 1 278 ? 55.031 24.469 38.312 1 22.36 278 ALA B CA 1
ATOM 4496 C C . ALA B 1 278 ? 56.406 24.516 37.688 1 22.36 278 ALA B C 1
ATOM 4498 O O . ALA B 1 278 ? 57.375 24.906 38.375 1 22.36 278 ALA B O 1
ATOM 4499 N N . ARG B 1 279 ? 56.844 23.578 36.906 1 21.88 279 ARG B N 1
ATOM 4500 C CA . ARG B 1 279 ? 58.188 23.734 36.406 1 21.88 279 ARG B CA 1
ATOM 4501 C C . ARG B 1 279 ? 58.344 25.031 35.625 1 21.88 279 ARG B C 1
ATOM 4503 O O . ARG B 1 279 ? 57.562 25.328 34.719 1 21.88 279 ARG B O 1
ATOM 4510 N N . ARG B 1 280 ? 59.031 26.031 36.125 1 20.62 280 ARG B N 1
ATOM 4511 C CA . ARG B 1 280 ? 59.5 27.359 35.781 1 20.62 280 ARG B CA 1
ATOM 4512 C C . ARG B 1 280 ? 60.375 27.328 34.531 1 20.62 280 ARG B C 1
ATOM 4514 O O . ARG B 1 280 ? 61.5 26.828 34.594 1 20.62 280 ARG B O 1
ATOM 4521 N N . TYR B 1 281 ? 59.781 26.938 33.344 1 20.66 281 TYR B N 1
ATOM 4522 C CA . TYR B 1 281 ? 60.656 26.984 32.188 1 20.66 281 TYR B CA 1
ATOM 4523 C C . TYR B 1 281 ? 61.25 28.375 32 1 20.66 281 TYR B C 1
ATOM 4525 O O . TYR B 1 281 ? 60.562 29.391 32.094 1 20.66 281 TYR B O 1
ATOM 4533 N N . GLU B 1 282 ? 62.531 28.656 32.312 1 21.22 282 GLU B N 1
ATOM 4534 C CA . GLU B 1 282 ? 63.5 29.75 32.188 1 21.22 282 GLU B CA 1
ATOM 4535 C C . GLU B 1 282 ? 63.656 30.234 30.75 1 21.22 282 GLU B C 1
ATOM 4537 O O . GLU B 1 282 ? 63.938 29.438 29.859 1 21.22 282 GLU B O 1
ATOM 4542 N N . VAL B 1 283 ? 62.875 31.234 30.25 1 23.67 283 VAL B N 1
ATOM 4543 C CA . VAL B 1 283 ? 62.906 32.062 29.031 1 23.67 283 VAL B CA 1
ATOM 4544 C C . VAL B 1 283 ? 64.312 32.625 28.844 1 23.67 283 VAL B C 1
ATOM 4546 O O . VAL B 1 283 ? 64.75 33.438 29.656 1 23.67 283 VAL B O 1
ATOM 4549 N N . ASP B 1 284 ? 65.312 31.953 28.516 1 23 284 ASP B N 1
ATOM 4550 C CA . ASP B 1 284 ? 66.625 32.531 28.234 1 23 284 ASP B CA 1
ATOM 4551 C C . ASP B 1 284 ? 66.5 33.625 27.156 1 23 284 ASP B C 1
ATOM 4553 O O . ASP B 1 284 ? 65.875 33.406 26.141 1 23 284 ASP B O 1
ATOM 4557 N N . ASP B 1 285 ? 66.812 34.906 27.375 1 22.88 285 ASP B N 1
ATOM 4558 C CA . ASP B 1 285 ? 66.938 36.281 26.891 1 22.88 285 ASP B CA 1
ATOM 4559 C C . ASP B 1 285 ? 67.938 36.375 25.719 1 22.88 285 ASP B C 1
ATOM 4561 O O . ASP B 1 285 ? 68.375 37.469 25.359 1 22.88 285 ASP B O 1
ATOM 4565 N N . GLU B 1 286 ? 68.188 35.406 24.812 1 25.75 286 GLU B N 1
ATOM 4566 C CA . GLU B 1 286 ? 69.312 35.688 23.969 1 25.75 286 GLU B CA 1
ATOM 4567 C C . GLU B 1 286 ? 69.188 37 23.219 1 25.75 286 GLU B C 1
ATOM 4569 O O . GLU B 1 286 ? 68.062 37.375 22.828 1 25.75 286 GLU B O 1
ATOM 4574 N N . ASP B 1 287 ? 70.312 37.844 23.031 1 25.89 287 ASP B N 1
ATOM 4575 C CA . ASP B 1 287 ? 70.938 39.125 22.766 1 25.89 287 ASP B CA 1
ATOM 4576 C C . ASP B 1 287 ? 70.875 39.469 21.266 1 25.89 287 ASP B C 1
ATOM 4578 O O . ASP B 1 287 ? 71.625 38.875 20.469 1 25.89 287 ASP B O 1
ATOM 4582 N N . LEU B 1 288 ? 69.75 39.344 20.516 1 24.2 288 LEU B N 1
ATOM 4583 C CA . LEU B 1 288 ? 69.938 39.656 19.094 1 24.2 288 LEU B CA 1
ATOM 4584 C C . LEU B 1 288 ? 70.438 41.062 18.906 1 24.2 288 LEU B C 1
ATOM 4586 O O . LEU B 1 288 ? 69.875 42.031 19.406 1 24.2 288 LEU B O 1
ATOM 4590 N N . ASP B 1 289 ? 71.75 41.344 18.625 1 25.97 289 ASP B N 1
ATOM 4591 C CA . ASP B 1 289 ? 72.688 42.438 18.312 1 25.97 289 ASP B CA 1
ATOM 4592 C C . ASP B 1 289 ? 72.25 43.125 17.016 1 25.97 289 ASP B C 1
ATOM 4594 O O . ASP B 1 289 ? 72.438 42.562 15.93 1 25.97 289 ASP B O 1
ATOM 4598 N N . VAL B 1 290 ? 71.062 43.5 16.656 1 28.83 290 VAL B N 1
ATOM 4599 C CA . VAL B 1 290 ? 70.938 44.219 15.398 1 28.83 290 VAL B CA 1
ATOM 4600 C C . VAL B 1 290 ? 71.812 45.438 15.375 1 28.83 290 VAL B C 1
ATOM 4602 O O . VAL B 1 290 ? 71.812 46.219 16.312 1 28.83 290 VAL B O 1
ATOM 4605 N N . ASP B 1 291 ? 72.875 45.531 14.453 1 26.61 291 ASP B N 1
ATOM 4606 C CA . ASP B 1 291 ? 73.938 46.406 13.891 1 26.61 291 ASP B CA 1
ATOM 4607 C C . ASP B 1 291 ? 73.312 47.719 13.414 1 26.61 291 ASP B C 1
ATOM 4609 O O . ASP B 1 291 ? 72.188 47.781 12.953 1 26.61 291 ASP B O 1
ATOM 4613 N N . ASP B 1 292 ? 74 48.938 13.75 1 26.14 292 ASP B N 1
ATOM 4614 C CA . ASP B 1 292 ? 74.312 50.375 13.602 1 26.14 292 ASP B CA 1
ATOM 4615 C C . ASP B 1 292 ? 74.625 50.719 12.148 1 26.14 292 ASP B C 1
ATOM 4617 O O . ASP B 1 292 ? 74.812 51.875 11.805 1 26.14 292 ASP B O 1
ATOM 4621 N N . ASP B 1 293 ? 74.688 50.031 10.969 1 24.5 293 ASP B N 1
ATOM 4622 C CA . ASP B 1 293 ? 74.938 50.969 9.859 1 24.5 293 ASP B CA 1
ATOM 4623 C C . ASP B 1 293 ? 73.625 51.688 9.484 1 24.5 293 ASP B C 1
ATOM 4625 O O . ASP B 1 293 ? 72.562 51.094 9.523 1 24.5 293 ASP B O 1
#